Protein AF-A0A3B8SQ49-F1 (afdb_monomer_lite)

Radius of gyration: 26.29 Å; chains: 1; bounding box: 64×85×71 Å

Foldseek 3Di:
DDLLVLLVLLLVLLVVVLVDVVCVQVSQVSNQVSVQVSCCVVPVAGAGEAEDEFDFDPDDDQAKFKAADPVLLLLLLLQLLDLFHDLVSNLCSQLNRRYMYMYGYCCCRDVPLLPQRSLLSSLVVQLLCQLRNVDPCLSVLLSVLLLVVLLVDDLLLSLLCSQSLLVLLLRVLSRLSRRQLALDDPDDDSSVRSLVRSVVSPSNVSSVSSSVSCCRRRNCPSHPQDPVNSSVVSNVSSVVSSVLSVCLVPPVPVNLVVLVVVLVPDSTPVSVVSSVVSSCLQQNDDDPPPPPDDDDDPVNVVVVRVVSRVVSPVSSVVSVVVSVVVVQVLQADPPPRAGDDDDVVLLVVLVVLLVVDQDPSSLSSSSSSLSSSLSSLVVLLCCCPPHDVVSHDDDPVVSVVSNVSSVVSNVSSVPDDHPDDDPVPPPPPPDDPPPDDD

pLDDT: mean 82.93, std 13.62, range [36.44, 96.56]

Structure (mmCIF, N/CA/C/O backbone):
data_AF-A0A3B8SQ49-F1
#
_entry.id   AF-A0A3B8SQ49-F1
#
loop_
_atom_site.group_PDB
_atom_site.id
_atom_site.type_symbol
_atom_site.label_atom_id
_atom_site.label_alt_id
_atom_site.label_comp_id
_atom_site.label_asym_id
_atom_site.label_entity_id
_atom_site.label_seq_id
_atom_site.pdbx_PDB_ins_code
_atom_site.Cartn_x
_atom_site.Cartn_y
_atom_site.Cartn_z
_atom_site.occupancy
_atom_site.B_iso_or_equiv
_atom_site.auth_seq_id
_atom_site.auth_comp_id
_atom_site.auth_asym_id
_atom_site.auth_atom_id
_atom_site.pdbx_PDB_model_num
ATOM 1 N N . MET A 1 1 ? -8.315 -15.754 33.073 1.00 64.12 1 MET A N 1
ATOM 2 C CA . MET A 1 1 ? -9.245 -14.896 32.315 1.00 64.12 1 MET A CA 1
ATOM 3 C C . MET A 1 1 ? -9.626 -15.584 31.008 1.00 64.12 1 MET A C 1
ATOM 5 O O . MET A 1 1 ? -8.746 -16.032 30.265 1.00 64.12 1 MET A O 1
ATOM 9 N N . THR A 1 2 ? -10.918 -15.792 30.763 1.00 83.62 2 THR A N 1
ATOM 10 C CA . THR A 1 2 ? -11.430 -16.356 29.500 1.00 83.62 2 THR A CA 1
ATOM 11 C C . THR A 1 2 ? -11.383 -15.301 28.381 1.00 83.62 2 THR A C 1
ATOM 13 O O . THR A 1 2 ? -11.178 -14.128 28.668 1.00 83.62 2 THR A O 1
ATOM 16 N N . ASN A 1 3 ? -11.507 -15.691 27.100 1.00 85.75 3 ASN A N 1
ATOM 17 C CA . ASN A 1 3 ? -11.563 -14.694 26.009 1.00 85.75 3 ASN A CA 1
ATOM 18 C C . ASN A 1 3 ? -12.795 -13.796 26.166 1.00 85.75 3 ASN A C 1
ATOM 20 O O . ASN A 1 3 ? -12.720 -12.600 25.928 1.00 85.75 3 ASN A O 1
ATOM 24 N N . THR A 1 4 ? -13.897 -14.371 26.645 1.00 87.50 4 THR A N 1
ATOM 25 C CA . THR A 1 4 ? -15.132 -13.655 26.959 1.00 87.50 4 THR A CA 1
ATOM 26 C C . THR A 1 4 ? -14.930 -12.604 28.048 1.00 87.50 4 THR A C 1
ATOM 28 O O . THR A 1 4 ? -15.445 -11.502 27.910 1.00 87.50 4 THR A O 1
ATOM 31 N N . ASP A 1 5 ? -14.158 -12.906 29.097 1.00 89.75 5 ASP A N 1
ATOM 32 C CA . ASP A 1 5 ? -13.856 -11.925 30.150 1.00 89.75 5 ASP A CA 1
ATOM 33 C C . ASP A 1 5 ? -13.053 -10.739 29.590 1.00 89.75 5 ASP A C 1
ATOM 35 O O . ASP A 1 5 ? -13.377 -9.594 29.871 1.00 89.75 5 ASP A O 1
ATOM 39 N N . ILE A 1 6 ? -12.063 -11.001 28.728 1.00 92.88 6 ILE A N 1
ATOM 40 C CA . ILE A 1 6 ? -11.243 -9.941 28.115 1.00 92.88 6 ILE A CA 1
ATOM 41 C C . ILE A 1 6 ? -12.091 -9.039 27.202 1.00 92.88 6 ILE A C 1
ATOM 43 O O . ILE A 1 6 ? -11.937 -7.821 27.211 1.00 92.88 6 ILE A O 1
ATOM 47 N N . LEU A 1 7 ? -13.000 -9.618 26.409 1.00 94.31 7 LEU A N 1
ATOM 48 C CA . LEU A 1 7 ? -13.889 -8.836 25.542 1.00 94.31 7 LEU A CA 1
ATOM 49 C C . LEU A 1 7 ? -14.875 -7.982 26.356 1.00 94.31 7 LEU A C 1
ATOM 51 O O . LEU A 1 7 ? -15.164 -6.852 25.965 1.00 94.31 7 LEU A O 1
ATOM 55 N N . LYS A 1 8 ? -15.318 -8.467 27.524 1.00 94.12 8 LYS A N 1
ATOM 56 C CA . LYS A 1 8 ? -16.114 -7.669 28.467 1.00 94.12 8 LYS A CA 1
ATOM 57 C C . LYS A 1 8 ? -15.326 -6.498 29.052 1.00 94.12 8 LYS A C 1
ATOM 59 O O . LYS A 1 8 ? -15.881 -5.410 29.148 1.00 94.12 8 LYS A O 1
ATOM 64 N N . ASP A 1 9 ? -14.043 -6.668 29.367 1.00 94.81 9 ASP A N 1
ATOM 65 C CA . ASP A 1 9 ? -13.204 -5.554 29.837 1.00 94.81 9 ASP A CA 1
ATOM 66 C C . ASP A 1 9 ? -13.067 -4.450 28.773 1.00 94.81 9 ASP A C 1
ATOM 68 O O . ASP A 1 9 ? -13.112 -3.251 29.080 1.00 94.81 9 ASP A O 1
ATOM 72 N N . ILE A 1 10 ? -12.932 -4.841 27.500 1.00 96.19 10 ILE A N 1
ATOM 73 C CA . ILE A 1 10 ? -12.931 -3.903 26.367 1.00 96.19 10 ILE A CA 1
ATOM 74 C C . ILE A 1 10 ? -14.280 -3.175 26.286 1.00 96.19 10 ILE A C 1
ATOM 76 O O . ILE A 1 10 ? -14.316 -1.949 26.157 1.00 96.19 10 ILE A O 1
ATOM 80 N N . GLU A 1 11 ? -15.388 -3.905 26.409 1.00 95.88 11 GLU A N 1
ATOM 81 C CA . GLU A 1 11 ? -16.740 -3.345 26.405 1.00 95.88 11 GLU A CA 1
ATOM 82 C C . GLU A 1 11 ? -16.956 -2.333 27.543 1.00 95.88 11 GLU A C 1
ATOM 84 O O . GLU A 1 11 ? -17.447 -1.223 27.316 1.00 95.88 11 GLU A O 1
ATOM 89 N N . GLU A 1 12 ? -16.527 -2.661 28.762 1.00 95.38 12 GLU A N 1
ATOM 90 C CA . GLU A 1 12 ? -16.572 -1.750 29.908 1.00 95.38 12 GLU A CA 1
ATOM 91 C C . GLU A 1 12 ? -15.748 -0.483 29.664 1.00 95.38 12 GLU A C 1
ATOM 93 O O . GLU A 1 12 ? -16.156 0.620 30.040 1.00 95.38 12 GLU A O 1
ATOM 98 N N . SER A 1 13 ? -14.596 -0.619 29.011 1.00 95.69 13 SER A N 1
ATOM 99 C CA . SER A 1 13 ? -13.721 0.506 28.680 1.00 95.69 13 SER A CA 1
ATOM 100 C C . SER A 1 13 ? -14.365 1.427 27.637 1.00 95.69 13 SER A C 1
ATOM 102 O O . SER A 1 13 ? -14.371 2.649 27.813 1.00 95.69 13 SER A O 1
ATOM 104 N N . PHE A 1 14 ? -15.020 0.871 26.611 1.00 95.75 14 PHE A N 1
ATOM 105 C CA . PHE A 1 14 ? -15.845 1.652 25.681 1.00 95.75 14 PHE A CA 1
ATOM 106 C C . PHE A 1 14 ? -17.044 2.316 26.369 1.00 95.75 14 PHE A C 1
ATOM 108 O O . PHE A 1 14 ? -17.359 3.476 26.083 1.00 95.75 14 PHE A O 1
ATOM 115 N N . SER A 1 15 ? -17.683 1.634 27.321 1.00 94.31 15 SER A N 1
ATOM 116 C CA . SER A 1 15 ? -18.757 2.209 28.136 1.00 94.31 15 SER A CA 1
ATOM 117 C C . SER A 1 15 ? -18.274 3.441 28.915 1.00 94.31 15 SER A C 1
ATOM 119 O O . SER A 1 15 ? -18.896 4.507 28.858 1.00 94.31 15 SER A O 1
ATOM 121 N N . LYS A 1 16 ? -17.100 3.355 29.556 1.00 93.44 16 LYS A N 1
ATOM 122 C CA . LYS A 1 16 ? -16.477 4.479 30.279 1.00 93.44 16 LYS A CA 1
ATOM 123 C C . LYS A 1 16 ? -16.167 5.662 29.356 1.00 93.44 16 LYS A C 1
ATOM 125 O O . LYS A 1 16 ? -16.452 6.801 29.737 1.00 93.44 16 LYS A O 1
ATOM 130 N N . ILE A 1 17 ? -15.660 5.411 28.143 1.00 92.38 17 ILE A N 1
ATOM 131 C CA . ILE A 1 17 ? -15.421 6.449 27.118 1.00 92.38 17 ILE A CA 1
ATOM 132 C C . ILE A 1 17 ? -16.720 7.184 26.773 1.00 92.38 17 ILE A C 1
ATOM 134 O O . ILE A 1 17 ? -16.751 8.418 26.748 1.00 92.38 17 ILE A O 1
ATOM 138 N N . LYS A 1 18 ? -17.812 6.439 26.562 1.00 89.81 18 LYS A N 1
ATOM 139 C CA . LYS A 1 18 ? -19.125 7.009 26.232 1.00 89.81 18 LYS A CA 1
ATOM 140 C C . LYS A 1 18 ? -19.680 7.886 27.364 1.00 89.81 18 LYS A C 1
ATOM 142 O O . LYS A 1 18 ? -20.315 8.903 27.092 1.00 89.81 18 LYS A O 1
ATOM 147 N N . MET A 1 19 ? -19.417 7.526 28.624 1.00 86.81 19 MET A N 1
ATOM 148 C CA . MET A 1 19 ? -19.895 8.263 29.803 1.00 86.81 19 MET A CA 1
ATOM 149 C C . MET A 1 19 ? -19.043 9.489 30.170 1.00 86.81 19 MET A C 1
ATOM 151 O O . MET A 1 19 ? -19.590 10.477 30.664 1.00 86.81 19 MET A O 1
ATOM 155 N N . LYS A 1 20 ? -17.716 9.450 29.977 1.00 78.62 20 LYS A N 1
ATOM 156 C CA . LYS A 1 20 ? -16.788 10.512 30.412 1.00 78.62 20 LYS A CA 1
ATOM 157 C C . LYS A 1 20 ? -15.759 10.858 29.333 1.00 78.62 20 LYS A C 1
ATOM 159 O O . LYS A 1 20 ? -14.761 10.165 29.159 1.00 78.62 20 LYS A O 1
ATOM 164 N N . ARG A 1 21 ? -15.921 12.030 28.706 1.00 69.06 21 ARG A N 1
ATOM 165 C CA . ARG A 1 21 ? -14.974 12.557 27.699 1.00 69.06 21 ARG A CA 1
ATOM 166 C C . ARG A 1 21 ? -13.563 12.842 28.238 1.00 69.06 21 ARG A C 1
ATOM 168 O O . ARG A 1 21 ? -12.621 12.854 27.464 1.00 69.06 21 ARG A O 1
ATOM 175 N N . GLY A 1 22 ? -13.404 13.066 29.544 1.00 67.75 22 GLY A N 1
ATOM 176 C CA . GLY A 1 22 ? -12.115 13.440 30.147 1.00 67.75 22 GLY A CA 1
ATOM 177 C C . GLY A 1 22 ? -11.117 12.293 30.358 1.00 67.75 22 GLY A C 1
ATOM 178 O O . GLY A 1 22 ? -9.989 12.559 30.750 1.00 67.75 22 GLY A O 1
ATOM 179 N N . SER A 1 23 ? -11.508 11.033 30.130 1.00 79.75 23 SER A N 1
ATOM 180 C CA . SER A 1 23 ? -10.660 9.853 30.379 1.00 79.75 23 SER A CA 1
ATOM 181 C C . SER A 1 23 ? -10.460 8.974 29.143 1.00 79.75 23 SER A C 1
ATOM 183 O O . SER A 1 23 ? -10.225 7.776 29.286 1.00 79.75 23 SER A O 1
ATOM 185 N N . ILE A 1 24 ? -10.602 9.529 27.936 1.00 88.44 24 ILE A N 1
ATOM 186 C CA . ILE A 1 24 ? -10.541 8.753 26.688 1.00 88.44 24 ILE A CA 1
ATOM 187 C C . ILE A 1 24 ? -9.211 7.996 26.595 1.00 88.44 24 ILE A C 1
ATOM 189 O O . ILE A 1 24 ? -9.230 6.772 26.533 1.00 88.44 24 ILE A O 1
ATOM 193 N N . ASP A 1 25 ? -8.078 8.687 26.725 1.00 89.94 25 ASP A N 1
ATOM 194 C CA . ASP A 1 25 ? -6.749 8.089 26.527 1.00 89.94 25 ASP A CA 1
ATOM 195 C C . ASP A 1 25 ? -6.444 6.933 27.489 1.00 89.94 25 ASP A C 1
ATOM 197 O O . ASP A 1 25 ? -5.913 5.903 27.079 1.00 89.94 25 ASP A O 1
ATOM 201 N N . SER A 1 26 ? -6.827 7.055 28.766 1.00 92.06 26 SER A N 1
ATOM 202 C CA . SER A 1 26 ? -6.638 5.968 29.737 1.00 92.06 26 SER A CA 1
ATOM 203 C C . SER A 1 26 ? -7.435 4.724 29.348 1.00 92.06 26 SER A C 1
ATOM 205 O O . SER A 1 26 ? -6.889 3.627 29.367 1.00 92.06 26 SER A O 1
ATOM 207 N N . ASN A 1 27 ? -8.703 4.888 28.958 1.00 93.69 27 ASN A N 1
ATOM 208 C CA . ASN A 1 27 ? -9.538 3.752 28.569 1.00 93.69 27 ASN A CA 1
ATOM 209 C C . ASN A 1 27 ? -9.086 3.150 27.228 1.00 93.69 27 ASN A C 1
ATOM 211 O O . ASN A 1 27 ? -9.152 1.938 27.059 1.00 93.69 27 ASN A O 1
ATOM 215 N N . LEU A 1 28 ? -8.589 3.960 26.285 1.00 94.94 28 LEU A N 1
ATOM 216 C CA . LEU A 1 28 ? -7.990 3.461 25.042 1.00 94.94 28 LEU A CA 1
ATOM 217 C C . LEU A 1 28 ? -6.734 2.618 25.310 1.00 94.94 28 LEU A C 1
ATOM 219 O O . LEU A 1 28 ? -6.550 1.579 24.679 1.00 94.94 28 LEU A O 1
ATOM 223 N N . ASN A 1 29 ? -5.901 3.021 26.275 1.00 94.75 29 ASN A N 1
ATOM 224 C CA . ASN A 1 29 ? -4.743 2.235 26.706 1.00 94.75 29 ASN A CA 1
ATOM 225 C C . ASN A 1 29 ? -5.151 0.911 27.372 1.00 94.75 29 ASN A C 1
ATOM 227 O O . ASN A 1 29 ? -4.491 -0.108 27.171 1.00 94.75 29 ASN A O 1
ATOM 231 N N . ASP A 1 30 ? -6.236 0.903 28.146 1.00 94.69 30 ASP A N 1
ATOM 232 C CA . ASP A 1 30 ? -6.761 -0.324 28.753 1.00 94.69 30 ASP A CA 1
ATOM 233 C C . ASP A 1 30 ? -7.340 -1.274 27.691 1.00 94.69 30 ASP A C 1
ATOM 235 O O . ASP A 1 30 ? -7.093 -2.484 27.741 1.00 94.69 30 ASP A O 1
ATOM 239 N N . ILE A 1 31 ? -8.015 -0.732 26.669 1.00 96.31 31 ILE A N 1
ATOM 240 C CA . ILE A 1 31 ? -8.466 -1.500 25.499 1.00 96.31 31 ILE A CA 1
ATOM 241 C C . ILE A 1 31 ? -7.271 -2.086 24.749 1.00 96.31 31 ILE A C 1
ATOM 243 O O . ILE A 1 31 ? -7.286 -3.275 24.450 1.00 96.31 31 ILE A O 1
ATOM 247 N N . SER A 1 32 ? -6.229 -1.289 24.486 1.00 96.06 32 SER A N 1
ATOM 248 C CA . SER A 1 32 ? -4.993 -1.752 23.840 1.00 96.06 32 SER A CA 1
ATOM 249 C C . SER A 1 32 ? -4.416 -2.980 24.550 1.00 96.06 32 SER A C 1
ATOM 251 O O . SER A 1 32 ? -4.255 -4.033 23.934 1.00 96.06 32 SER A O 1
ATOM 253 N N . LYS A 1 33 ? -4.199 -2.892 25.869 1.00 94.94 33 LYS A N 1
ATOM 254 C CA . LYS A 1 33 ? -3.651 -3.994 26.680 1.00 94.94 33 LYS A CA 1
ATOM 255 C C . LYS A 1 33 ? -4.542 -5.234 26.663 1.00 94.94 33 LYS A C 1
ATOM 257 O O . LYS A 1 33 ? -4.046 -6.361 26.557 1.00 94.94 33 LYS A O 1
ATOM 262 N N . SER A 1 34 ? -5.853 -5.032 26.774 1.00 95.50 34 SER A N 1
ATOM 263 C CA . SER A 1 34 ? -6.836 -6.117 26.737 1.00 95.50 34 SER A CA 1
ATOM 264 C C . SER A 1 34 ? -6.819 -6.809 25.375 1.00 95.50 34 SER A C 1
ATOM 266 O O . SER A 1 34 ? -6.767 -8.035 25.301 1.00 95.50 34 SER A O 1
ATOM 268 N N . LEU A 1 35 ? -6.748 -6.036 24.291 1.00 94.12 35 LEU A N 1
ATOM 269 C CA . LEU A 1 35 ? -6.690 -6.553 22.932 1.00 94.12 35 LEU A CA 1
ATOM 270 C C . LEU A 1 35 ? -5.382 -7.305 22.655 1.00 94.12 35 LEU A C 1
ATOM 272 O O . LEU A 1 35 ? -5.419 -8.411 22.124 1.00 94.12 35 LEU A O 1
ATOM 276 N N . SER A 1 36 ? -4.237 -6.779 23.093 1.00 93.00 36 SER A N 1
ATOM 277 C CA . SER A 1 36 ? -2.948 -7.483 23.040 1.00 93.00 36 SER A CA 1
ATOM 278 C C . SER A 1 36 ? -3.006 -8.833 23.763 1.00 93.00 36 SER A C 1
ATOM 280 O O . SER A 1 36 ? -2.545 -9.848 23.239 1.00 93.00 36 SER A O 1
ATOM 282 N N . THR A 1 37 ? -3.637 -8.872 24.942 1.00 93.19 37 THR A N 1
ATOM 283 C CA . THR A 1 37 ? -3.827 -10.107 25.721 1.00 93.19 37 THR A CA 1
ATOM 284 C C . THR A 1 37 ? -4.747 -11.093 24.997 1.00 93.19 37 THR A C 1
ATOM 286 O O . THR A 1 37 ? -4.464 -12.294 24.953 1.00 93.19 37 THR A O 1
ATOM 289 N N . PHE A 1 38 ? -5.835 -10.596 24.402 1.00 91.75 38 PHE A N 1
ATOM 290 C CA . PHE A 1 38 ? -6.758 -11.393 23.597 1.00 91.75 38 PHE A CA 1
ATOM 291 C C . PHE A 1 38 ? -6.042 -12.031 22.399 1.00 91.75 38 PHE A C 1
ATOM 293 O O . PHE A 1 38 ? -6.124 -13.248 22.211 1.00 91.75 38 PHE A O 1
ATOM 300 N N . MET A 1 39 ? -5.278 -11.242 21.639 1.00 89.56 39 MET A N 1
ATOM 301 C CA . MET A 1 39 ? -4.592 -11.719 20.438 1.00 89.56 39 MET A CA 1
ATOM 302 C C . MET A 1 39 ? -3.478 -12.721 20.754 1.00 89.56 39 MET A C 1
ATOM 304 O O . MET A 1 39 ? -3.373 -13.742 20.075 1.00 89.56 39 MET A O 1
ATOM 308 N N . LEU A 1 40 ? -2.716 -12.515 21.836 1.00 89.25 40 LEU A N 1
ATOM 309 C CA . LEU A 1 40 ? -1.733 -13.497 22.306 1.00 89.25 40 LEU A CA 1
ATOM 310 C C . LEU A 1 40 ? -2.390 -14.847 22.609 1.00 89.25 40 LEU A C 1
ATOM 312 O O . LEU A 1 40 ? -1.821 -15.911 22.357 1.00 89.25 40 LEU A O 1
ATOM 316 N N . LYS A 1 41 ? -3.607 -14.834 23.148 1.00 88.19 41 LYS A N 1
ATOM 317 C CA . LYS A 1 41 ? -4.303 -16.064 23.503 1.00 88.19 41 LYS A CA 1
ATOM 318 C C . LYS A 1 41 ? -4.899 -16.778 22.290 1.00 88.19 41 LYS A C 1
ATOM 320 O O . LYS A 1 41 ? -4.745 -18.003 22.224 1.00 88.19 41 LYS A O 1
ATOM 325 N N . GLU A 1 42 ? -5.529 -16.034 21.379 1.00 84.81 42 GLU A N 1
ATOM 326 C CA . GLU A 1 42 ? -6.173 -16.554 20.161 1.00 84.81 42 GLU A CA 1
ATOM 327 C C . GLU A 1 42 ? -5.144 -17.004 19.111 1.00 84.81 42 GLU A C 1
ATOM 329 O O . GLU A 1 42 ? -5.257 -18.110 18.589 1.00 84.81 42 GLU A O 1
ATOM 334 N N . TYR A 1 43 ? -4.107 -16.199 18.859 1.00 82.56 43 TYR A N 1
ATOM 335 C CA . TYR A 1 43 ? -3.157 -16.402 17.755 1.00 82.56 43 TYR A CA 1
ATOM 336 C C . TYR A 1 43 ? -1.753 -16.829 18.184 1.00 82.56 43 TYR A C 1
ATOM 338 O O . TYR A 1 43 ? -0.937 -17.150 17.328 1.00 82.56 43 TYR A O 1
ATOM 346 N N . LYS A 1 44 ? -1.451 -16.853 19.491 1.00 85.56 44 LYS A N 1
ATOM 347 C CA . LYS A 1 44 ? -0.095 -17.128 20.020 1.00 85.56 44 LYS A CA 1
ATOM 348 C C . LYS A 1 44 ? 0.967 -16.128 19.555 1.00 85.56 44 LYS A C 1
ATOM 350 O O . LYS A 1 44 ? 2.156 -16.413 19.654 1.00 85.56 44 LYS A O 1
ATOM 355 N N . THR A 1 45 ? 0.529 -14.941 19.144 1.00 83.38 45 THR A N 1
ATOM 356 C CA . THR A 1 45 ? 1.382 -13.851 18.668 1.00 83.38 45 THR A CA 1
ATOM 357 C C . THR A 1 45 ? 1.114 -12.602 19.493 1.00 83.38 45 THR A C 1
ATOM 359 O O . THR A 1 45 ? -0.038 -12.267 19.777 1.00 83.38 45 THR A O 1
ATOM 362 N N . THR A 1 46 ? 2.180 -11.913 19.892 1.00 86.19 46 THR A N 1
ATOM 363 C CA . THR A 1 46 ? 2.075 -10.634 20.594 1.00 86.19 46 THR A CA 1
ATOM 364 C C . THR A 1 46 ? 1.828 -9.526 19.582 1.00 86.19 46 THR A C 1
ATOM 366 O O . THR A 1 46 ? 2.652 -9.301 18.700 1.00 86.19 46 THR A O 1
ATOM 369 N N . TYR A 1 47 ? 0.711 -8.825 19.750 1.00 89.12 47 TYR A N 1
ATOM 370 C CA . TYR A 1 47 ? 0.402 -7.612 19.003 1.00 89.12 47 TYR A CA 1
ATOM 371 C C . TYR A 1 47 ? 0.352 -6.420 19.951 1.00 89.12 47 TYR A C 1
ATOM 373 O O . TYR A 1 47 ? -0.152 -6.521 21.068 1.00 89.12 47 TYR A O 1
ATOM 381 N N . GLU A 1 48 ? 0.824 -5.281 19.483 1.00 91.06 48 GLU A N 1
ATOM 382 C CA . GLU A 1 48 ? 0.765 -3.978 20.111 1.00 91.06 48 GLU A CA 1
ATOM 383 C C . GLU A 1 48 ? -0.242 -3.129 19.347 1.00 91.06 48 GLU A C 1
ATOM 385 O O . GLU A 1 48 ? -0.125 -2.924 18.138 1.00 91.06 48 GLU A O 1
ATOM 390 N N . PHE A 1 49 ? -1.240 -2.615 20.055 1.00 93.62 49 PHE A N 1
ATOM 391 C CA . PHE A 1 49 ? -2.251 -1.759 19.453 1.00 93.62 49 PHE A CA 1
ATOM 392 C C . PHE A 1 49 ? -2.103 -0.339 19.974 1.00 93.62 49 PHE A C 1
ATOM 394 O O . PHE A 1 49 ? -2.110 -0.102 21.178 1.00 93.62 49 PHE A O 1
ATOM 401 N N . THR A 1 50 ? -2.019 0.629 19.073 1.00 93.88 50 THR A N 1
ATOM 402 C CA . THR A 1 50 ? -2.191 2.040 19.419 1.00 93.88 50 THR A CA 1
ATOM 403 C C . THR A 1 50 ? -3.588 2.457 19.004 1.00 93.88 50 THR A C 1
ATOM 405 O O . THR A 1 50 ? -3.934 2.332 17.834 1.00 93.88 50 THR A O 1
ATOM 408 N N . LEU A 1 51 ? -4.392 2.944 19.945 1.00 94.31 51 LEU A N 1
ATOM 409 C CA . LEU A 1 51 ? -5.748 3.403 19.662 1.00 94.31 51 LEU A CA 1
ATOM 410 C C . LEU A 1 51 ? -5.797 4.929 19.653 1.00 94.31 51 LEU A C 1
ATOM 412 O O . LEU A 1 51 ? -5.186 5.577 20.502 1.00 94.31 51 LEU A O 1
ATOM 416 N N . SER A 1 52 ? -6.565 5.508 18.734 1.00 92.62 52 SER A N 1
ATOM 417 C CA . SER A 1 52 ? -6.859 6.940 18.739 1.00 92.62 52 SER A CA 1
ATOM 418 C C . SER A 1 52 ? -8.315 7.229 18.382 1.00 92.62 52 SER A C 1
ATOM 420 O O . SER A 1 52 ? -8.973 6.461 17.681 1.00 92.62 52 SER A O 1
ATOM 422 N N . VAL A 1 53 ? -8.828 8.352 18.893 1.00 90.88 53 VAL A N 1
ATOM 423 C CA . VAL A 1 53 ? -10.152 8.872 18.533 1.00 90.88 53 VAL A CA 1
ATOM 424 C C . VAL A 1 53 ? -9.987 10.144 17.715 1.00 90.88 53 VAL A C 1
ATOM 426 O O . VAL A 1 53 ? -9.316 11.105 18.129 1.00 90.88 53 VAL A O 1
ATOM 429 N N . SER A 1 54 ? -10.629 10.163 16.553 1.00 86.50 54 SER A N 1
ATOM 430 C CA . SER A 1 54 ? -10.586 11.303 15.648 1.00 86.50 54 SER A CA 1
ATOM 431 C C . SER A 1 54 ? -11.831 12.153 15.748 1.00 86.50 54 SER A C 1
ATOM 433 O O . SER A 1 54 ? -12.962 11.682 15.645 1.00 86.50 54 SER A O 1
ATOM 435 N N . GLU A 1 55 ? -11.596 13.445 15.970 1.00 79.19 55 GLU A N 1
ATOM 436 C CA . GLU A 1 55 ? -12.638 14.455 15.931 1.00 79.19 55 GLU A CA 1
ATOM 437 C C . GLU A 1 55 ? -12.945 14.754 14.473 1.00 79.19 55 GLU A C 1
ATOM 439 O O . GLU A 1 55 ? -12.204 15.450 13.780 1.00 79.19 55 GLU A O 1
ATOM 444 N N . ASN A 1 56 ? -14.020 14.143 13.999 1.00 66.12 56 ASN A N 1
ATOM 445 C CA . ASN A 1 56 ? -14.427 14.236 12.619 1.00 66.12 56 ASN A CA 1
ATOM 446 C C . ASN A 1 56 ? -15.086 15.601 12.341 1.00 66.12 56 ASN A C 1
ATOM 448 O O . ASN A 1 56 ? -15.955 16.052 13.094 1.00 66.12 56 ASN A O 1
ATOM 452 N N . ILE A 1 57 ? -14.694 16.252 11.242 1.00 59.09 57 ILE A N 1
ATOM 453 C CA . ILE A 1 57 ? -15.406 17.412 10.680 1.00 59.09 57 ILE A CA 1
ATOM 454 C C . ILE A 1 57 ? -16.785 16.902 10.210 1.00 59.09 57 ILE A C 1
ATOM 456 O O . ILE A 1 57 ? -16.891 15.756 9.765 1.00 59.09 57 ILE A O 1
ATOM 460 N N . PRO A 1 58 ? -17.889 17.664 10.342 1.00 53.38 58 PRO A N 1
ATOM 461 C CA . PRO A 1 58 ? -19.203 17.126 10.016 1.00 53.38 58 PRO A CA 1
ATOM 462 C C . PRO A 1 58 ? -19.231 16.810 8.517 1.00 53.38 58 PRO A C 1
ATOM 464 O O . PRO A 1 58 ? -19.152 17.738 7.729 1.00 53.38 58 PRO A O 1
ATOM 467 N N . HIS A 1 59 ? -19.186 15.528 8.123 1.00 53.56 59 HIS A N 1
ATOM 468 C CA . HIS A 1 59 ? -20.136 14.869 7.204 1.00 53.56 59 HIS A CA 1
ATOM 469 C C . HIS A 1 59 ? -19.780 13.414 6.818 1.00 53.56 59 HIS A C 1
ATOM 471 O O . HIS A 1 59 ? -20.703 12.692 6.462 1.00 53.56 59 HIS A O 1
ATOM 477 N N . ASP A 1 60 ? -18.553 12.914 7.019 1.00 71.31 60 ASP A N 1
ATOM 478 C CA . ASP A 1 60 ? -18.190 11.558 6.543 1.00 71.31 60 ASP A CA 1
ATOM 479 C C . ASP A 1 60 ? -17.937 10.576 7.691 1.00 71.31 60 ASP A C 1
ATOM 481 O O . ASP A 1 60 ? -16.885 10.617 8.311 1.00 71.31 60 ASP A O 1
ATOM 485 N N . PHE A 1 61 ? -18.906 9.719 8.029 1.00 79.69 61 PHE A N 1
ATOM 486 C CA . PHE A 1 61 ? -18.716 8.653 9.026 1.00 79.69 61 PHE A CA 1
ATOM 487 C C . PHE A 1 61 ? -17.817 7.542 8.467 1.00 79.69 61 PHE A C 1
ATOM 489 O O . PHE A 1 61 ? -18.165 6.952 7.445 1.00 79.69 61 PHE A O 1
ATOM 496 N N . PHE A 1 62 ? -16.697 7.253 9.138 1.00 80.69 62 PHE A N 1
ATOM 497 C CA . PHE A 1 62 ? -15.785 6.164 8.745 1.00 80.69 62 PHE A CA 1
ATOM 498 C C . PHE A 1 62 ? -15.759 4.991 9.733 1.00 80.69 62 PHE A C 1
ATOM 500 O O . PHE A 1 62 ? -15.073 4.013 9.477 1.00 80.69 62 PHE A O 1
ATOM 507 N N . GLY A 1 63 ? -16.483 5.086 10.854 1.00 86.88 63 GLY A N 1
ATOM 508 C CA . GLY A 1 63 ? -16.570 4.027 11.858 1.00 86.88 63 GLY A CA 1
ATOM 509 C C . GLY A 1 63 ? -15.240 3.735 12.548 1.00 86.88 63 GLY A C 1
ATOM 510 O O . GLY A 1 63 ? -14.807 4.513 13.396 1.00 86.88 63 GLY A O 1
ATOM 511 N N . MET A 1 64 ? -14.631 2.592 12.252 1.00 89.56 64 MET A N 1
ATOM 512 C CA . MET A 1 64 ? -13.367 2.155 12.841 1.00 89.56 64 MET A CA 1
ATOM 513 C C . MET A 1 64 ? -12.484 1.555 11.755 1.00 89.56 64 MET A C 1
ATOM 515 O O . MET A 1 64 ? -12.979 0.868 10.874 1.00 89.56 64 MET A O 1
ATOM 519 N N . THR A 1 65 ? -11.181 1.809 11.822 1.00 88.75 65 THR A N 1
ATOM 520 C CA . THR A 1 65 ? -10.222 1.310 10.828 1.00 88.75 65 THR A CA 1
ATOM 521 C C . THR A 1 65 ? -8.931 0.868 11.496 1.00 88.75 65 THR A C 1
ATOM 523 O O . THR A 1 65 ? -8.502 1.481 12.476 1.00 88.75 65 THR A O 1
ATOM 526 N N . LEU A 1 66 ? -8.304 -0.172 10.952 1.00 91.19 66 LEU A N 1
ATOM 527 C CA . LEU A 1 66 ? -7.068 -0.762 11.458 1.00 91.19 66 LEU A CA 1
ATOM 528 C C . LEU A 1 66 ? -5.955 -0.603 10.414 1.00 91.19 66 LEU A C 1
ATOM 530 O O . LEU A 1 66 ? -6.035 -1.155 9.321 1.00 91.19 66 LEU A O 1
ATOM 534 N N . TYR A 1 67 ? -4.905 0.139 10.757 1.00 92.06 67 TYR A N 1
ATOM 535 C CA . TYR A 1 67 ? -3.780 0.426 9.872 1.00 92.06 67 TYR A CA 1
ATOM 536 C C . TYR A 1 67 ? -2.484 -0.238 10.357 1.00 92.06 67 TYR A C 1
ATOM 538 O O . TYR A 1 67 ? -2.212 -0.239 11.563 1.00 92.06 67 TYR A O 1
ATOM 546 N N . PRO A 1 68 ? -1.645 -0.758 9.443 1.00 92.00 68 PRO A N 1
ATOM 547 C CA . PRO A 1 68 ? -0.288 -1.183 9.777 1.00 92.00 68 PRO A CA 1
ATOM 548 C C . PRO A 1 68 ? 0.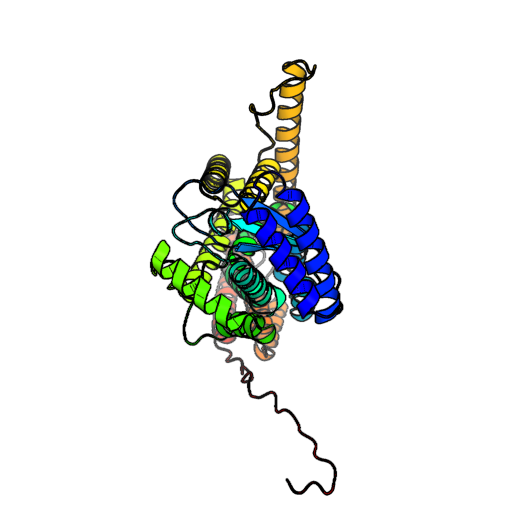593 0.031 10.092 1.00 92.00 68 PRO A C 1
ATOM 550 O O . PRO A 1 68 ? 0.363 1.117 9.551 1.00 92.00 68 PRO A O 1
ATOM 553 N N . THR A 1 69 ? 1.627 -0.147 10.918 1.00 90.69 69 THR A N 1
ATOM 554 C CA . THR A 1 69 ? 2.655 0.885 11.145 1.00 90.69 69 THR A CA 1
ATOM 555 C C . THR A 1 69 ? 3.493 1.139 9.891 1.00 90.69 69 THR A C 1
ATOM 557 O O . THR A 1 69 ? 3.499 0.349 8.949 1.00 90.69 69 THR A O 1
ATOM 560 N N . GLU A 1 70 ? 4.242 2.243 9.878 1.00 89.81 70 GLU A N 1
ATOM 561 C CA . GLU A 1 70 ? 5.166 2.573 8.781 1.00 89.81 70 GLU A CA 1
ATOM 562 C C . GLU A 1 70 ? 6.213 1.487 8.536 1.00 89.81 70 GLU A C 1
ATOM 564 O O . GLU A 1 70 ? 6.482 1.159 7.385 1.00 89.81 70 GLU A O 1
ATOM 569 N N . GLU A 1 71 ? 6.750 0.894 9.601 1.00 89.88 71 GLU A N 1
ATOM 570 C CA . GLU A 1 71 ? 7.700 -0.215 9.505 1.00 89.88 71 GLU A CA 1
ATOM 571 C C . GLU A 1 71 ? 7.062 -1.438 8.834 1.00 89.88 71 GLU A C 1
ATOM 573 O O . GLU A 1 71 ? 7.611 -1.975 7.874 1.00 89.88 71 GLU A O 1
ATOM 578 N N . SER A 1 72 ? 5.852 -1.826 9.253 1.00 90.06 72 SER A N 1
ATOM 579 C CA . SER A 1 72 ? 5.130 -2.938 8.625 1.00 90.06 72 SER A CA 1
ATOM 580 C C . SER A 1 72 ? 4.763 -2.646 7.166 1.00 90.06 72 SER A C 1
ATOM 582 O O . SER A 1 72 ? 4.884 -3.527 6.317 1.00 90.06 72 SER A O 1
ATOM 584 N N . MET A 1 73 ? 4.364 -1.410 6.838 1.00 92.94 73 MET A N 1
ATOM 585 C CA . MET A 1 73 ? 4.125 -1.003 5.447 1.00 92.94 73 MET A CA 1
ATOM 586 C C . MET A 1 73 ? 5.398 -1.100 4.604 1.00 92.94 73 MET A C 1
ATOM 588 O O . MET A 1 73 ? 5.344 -1.567 3.466 1.00 92.94 73 MET A O 1
ATOM 592 N N . GLN A 1 74 ? 6.540 -0.685 5.152 1.00 92.06 74 GLN A N 1
ATOM 593 C CA . GLN A 1 74 ? 7.827 -0.778 4.477 1.00 92.06 74 GLN A CA 1
ATOM 594 C C . GLN A 1 74 ? 8.224 -2.237 4.223 1.00 92.06 74 GLN A C 1
ATOM 596 O O . GLN A 1 74 ? 8.571 -2.567 3.092 1.00 92.06 74 GLN A O 1
ATOM 601 N N . ASP A 1 75 ? 8.113 -3.116 5.222 1.00 91.19 75 ASP A N 1
ATOM 602 C CA . ASP A 1 75 ? 8.395 -4.552 5.086 1.00 91.19 75 ASP A CA 1
ATOM 603 C C . ASP A 1 75 ? 7.537 -5.210 3.997 1.00 91.19 75 ASP A C 1
ATOM 605 O O . ASP A 1 75 ? 8.047 -5.945 3.149 1.00 91.19 75 ASP A O 1
ATOM 609 N N . VAL A 1 76 ? 6.243 -4.890 3.964 1.00 92.31 76 VAL A N 1
ATOM 610 C CA . VAL A 1 76 ? 5.307 -5.385 2.946 1.00 92.31 76 VAL A CA 1
ATOM 611 C C . VAL A 1 76 ? 5.704 -4.913 1.547 1.00 92.31 76 VAL A C 1
ATOM 613 O O . VAL A 1 76 ? 5.751 -5.717 0.614 1.00 92.31 76 VAL A O 1
ATOM 616 N N . LEU A 1 77 ? 6.037 -3.629 1.385 1.00 93.50 77 LEU A N 1
ATOM 617 C CA . LEU A 1 77 ? 6.498 -3.100 0.099 1.00 93.50 77 LEU A CA 1
ATOM 618 C C . LEU A 1 77 ? 7.834 -3.702 -0.328 1.00 93.50 77 LEU A C 1
ATOM 620 O O . LEU A 1 77 ? 8.012 -3.965 -1.512 1.00 93.50 77 LEU A O 1
ATOM 624 N N . ASN A 1 78 ? 8.758 -3.948 0.603 1.00 91.94 78 ASN A N 1
ATOM 625 C CA . ASN A 1 78 ? 10.050 -4.559 0.291 1.00 91.94 78 ASN A CA 1
ATOM 626 C C . ASN A 1 78 ? 9.866 -5.918 -0.394 1.00 91.94 78 ASN A C 1
ATOM 628 O O . ASN A 1 78 ? 10.576 -6.207 -1.348 1.00 91.94 78 ASN A O 1
ATOM 632 N N . ILE A 1 79 ? 8.888 -6.708 0.056 1.00 92.50 79 ILE A N 1
ATOM 633 C CA . ILE A 1 79 ? 8.595 -8.031 -0.507 1.00 92.50 79 ILE A CA 1
ATOM 634 C C . ILE A 1 79 ? 7.818 -7.922 -1.823 1.00 92.50 79 ILE A C 1
ATOM 636 O O . ILE A 1 79 ? 8.126 -8.621 -2.784 1.00 92.50 79 ILE A O 1
ATOM 640 N N . ILE A 1 80 ? 6.807 -7.049 -1.892 1.00 92.50 80 ILE A N 1
ATOM 641 C CA . ILE A 1 80 ? 5.965 -6.898 -3.094 1.00 92.50 80 ILE A CA 1
ATOM 642 C C . ILE A 1 80 ? 6.758 -6.333 -4.281 1.00 92.50 80 ILE A C 1
ATOM 644 O O . ILE A 1 80 ? 6.499 -6.700 -5.429 1.00 92.50 80 ILE A O 1
ATOM 648 N N . LEU A 1 81 ? 7.688 -5.414 -4.014 1.00 90.50 81 LEU A N 1
ATOM 649 C CA . LEU A 1 81 ? 8.475 -4.727 -5.039 1.00 90.50 81 LEU A CA 1
ATOM 650 C C . LEU A 1 81 ? 9.755 -5.482 -5.431 1.00 90.50 81 LEU A C 1
ATOM 652 O O . LEU A 1 81 ? 10.449 -5.023 -6.340 1.00 90.50 81 LEU A O 1
ATOM 656 N N . ASP A 1 82 ? 10.054 -6.606 -4.773 1.00 86.00 82 ASP A N 1
ATOM 657 C CA . ASP A 1 82 ? 11.146 -7.506 -5.149 1.00 86.00 82 ASP A CA 1
ATOM 658 C C . ASP A 1 82 ? 10.884 -8.124 -6.538 1.00 86.00 82 ASP A C 1
ATOM 660 O O . ASP A 1 82 ? 9.737 -8.296 -6.974 1.00 86.00 82 ASP A O 1
ATOM 664 N N . ASP A 1 83 ? 11.955 -8.469 -7.245 1.00 73.62 83 ASP A N 1
ATOM 665 C CA . ASP A 1 83 ? 11.911 -9.144 -8.540 1.00 73.62 83 ASP A CA 1
ATOM 666 C C . ASP A 1 83 ? 11.319 -10.554 -8.401 1.00 73.62 83 ASP A C 1
ATOM 668 O O . ASP A 1 83 ? 10.607 -11.027 -9.293 1.00 73.62 83 ASP A O 1
ATOM 672 N N . LYS A 1 84 ? 11.563 -11.213 -7.258 1.00 79.69 84 LYS A N 1
ATOM 673 C CA . LYS A 1 84 ? 10.983 -12.517 -6.910 1.00 79.69 84 LYS A CA 1
ATOM 674 C C . LYS A 1 84 ? 10.180 -12.428 -5.623 1.00 79.69 84 LYS A C 1
ATOM 676 O O . LYS A 1 84 ? 10.712 -12.552 -4.525 1.00 79.69 84 LYS A O 1
ATOM 681 N N . VAL A 1 85 ? 8.870 -12.270 -5.776 1.00 82.00 85 VAL A N 1
ATOM 682 C CA . VAL A 1 85 ? 7.964 -12.166 -4.632 1.00 82.00 85 VAL A CA 1
ATOM 683 C C . VAL A 1 85 ? 7.800 -13.520 -3.944 1.00 82.00 85 VAL A C 1
ATOM 685 O O . VAL A 1 85 ? 7.246 -14.459 -4.516 1.00 82.00 85 VAL A O 1
ATOM 688 N N . ASP A 1 86 ? 8.206 -13.598 -2.679 1.00 86.50 86 ASP A N 1
ATOM 689 C CA . ASP A 1 86 ? 7.870 -14.716 -1.802 1.00 86.50 86 ASP A CA 1
ATOM 690 C C . ASP A 1 86 ? 6.512 -14.464 -1.130 1.00 86.50 86 ASP A C 1
ATOM 692 O O . ASP A 1 86 ? 6.385 -13.708 -0.164 1.00 86.50 86 ASP A O 1
ATOM 696 N N . THR A 1 87 ? 5.472 -15.104 -1.669 1.00 88.19 87 THR A N 1
ATOM 697 C CA . THR A 1 87 ? 4.098 -14.973 -1.164 1.00 88.19 87 THR A CA 1
ATOM 698 C C . THR A 1 87 ? 3.949 -15.484 0.273 1.00 88.19 87 THR A C 1
ATOM 700 O O . THR A 1 87 ? 3.147 -14.930 1.026 1.00 88.19 87 THR A O 1
ATOM 703 N N . ASN A 1 88 ? 4.702 -16.512 0.674 1.00 88.38 88 ASN A N 1
ATOM 704 C CA . ASN A 1 88 ? 4.611 -17.047 2.033 1.00 88.38 88 ASN A CA 1
ATOM 705 C C . ASN A 1 88 ? 5.256 -16.076 3.018 1.00 88.38 88 ASN A C 1
ATOM 707 O O . ASN A 1 88 ? 4.617 -15.709 3.999 1.00 88.38 88 ASN A O 1
ATOM 711 N N . ASN A 1 89 ? 6.450 -15.573 2.695 1.00 90.38 89 ASN A N 1
ATOM 712 C CA . ASN A 1 89 ? 7.112 -14.536 3.485 1.00 90.38 89 ASN A CA 1
ATOM 713 C C . ASN A 1 89 ? 6.245 -13.270 3.600 1.00 90.38 89 ASN A C 1
ATOM 715 O O . ASN A 1 89 ? 6.132 -12.696 4.678 1.00 90.38 89 ASN A O 1
ATOM 719 N N . LEU A 1 90 ? 5.556 -12.860 2.526 1.00 90.56 90 LEU A N 1
ATOM 720 C CA . LEU A 1 90 ? 4.612 -11.738 2.574 1.00 90.56 90 LEU A CA 1
ATOM 721 C C . LEU A 1 90 ? 3.495 -11.968 3.603 1.00 90.56 90 LEU A C 1
ATOM 723 O O . LEU A 1 90 ? 3.187 -11.075 4.390 1.00 90.56 90 LEU A O 1
ATOM 727 N N . ILE A 1 91 ? 2.877 -13.151 3.588 1.00 89.81 91 ILE A N 1
ATOM 728 C CA . ILE A 1 91 ? 1.802 -13.507 4.522 1.00 89.81 91 ILE A CA 1
ATOM 729 C C . ILE A 1 91 ? 2.338 -13.592 5.953 1.00 89.81 91 ILE A C 1
ATOM 731 O O . ILE A 1 91 ? 1.707 -13.074 6.872 1.00 89.81 91 ILE A O 1
ATOM 735 N N . GLU A 1 92 ? 3.499 -14.214 6.152 1.00 87.94 92 GLU A N 1
ATOM 736 C CA . GLU A 1 92 ? 4.149 -14.327 7.459 1.00 87.94 92 GLU A CA 1
ATOM 737 C C . GLU A 1 92 ? 4.502 -12.956 8.032 1.00 87.94 92 GLU A C 1
ATOM 739 O O . GLU A 1 92 ? 4.235 -12.701 9.202 1.00 87.94 92 GLU A O 1
ATOM 744 N N . LYS A 1 93 ? 5.026 -12.040 7.212 1.00 88.19 93 LYS A N 1
ATOM 745 C CA . LYS A 1 93 ? 5.331 -10.666 7.622 1.00 88.19 93 LYS A CA 1
ATOM 746 C C . LYS A 1 93 ? 4.089 -9.836 7.898 1.00 88.19 93 LYS A C 1
ATOM 748 O O . LYS A 1 93 ? 4.082 -9.081 8.865 1.00 88.19 93 LYS A O 1
ATOM 753 N N . TRP A 1 94 ? 3.035 -9.992 7.098 1.00 89.19 94 TRP A N 1
ATOM 754 C CA . TRP A 1 94 ? 1.757 -9.325 7.348 1.00 89.19 94 TRP A CA 1
ATOM 755 C C . TRP A 1 94 ? 1.141 -9.786 8.672 1.00 89.19 94 TRP A C 1
ATOM 757 O O . TRP A 1 94 ? 0.832 -8.971 9.537 1.00 89.19 94 TRP A O 1
ATOM 767 N N . ASN A 1 95 ? 1.022 -11.101 8.862 1.00 83.62 95 ASN A N 1
ATOM 768 C CA . ASN A 1 95 ? 0.400 -11.684 10.049 1.00 83.62 95 ASN A CA 1
ATOM 769 C C . ASN A 1 95 ? 1.289 -11.568 11.294 1.00 83.62 95 ASN A C 1
ATOM 771 O O . ASN A 1 95 ? 0.776 -11.464 12.404 1.00 83.62 95 ASN A O 1
ATOM 775 N N . GLY A 1 96 ? 2.609 -11.579 11.116 1.00 76.00 96 GLY A N 1
ATOM 776 C CA . GLY A 1 96 ? 3.607 -11.379 12.164 1.00 76.00 96 GLY A CA 1
ATOM 777 C C . GLY A 1 96 ? 3.894 -9.911 12.477 1.00 76.00 96 GLY A C 1
ATOM 778 O O . GLY A 1 96 ? 4.667 -9.647 13.394 1.00 76.00 96 GLY A O 1
ATOM 779 N N . GLY A 1 97 ? 3.290 -8.963 11.748 1.00 72.88 97 GLY A N 1
ATOM 780 C CA . GLY A 1 97 ? 3.388 -7.536 12.032 1.00 72.88 97 GLY A CA 1
ATOM 781 C C . GLY A 1 97 ? 2.912 -7.257 13.453 1.00 72.88 97 GLY A C 1
ATOM 782 O O . GLY A 1 97 ? 1.730 -7.411 13.765 1.00 72.88 97 GLY A O 1
ATOM 783 N N . THR A 1 98 ? 3.840 -6.884 14.332 1.00 73.19 98 THR A N 1
ATOM 784 C CA . THR A 1 98 ? 3.583 -6.835 15.774 1.00 73.19 98 THR A CA 1
ATOM 785 C C . THR A 1 98 ? 2.857 -5.581 16.209 1.00 73.19 98 THR A C 1
ATOM 787 O O . THR A 1 98 ? 2.379 -5.566 17.329 1.00 73.19 98 THR A O 1
ATOM 790 N N . SER A 1 99 ? 2.748 -4.540 15.382 1.00 89.94 99 SER A N 1
ATOM 791 C CA . SER A 1 99 ? 2.221 -3.247 15.828 1.00 89.94 99 SER A CA 1
ATOM 792 C C . SER A 1 99 ? 1.195 -2.690 14.845 1.00 89.94 99 SER A C 1
ATOM 794 O O . SER A 1 99 ? 1.438 -2.632 13.640 1.00 89.94 99 SER A O 1
ATOM 796 N N . TRP A 1 100 ? 0.052 -2.249 15.369 1.00 92.56 100 TRP A N 1
ATOM 797 C CA . TRP A 1 100 ? -1.080 -1.761 14.583 1.00 92.56 100 TRP A CA 1
ATOM 798 C C . TRP A 1 100 ? -1.698 -0.502 15.187 1.00 92.56 100 TRP A C 1
ATOM 800 O O . TRP A 1 100 ? -1.715 -0.315 16.405 1.00 92.56 100 TRP A O 1
ATOM 810 N N . HIS A 1 101 ? -2.249 0.358 14.333 1.00 93.69 101 HIS A N 1
ATOM 811 C CA . HIS A 1 101 ? -2.986 1.546 14.741 1.00 93.69 101 HIS A CA 1
ATOM 812 C C . HIS A 1 101 ? -4.481 1.363 14.484 1.00 93.69 101 HIS A C 1
ATOM 814 O O . HIS A 1 101 ? -4.892 1.186 13.342 1.00 93.69 101 HIS A O 1
ATOM 820 N N . ILE A 1 102 ? -5.299 1.438 15.529 1.00 94.00 102 ILE A N 1
ATOM 821 C CA . ILE A 1 102 ? -6.756 1.460 15.409 1.00 94.00 102 ILE A CA 1
ATOM 822 C C . ILE A 1 102 ? -7.213 2.901 15.557 1.00 94.00 102 ILE A C 1
ATOM 824 O O . ILE A 1 102 ? -6.999 3.537 16.591 1.00 94.00 102 ILE A O 1
ATOM 828 N N . GLU A 1 103 ? -7.894 3.395 14.538 1.00 91.56 103 GLU A N 1
ATOM 829 C CA . GLU A 1 103 ? -8.508 4.708 14.578 1.00 91.56 103 GLU A CA 1
ATOM 830 C C . GLU A 1 103 ? -10.026 4.592 14.646 1.00 91.56 103 GLU A C 1
ATOM 832 O O . GLU A 1 103 ? -10.640 3.845 13.884 1.00 91.56 103 GLU A O 1
ATOM 837 N N . ILE A 1 104 ? -10.617 5.342 15.576 1.00 91.94 104 ILE A N 1
ATOM 838 C CA . ILE A 1 104 ? -12.039 5.293 15.900 1.00 91.94 104 ILE A CA 1
ATOM 839 C C . ILE A 1 104 ? -12.670 6.662 15.624 1.00 91.94 104 ILE A C 1
ATOM 841 O O . ILE A 1 104 ? -12.236 7.686 16.164 1.00 91.94 104 ILE A O 1
ATOM 845 N N . ASP A 1 105 ? -13.726 6.690 14.815 1.00 89.44 105 ASP A N 1
ATOM 846 C CA . ASP A 1 105 ? -14.544 7.881 14.596 1.00 89.44 105 ASP A CA 1
ATOM 847 C C . ASP A 1 105 ? -15.272 8.243 15.89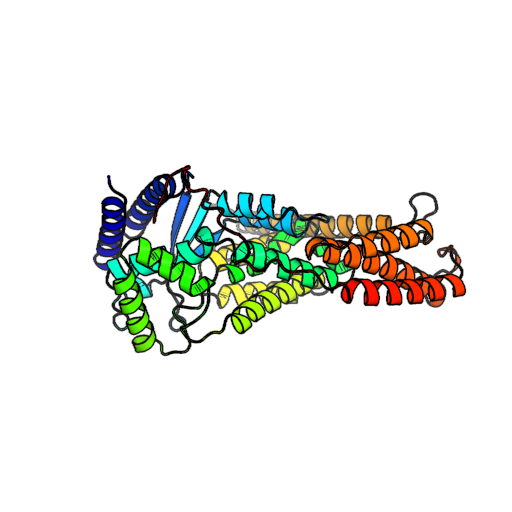9 1.00 89.44 105 ASP A C 1
ATOM 849 O O . ASP A 1 105 ? -15.976 7.421 16.495 1.00 89.44 105 ASP A O 1
ATOM 853 N N . ASN A 1 106 ? -15.140 9.492 16.356 1.00 89.94 106 ASN A N 1
ATOM 854 C CA . ASN A 1 106 ? -15.795 9.951 17.581 1.00 89.94 106 ASN A CA 1
ATOM 855 C C . ASN A 1 106 ? -17.331 9.808 17.547 1.00 89.94 106 ASN A C 1
ATOM 857 O O . ASN A 1 106 ? -17.965 9.732 18.607 1.00 89.94 106 ASN A O 1
ATOM 861 N N . LYS A 1 107 ? -17.937 9.728 16.356 1.00 88.56 107 LYS A N 1
ATOM 862 C CA . LYS A 1 107 ? -19.371 9.479 16.169 1.00 88.56 107 LYS A CA 1
ATOM 863 C C . LYS A 1 107 ? -19.817 8.126 16.722 1.00 88.56 107 LYS A C 1
ATOM 865 O O . LYS A 1 107 ? -20.949 8.042 17.194 1.00 88.56 107 LYS A O 1
ATOM 870 N N . LEU A 1 108 ? -18.941 7.115 16.771 1.00 90.25 108 LEU A N 1
ATOM 871 C CA . LEU A 1 108 ? -19.246 5.829 17.416 1.00 90.25 108 LEU A CA 1
ATOM 872 C C . LEU A 1 108 ? -19.639 6.001 18.888 1.00 90.25 108 LEU A C 1
ATOM 874 O O . LEU A 1 108 ? -20.517 5.299 19.384 1.00 90.25 108 LEU A O 1
ATOM 878 N N . PHE A 1 109 ? -19.038 6.971 19.579 1.00 90.88 109 PHE A N 1
ATOM 879 C CA . PHE A 1 109 ? -19.323 7.228 20.989 1.00 90.88 109 PHE A CA 1
ATOM 880 C C . PHE A 1 109 ? -20.420 8.269 21.193 1.00 90.88 109 PHE A C 1
ATOM 882 O O . PHE A 1 109 ? -21.234 8.142 22.111 1.00 90.88 109 PHE A O 1
ATOM 889 N N . PHE A 1 110 ? -20.420 9.326 20.379 1.00 89.50 110 PHE A N 1
ATOM 890 C CA . PHE A 1 110 ? -21.131 10.560 20.715 1.00 89.50 110 PHE A CA 1
ATOM 891 C C . PHE A 1 110 ? -22.247 10.948 19.742 1.00 89.50 110 PHE A C 1
ATOM 893 O O . PHE A 1 110 ? -22.981 11.893 20.046 1.00 89.50 110 PHE A O 1
ATOM 900 N N . ASP A 1 111 ? -22.410 10.258 18.608 1.00 88.38 111 ASP A N 1
ATOM 901 C CA . ASP A 1 111 ? -23.518 10.541 17.696 1.00 88.38 111 ASP A CA 1
ATOM 902 C C . ASP A 1 111 ? -24.827 9.959 18.247 1.00 88.38 111 ASP A C 1
ATOM 904 O O . ASP A 1 111 ? -24.977 8.751 18.450 1.00 88.38 111 ASP A O 1
ATOM 908 N N . LYS A 1 112 ? -25.797 10.844 18.488 1.00 86.56 112 LYS A N 1
ATOM 909 C CA . LYS A 1 112 ? -27.124 10.482 18.997 1.00 86.56 112 LYS A CA 1
ATOM 910 C C . LYS A 1 112 ? -27.965 9.732 17.967 1.00 86.56 112 LYS A C 1
ATOM 912 O O . LYS A 1 112 ? -28.838 8.972 18.372 1.00 86.56 112 LYS A O 1
ATOM 917 N N . ASN A 1 113 ? -27.721 9.950 16.675 1.00 86.25 113 ASN A N 1
ATOM 918 C CA . ASN A 1 113 ? -28.454 9.283 15.603 1.00 86.25 113 ASN A CA 1
ATOM 919 C C . ASN A 1 113 ? -28.009 7.830 15.460 1.00 86.25 113 ASN A C 1
ATOM 921 O O . ASN A 1 113 ? -28.849 6.967 15.225 1.00 86.25 113 ASN A O 1
ATOM 925 N N . LEU A 1 114 ? -26.705 7.572 15.606 1.00 88.38 114 LEU A N 1
ATOM 926 C CA . LEU A 1 114 ? -26.146 6.223 15.560 1.00 88.38 114 LEU A CA 1
ATOM 927 C C . LEU A 1 114 ? -26.407 5.482 16.872 1.00 88.38 114 LEU A C 1
ATOM 929 O O . LEU A 1 114 ? -26.894 4.357 16.862 1.00 88.38 114 LEU A O 1
ATOM 933 N N . ASN A 1 115 ? -26.103 6.126 18.005 1.00 90.38 115 ASN A N 1
ATOM 934 C CA . ASN A 1 115 ? -26.258 5.583 19.354 1.00 90.38 115 ASN A CA 1
ATOM 935 C C . ASN A 1 115 ? -25.792 4.116 19.473 1.00 90.38 115 ASN A C 1
ATOM 937 O O . ASN A 1 115 ? -26.536 3.236 19.930 1.00 90.38 115 ASN A O 1
ATOM 941 N N . ALA A 1 116 ? -24.553 3.858 19.050 1.00 92.69 116 ALA A N 1
ATOM 942 C CA . ALA A 1 116 ? -23.933 2.550 19.194 1.00 92.69 116 ALA A CA 1
ATOM 943 C C . ALA A 1 116 ? -23.749 2.226 20.684 1.00 92.69 116 ALA A C 1
ATOM 945 O O . ALA A 1 116 ? -23.285 3.066 21.466 1.00 92.69 116 ALA A O 1
ATOM 946 N N . ASN A 1 117 ? -24.179 1.047 21.118 1.00 94.50 117 ASN A N 1
ATOM 947 C CA . ASN A 1 117 ? -23.905 0.563 22.465 1.00 94.50 117 ASN A CA 1
ATOM 948 C C . ASN A 1 117 ? -22.464 -0.003 22.535 1.00 94.50 117 ASN A C 1
ATOM 950 O O . ASN A 1 117 ? -21.839 -0.229 21.501 1.00 94.50 117 ASN A O 1
ATOM 954 N N . PRO A 1 118 ? -21.889 -0.188 23.734 1.00 95.75 118 PRO A N 1
ATOM 955 C CA . PRO A 1 118 ? -20.513 -0.666 23.849 1.00 95.75 118 PRO A CA 1
ATOM 956 C C . PRO A 1 118 ? -20.265 -2.027 23.184 1.00 95.75 118 PRO A C 1
ATOM 958 O O . PRO A 1 118 ? -19.232 -2.191 22.541 1.00 95.75 118 PRO A O 1
ATOM 961 N N . SER A 1 119 ? -21.212 -2.967 23.269 1.00 95.56 119 SER A N 1
ATOM 962 C CA . SER A 1 119 ? -21.070 -4.294 22.659 1.00 95.56 119 SER A CA 1
ATOM 963 C C . SER A 1 119 ? -21.083 -4.241 21.123 1.00 95.56 119 SER A C 1
ATOM 965 O O . SER A 1 119 ? -20.309 -4.935 20.473 1.00 95.56 119 SER A O 1
ATOM 967 N N . GLU A 1 120 ? -21.867 -3.340 20.530 1.00 94.19 120 GLU A N 1
ATOM 968 C CA . GLU A 1 120 ? -21.850 -3.002 19.101 1.00 94.19 120 GLU A CA 1
ATOM 969 C C . GLU A 1 120 ? -20.496 -2.422 18.672 1.00 94.19 120 GLU A C 1
ATOM 971 O O . GLU A 1 120 ? -19.983 -2.787 17.619 1.00 94.19 120 GLU A O 1
ATOM 976 N N . ILE A 1 121 ? -19.874 -1.565 19.491 1.00 94.88 121 ILE A N 1
ATOM 977 C CA . ILE A 1 121 ? -18.540 -1.011 19.196 1.00 94.88 121 ILE A CA 1
ATOM 978 C C . ILE A 1 121 ? -17.468 -2.112 19.253 1.00 94.88 121 ILE A C 1
ATOM 980 O O . ILE A 1 121 ? -16.579 -2.141 18.402 1.00 94.88 121 ILE A O 1
ATOM 984 N N . VAL A 1 122 ? -17.565 -3.050 20.206 1.00 95.75 122 VAL A N 1
ATOM 985 C CA . VAL A 1 122 ? -16.701 -4.246 20.240 1.00 95.75 122 VAL A CA 1
ATOM 986 C C . VAL A 1 122 ? -16.918 -5.111 19.000 1.00 95.75 122 VAL A C 1
ATOM 988 O O . VAL A 1 122 ? -15.948 -5.566 18.400 1.00 95.75 122 VAL A O 1
ATOM 991 N N . ALA A 1 123 ? -18.166 -5.308 18.578 1.00 92.50 123 ALA A N 1
ATOM 992 C CA . ALA A 1 123 ? -18.482 -6.087 17.387 1.00 92.50 123 ALA A CA 1
ATOM 993 C C . ALA A 1 123 ? -17.826 -5.500 16.127 1.00 92.50 123 ALA A C 1
ATOM 995 O O . ALA A 1 123 ? -17.242 -6.244 15.340 1.00 92.50 123 ALA A O 1
ATOM 996 N N . VAL A 1 124 ? -17.858 -4.171 15.980 1.00 91.50 124 VAL A N 1
ATOM 997 C CA . VAL A 1 124 ? -17.160 -3.455 14.901 1.00 91.50 124 VAL A CA 1
ATOM 998 C C . VAL A 1 124 ? -15.652 -3.653 15.007 1.00 91.50 124 VAL A C 1
ATOM 1000 O O . VAL A 1 124 ? -15.036 -4.068 14.036 1.00 91.50 124 VAL A O 1
ATOM 1003 N N . LEU A 1 125 ? -15.056 -3.451 16.187 1.00 93.50 125 LEU A N 1
ATOM 1004 C CA . LEU A 1 125 ? -13.622 -3.685 16.397 1.00 93.50 125 LEU A CA 1
ATOM 1005 C C . LEU A 1 125 ? -13.197 -5.094 15.955 1.00 93.50 125 LEU A C 1
ATOM 1007 O O . LEU A 1 125 ? -12.188 -5.259 15.271 1.00 93.50 125 LEU A O 1
ATOM 1011 N N . LEU A 1 126 ? -13.969 -6.114 16.333 1.00 90.94 126 LEU A N 1
ATOM 1012 C CA . LEU A 1 126 ? -13.693 -7.497 15.955 1.00 90.94 126 LEU A CA 1
ATOM 1013 C C . LEU A 1 126 ? -13.861 -7.726 14.452 1.00 90.94 126 LEU A C 1
ATOM 1015 O O . LEU A 1 126 ? -13.051 -8.439 13.867 1.00 90.94 126 LEU A O 1
ATOM 1019 N N . HIS A 1 127 ? -14.870 -7.122 13.827 1.00 88.06 127 HIS A N 1
ATOM 1020 C CA . HIS A 1 127 ? -15.069 -7.169 12.379 1.00 88.06 127 HIS A CA 1
ATOM 1021 C C . HIS A 1 127 ? -13.868 -6.563 11.629 1.00 88.06 127 HIS A C 1
ATOM 1023 O O . HIS A 1 127 ? -13.303 -7.228 10.759 1.00 88.06 127 HIS A O 1
ATOM 1029 N N . GLU A 1 128 ? -13.376 -5.391 12.045 1.00 86.44 128 GLU A N 1
ATOM 1030 C CA . GLU A 1 128 ? -12.195 -4.757 11.433 1.00 86.44 128 GLU A CA 1
ATOM 1031 C C . GLU A 1 128 ? -10.918 -5.595 11.591 1.00 86.44 128 GLU A C 1
ATOM 1033 O O . GLU A 1 128 ? -10.144 -5.775 10.647 1.00 86.44 128 GLU A O 1
ATOM 1038 N N . ILE A 1 129 ? -10.711 -6.182 12.773 1.00 88.81 129 ILE A N 1
ATOM 1039 C CA . ILE A 1 129 ? -9.616 -7.136 13.001 1.00 88.81 129 ILE A CA 1
ATOM 1040 C C . ILE A 1 129 ? -9.779 -8.367 12.101 1.00 88.81 129 ILE A C 1
ATOM 1042 O O . ILE A 1 129 ? -8.799 -8.862 11.545 1.00 88.81 129 ILE A O 1
ATOM 1046 N N . GLY A 1 130 ? -11.007 -8.854 11.928 1.00 84.50 130 GLY A N 1
ATOM 1047 C CA . GLY A 1 130 ? -11.326 -9.974 11.047 1.00 84.50 130 GLY A CA 1
ATOM 1048 C C . GLY A 1 130 ? -10.945 -9.708 9.589 1.00 84.50 130 GLY A C 1
ATOM 1049 O O . GLY A 1 130 ? -10.404 -10.598 8.933 1.00 84.50 130 GLY A O 1
ATOM 1050 N N . HIS A 1 131 ? -11.152 -8.486 9.095 1.00 79.81 131 HIS A N 1
ATOM 1051 C CA . HIS A 1 131 ? -10.733 -8.095 7.748 1.00 79.81 131 HIS A CA 1
ATOM 1052 C C . HIS A 1 131 ? -9.218 -8.113 7.568 1.00 79.81 131 HIS A C 1
ATOM 1054 O O . HIS A 1 131 ? -8.718 -8.697 6.602 1.00 79.81 131 HIS A O 1
ATOM 1060 N N . VAL A 1 132 ? -8.499 -7.480 8.495 1.00 83.25 132 VAL A N 1
ATOM 1061 C CA . VAL A 1 132 ? -7.065 -7.209 8.341 1.00 83.25 132 VAL A CA 1
ATOM 1062 C C . VAL A 1 132 ? -6.189 -8.382 8.766 1.00 83.25 132 VAL A C 1
ATOM 1064 O O . VAL A 1 132 ? -5.208 -8.682 8.088 1.00 83.25 132 VAL A O 1
ATOM 1067 N N . LEU A 1 133 ? -6.537 -9.039 9.874 1.00 83.62 133 LEU A N 1
ATOM 1068 C CA . LEU A 1 133 ? -5.748 -10.108 10.499 1.00 83.62 133 LEU A CA 1
ATOM 1069 C C . LEU A 1 133 ? -6.423 -11.478 10.404 1.00 83.62 133 LEU A C 1
ATOM 1071 O O . LEU A 1 133 ? -5.752 -12.505 10.435 1.00 83.62 133 LEU A O 1
ATOM 1075 N N . GLY A 1 134 ? -7.751 -11.517 10.274 1.00 76.06 134 GLY A N 1
ATOM 1076 C CA . GLY A 1 134 ? -8.498 -12.771 10.158 1.00 76.06 134 GLY A CA 1
ATOM 1077 C C . GLY A 1 134 ? -8.400 -13.434 8.780 1.00 76.06 134 GLY A C 1
ATOM 1078 O O . GLY A 1 134 ? -8.804 -14.590 8.632 1.00 76.06 134 GLY A O 1
ATOM 1079 N N . THR A 1 135 ? -7.875 -12.737 7.762 1.00 77.62 135 THR A N 1
ATOM 1080 C CA . THR A 1 135 ? -7.730 -13.262 6.396 1.00 77.62 135 THR A CA 1
ATOM 1081 C C . THR A 1 135 ? -6.425 -12.819 5.732 1.00 77.62 135 THR A C 1
ATOM 1083 O O . THR A 1 135 ? -5.940 -11.719 5.962 1.00 77.62 135 THR A O 1
ATOM 1086 N N . ASN A 1 136 ? -5.918 -13.624 4.793 1.00 84.62 136 ASN A N 1
ATOM 1087 C CA . ASN A 1 136 ? -4.777 -13.247 3.943 1.00 84.62 136 ASN A CA 1
ATOM 1088 C C . ASN A 1 136 ? -5.201 -12.418 2.711 1.00 84.62 136 ASN A C 1
ATOM 1090 O O . ASN A 1 136 ? -4.431 -12.273 1.762 1.00 84.62 136 ASN A O 1
ATOM 1094 N N . SER A 1 137 ? -6.441 -11.917 2.671 1.00 82.12 137 SER A N 1
ATOM 1095 C CA . SER A 1 137 ? -7.003 -11.282 1.473 1.00 82.12 137 SER A CA 1
ATOM 1096 C C . SER A 1 137 ? -6.310 -9.958 1.137 1.00 82.12 137 SER A C 1
ATOM 1098 O O . SER A 1 137 ? -5.967 -9.733 -0.023 1.00 82.12 137 SER A O 1
ATOM 1100 N N . ILE A 1 138 ? -6.032 -9.119 2.142 1.00 85.62 138 ILE A N 1
ATOM 1101 C CA . ILE A 1 138 ? -5.374 -7.816 1.969 1.00 85.62 138 ILE A CA 1
ATOM 1102 C C . ILE A 1 138 ? -3.949 -7.946 1.411 1.00 85.62 138 ILE A C 1
ATOM 1104 O O . ILE A 1 138 ? -3.706 -7.370 0.346 1.00 85.62 138 ILE A O 1
ATOM 1108 N N . PRO A 1 139 ? -3.012 -8.693 2.034 1.00 88.88 139 PRO A N 1
ATOM 1109 C CA . PRO A 1 139 ? -1.644 -8.782 1.521 1.00 88.88 139 PRO A CA 1
ATOM 1110 C C . PRO A 1 139 ? -1.593 -9.395 0.115 1.00 88.88 139 PRO A C 1
ATOM 1112 O O . PRO A 1 139 ? -0.866 -8.905 -0.749 1.00 88.88 139 PRO A O 1
ATOM 1115 N N . LEU A 1 140 ? -2.422 -10.406 -0.170 1.00 87.31 140 LEU A N 1
ATOM 1116 C CA . LEU A 1 140 ? -2.504 -11.007 -1.505 1.00 87.31 140 LEU A CA 1
ATOM 1117 C C . LEU A 1 140 ? -3.081 -10.043 -2.548 1.00 87.31 140 LEU A C 1
ATOM 1119 O O . LEU A 1 140 ? -2.576 -9.973 -3.671 1.00 87.31 140 LEU A O 1
ATOM 1123 N N . ARG A 1 141 ? -4.117 -9.277 -2.189 1.00 85.75 141 ARG A N 1
ATOM 1124 C CA . ARG A 1 141 ? -4.703 -8.251 -3.058 1.00 85.75 141 ARG A CA 1
ATOM 1125 C C . ARG A 1 141 ? -3.684 -7.164 -3.378 1.00 85.75 141 ARG A C 1
ATOM 1127 O O . ARG A 1 141 ? -3.515 -6.834 -4.549 1.00 85.75 141 ARG A O 1
ATOM 1134 N N . LEU A 1 142 ? -2.979 -6.661 -2.364 1.00 89.81 142 LEU A N 1
ATOM 1135 C CA . LEU A 1 142 ? -1.906 -5.682 -2.530 1.00 89.81 142 LEU A CA 1
ATOM 1136 C C . LEU A 1 142 ? -0.820 -6.207 -3.467 1.00 89.81 142 LEU A C 1
ATOM 1138 O O . LEU A 1 142 ? -0.506 -5.532 -4.446 1.00 89.81 142 LEU A O 1
ATOM 1142 N N . LYS A 1 143 ? -0.318 -7.430 -3.234 1.00 91.31 143 LYS A N 1
ATOM 1143 C CA . LYS A 1 143 ? 0.661 -8.083 -4.116 1.00 91.31 143 LYS A CA 1
ATOM 1144 C C . LYS A 1 143 ? 0.195 -8.056 -5.567 1.00 91.31 143 LYS A C 1
ATOM 1146 O O . LYS A 1 143 ? 0.888 -7.531 -6.433 1.00 91.31 143 LYS A O 1
ATOM 1151 N N . ASN A 1 144 ? -0.989 -8.603 -5.829 1.00 87.81 144 ASN A N 1
ATOM 1152 C CA . ASN A 1 144 ? -1.490 -8.770 -7.189 1.00 87.81 144 ASN A CA 1
ATOM 1153 C C . ASN A 1 144 ? -1.675 -7.423 -7.899 1.00 87.81 144 ASN A C 1
ATOM 1155 O O . ASN A 1 144 ? -1.277 -7.285 -9.055 1.00 87.81 144 ASN A O 1
ATOM 1159 N N . LYS A 1 145 ? -2.237 -6.425 -7.207 1.00 89.69 145 LYS A N 1
ATOM 1160 C CA . LYS A 1 145 ? -2.486 -5.092 -7.771 1.00 89.69 145 LYS A CA 1
ATOM 1161 C C . LYS A 1 145 ? -1.184 -4.340 -8.043 1.00 89.69 145 LYS A C 1
ATOM 1163 O O . LYS A 1 145 ? -0.994 -3.850 -9.152 1.00 89.69 145 LYS A O 1
ATOM 1168 N N . PHE A 1 146 ? -0.248 -4.312 -7.092 1.00 91.06 146 PHE A N 1
ATOM 1169 C CA . PHE A 1 146 ? 1.058 -3.685 -7.315 1.00 91.06 146 PHE A CA 1
ATOM 1170 C C . PHE A 1 146 ? 1.824 -4.357 -8.455 1.00 91.06 146 PHE A C 1
ATOM 1172 O O . PHE A 1 146 ? 2.321 -3.661 -9.335 1.00 91.06 146 PHE A O 1
ATOM 1179 N N . ARG A 1 147 ? 1.882 -5.695 -8.494 1.00 88.06 147 ARG A N 1
ATOM 1180 C CA . ARG A 1 147 ? 2.600 -6.421 -9.554 1.00 88.06 147 ARG A CA 1
ATOM 1181 C C . ARG A 1 147 ? 1.984 -6.192 -10.933 1.00 88.06 147 ARG A C 1
ATOM 1183 O O . ARG A 1 147 ? 2.717 -5.905 -11.875 1.00 88.06 147 ARG A O 1
ATOM 1190 N N . ASP A 1 148 ? 0.658 -6.243 -11.057 1.00 86.88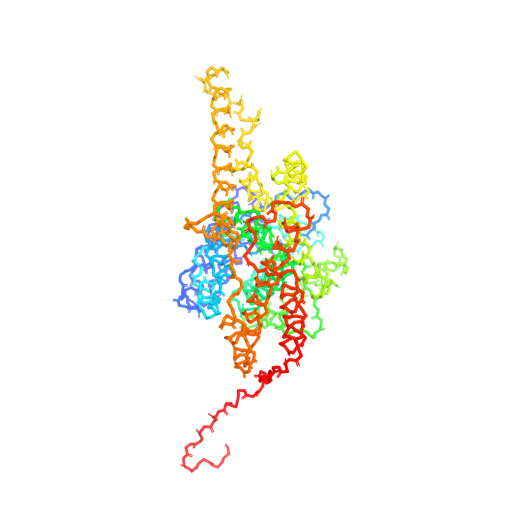 148 ASP A N 1
ATOM 1191 C CA . ASP A 1 148 ? -0.027 -5.940 -12.321 1.00 86.88 148 ASP A CA 1
ATOM 1192 C C . ASP A 1 148 ? 0.244 -4.503 -12.796 1.00 86.88 148 ASP A C 1
ATOM 1194 O O . ASP A 1 148 ? 0.462 -4.267 -13.987 1.00 86.88 148 ASP A O 1
ATOM 1198 N N . LYS A 1 149 ? 0.286 -3.538 -11.872 1.00 88.56 149 LYS A N 1
ATOM 1199 C CA . LYS A 1 149 ? 0.595 -2.143 -12.196 1.00 88.56 149 LYS A CA 1
ATOM 1200 C C . LYS A 1 149 ? 2.060 -1.941 -12.580 1.00 88.56 149 LYS A C 1
ATOM 1202 O O . LYS A 1 149 ? 2.314 -1.300 -13.596 1.00 88.56 149 LYS A O 1
ATOM 1207 N N . LEU A 1 150 ? 3.013 -2.530 -11.855 1.00 87.50 150 LEU A N 1
ATOM 1208 C CA . LEU A 1 150 ? 4.445 -2.455 -12.181 1.00 87.50 150 LEU A CA 1
ATOM 1209 C C . LEU A 1 150 ? 4.752 -2.983 -13.586 1.00 87.50 150 LEU A C 1
ATOM 1211 O O . LEU A 1 150 ? 5.524 -2.356 -14.311 1.00 87.50 150 LEU A O 1
ATOM 1215 N N . LEU A 1 151 ? 4.104 -4.080 -13.997 1.00 83.00 151 LEU A N 1
ATOM 1216 C CA . LEU A 1 151 ? 4.243 -4.646 -15.345 1.00 83.00 151 LEU A CA 1
ATOM 1217 C C . LEU A 1 151 ? 3.791 -3.687 -16.456 1.00 83.00 151 LEU A C 1
ATOM 1219 O O . LEU A 1 151 ? 4.247 -3.800 -17.592 1.00 83.00 151 LEU A O 1
ATOM 1223 N N . LYS A 1 152 ? 2.868 -2.769 -16.153 1.00 84.69 152 LYS A N 1
ATOM 1224 C CA . LYS A 1 152 ? 2.324 -1.789 -17.107 1.00 84.69 152 LYS A CA 1
ATOM 1225 C C . LYS A 1 152 ? 3.101 -0.473 -17.108 1.00 84.69 152 LYS A C 1
ATOM 1227 O O . LYS A 1 152 ? 2.920 0.328 -18.024 1.00 84.69 152 LYS A O 1
ATOM 1232 N N . MET A 1 153 ? 3.935 -0.236 -16.097 1.00 86.75 153 MET A N 1
ATOM 1233 C CA . MET A 1 153 ? 4.799 0.939 -16.022 1.00 86.75 153 MET A CA 1
ATOM 1234 C C . MET A 1 153 ? 6.004 0.778 -16.947 1.00 86.75 153 MET A C 1
ATOM 1236 O O . MET A 1 153 ? 6.543 -0.323 -17.082 1.00 86.75 153 MET A O 1
ATOM 1240 N N . ASN A 1 154 ? 6.445 1.898 -17.523 1.00 86.19 154 ASN A N 1
ATOM 1241 C CA . ASN A 1 154 ? 7.747 1.976 -18.183 1.00 86.19 154 ASN A CA 1
ATOM 1242 C C . ASN A 1 154 ? 8.874 1.763 -17.157 1.00 86.19 154 ASN A C 1
ATOM 1244 O O . ASN A 1 154 ? 8.687 1.990 -15.955 1.00 86.19 154 ASN A O 1
ATOM 1248 N N . ILE A 1 155 ? 10.054 1.377 -17.633 1.00 86.62 155 ILE A N 1
ATOM 1249 C CA . ILE A 1 155 ? 11.179 1.013 -16.772 1.00 86.62 155 ILE A CA 1
ATOM 1250 C C . ILE A 1 155 ? 11.688 2.162 -15.903 1.00 86.62 155 ILE A C 1
ATOM 1252 O O . ILE A 1 155 ? 12.129 1.919 -14.785 1.00 86.62 155 ILE A O 1
ATOM 1256 N N . GLU A 1 156 ? 11.594 3.416 -16.360 1.00 87.69 156 GLU A N 1
ATOM 1257 C CA . GLU A 1 156 ? 12.062 4.558 -15.578 1.00 87.69 156 GLU A CA 1
ATOM 1258 C C . GLU A 1 156 ? 11.181 4.752 -14.349 1.00 87.69 156 GLU A C 1
ATOM 1260 O O . GLU A 1 156 ? 11.689 4.883 -13.236 1.00 87.69 156 GLU A O 1
ATOM 1265 N N . THR A 1 157 ? 9.861 4.742 -14.544 1.00 88.44 157 THR A N 1
ATOM 1266 C CA . THR A 1 157 ? 8.887 4.820 -13.456 1.00 88.44 157 THR A CA 1
ATOM 1267 C C . THR A 1 157 ? 9.026 3.602 -12.543 1.00 88.44 157 THR A C 1
ATOM 1269 O O . THR A 1 157 ? 9.039 3.759 -11.325 1.00 88.44 157 THR A O 1
ATOM 1272 N N . ARG A 1 158 ? 9.215 2.396 -13.099 1.00 89.25 158 ARG A N 1
ATOM 1273 C CA . ARG A 1 158 ? 9.385 1.160 -12.318 1.00 89.25 158 ARG A CA 1
ATOM 1274 C C . ARG A 1 158 ? 10.607 1.212 -11.400 1.00 89.25 158 ARG A C 1
ATOM 1276 O O . ARG A 1 158 ? 10.462 0.984 -10.202 1.00 89.25 158 ARG A O 1
ATOM 1283 N N . VAL A 1 159 ? 11.775 1.587 -11.930 1.00 90.44 159 VAL A N 1
ATOM 1284 C CA . VAL A 1 159 ? 13.015 1.736 -11.146 1.00 90.44 159 VAL A CA 1
ATOM 1285 C C . VAL A 1 159 ? 12.827 2.755 -10.020 1.00 90.44 159 VAL A C 1
ATOM 1287 O O . VAL A 1 159 ? 13.271 2.523 -8.896 1.00 90.44 159 VAL A O 1
ATOM 1290 N N . ARG A 1 160 ? 12.114 3.860 -10.280 1.00 91.06 160 ARG A N 1
ATOM 1291 C CA . ARG A 1 160 ? 11.795 4.849 -9.239 1.00 91.06 160 ARG A CA 1
ATOM 1292 C C . ARG A 1 160 ? 10.852 4.281 -8.180 1.00 91.06 160 ARG A C 1
ATOM 1294 O O . ARG A 1 160 ? 11.116 4.447 -6.997 1.00 91.06 160 ARG A O 1
ATOM 1301 N N . VAL A 1 161 ? 9.790 3.580 -8.571 1.00 91.06 161 VAL A N 1
ATOM 1302 C CA . VAL A 1 161 ? 8.857 2.932 -7.630 1.00 91.06 161 VAL A CA 1
ATOM 1303 C C . VAL A 1 161 ? 9.575 1.913 -6.741 1.00 91.06 161 VAL A C 1
ATOM 1305 O O . VAL A 1 161 ? 9.290 1.828 -5.547 1.00 91.06 161 VAL A O 1
ATOM 1308 N N . GLN A 1 162 ? 10.539 1.174 -7.292 1.00 90.38 162 GLN A N 1
ATOM 1309 C CA . GLN A 1 162 ? 11.330 0.196 -6.545 1.00 90.38 162 GLN A CA 1
ATOM 1310 C C . GLN A 1 162 ? 12.386 0.838 -5.628 1.00 90.38 162 GLN A C 1
ATOM 1312 O O . GLN A 1 162 ? 12.799 0.198 -4.655 1.00 90.38 162 GLN A O 1
ATOM 1317 N N . ASN A 1 163 ? 12.807 2.085 -5.867 1.00 91.56 163 ASN A N 1
ATOM 1318 C CA . ASN A 1 163 ? 13.810 2.758 -5.041 1.00 91.56 163 ASN A CA 1
ATOM 1319 C C . ASN A 1 163 ? 13.278 3.046 -3.625 1.00 91.56 163 ASN A C 1
ATOM 1321 O O . ASN A 1 163 ? 12.222 3.653 -3.436 1.00 91.56 163 ASN A O 1
ATOM 1325 N N . ALA A 1 164 ? 14.054 2.647 -2.613 1.00 90.19 164 ALA A N 1
ATOM 1326 C CA . ALA A 1 164 ? 13.676 2.753 -1.207 1.00 90.19 164 ALA A CA 1
ATOM 1327 C C . ALA A 1 164 ? 13.322 4.183 -0.759 1.00 90.19 164 ALA A C 1
ATOM 1329 O O . ALA A 1 164 ? 12.416 4.349 0.056 1.00 90.19 164 ALA A O 1
ATOM 1330 N N . LYS A 1 165 ? 13.967 5.215 -1.322 1.00 89.94 165 LYS A N 1
ATOM 1331 C CA . LYS A 1 165 ? 13.717 6.624 -0.974 1.00 89.94 165 LYS A CA 1
ATOM 1332 C C . LYS A 1 165 ? 12.345 7.115 -1.446 1.00 89.94 165 LYS A C 1
ATOM 1334 O O . LYS A 1 165 ? 11.818 8.059 -0.865 1.00 89.94 165 LYS A O 1
ATOM 1339 N N . PHE A 1 166 ? 11.741 6.478 -2.454 1.00 91.31 166 PHE A N 1
ATOM 1340 C CA . PHE A 1 166 ? 10.418 6.848 -2.980 1.00 91.31 166 PHE A CA 1
ATOM 1341 C C . PHE A 1 166 ? 9.273 5.979 -2.443 1.00 91.31 166 PHE A C 1
ATOM 1343 O O . PHE A 1 166 ? 8.114 6.388 -2.529 1.00 91.31 166 PHE A O 1
ATOM 1350 N N . ARG A 1 167 ? 9.574 4.839 -1.804 1.00 90.06 167 ARG A N 1
ATOM 1351 C CA . ARG A 1 167 ? 8.574 3.916 -1.231 1.00 90.06 167 ARG A CA 1
ATOM 1352 C C . ARG A 1 167 ? 7.558 4.558 -0.279 1.00 90.06 167 ARG A C 1
ATOM 1354 O O . ARG A 1 167 ? 6.402 4.145 -0.355 1.00 90.06 167 ARG A O 1
ATOM 1361 N N . PRO A 1 168 ? 7.886 5.575 0.549 1.00 91.88 168 PRO A N 1
ATOM 1362 C CA . PRO A 1 168 ? 6.879 6.223 1.390 1.00 91.88 168 PRO A CA 1
ATOM 1363 C C . PRO A 1 168 ? 5.675 6.778 0.613 1.00 91.88 168 PRO A C 1
ATOM 1365 O O . PRO A 1 168 ? 4.572 6.823 1.150 1.00 91.88 168 PRO A O 1
ATOM 1368 N N . ILE A 1 169 ? 5.839 7.142 -0.667 1.00 92.56 169 ILE A N 1
ATOM 1369 C CA . ILE A 1 169 ? 4.730 7.602 -1.524 1.00 92.56 169 ILE A CA 1
ATOM 1370 C C . ILE A 1 169 ? 3.696 6.500 -1.764 1.00 92.56 169 ILE A C 1
ATOM 1372 O O . ILE A 1 169 ? 2.547 6.819 -2.048 1.00 92.56 169 ILE A O 1
ATOM 1376 N N . LEU A 1 170 ? 4.069 5.226 -1.615 1.00 94.31 170 LEU A N 1
ATOM 1377 C CA . LEU A 1 170 ? 3.196 4.071 -1.821 1.00 94.31 170 LEU A CA 1
ATOM 1378 C C . LEU A 1 170 ? 2.354 3.716 -0.582 1.00 94.31 170 LEU A C 1
ATOM 1380 O O . LEU A 1 170 ? 1.388 2.964 -0.706 1.00 94.31 170 LEU A O 1
ATOM 1384 N N . TYR A 1 171 ? 2.672 4.251 0.605 1.00 94.44 171 TYR A N 1
ATOM 1385 C CA . TYR A 1 171 ? 1.929 3.965 1.845 1.00 94.44 171 TYR A CA 1
ATOM 1386 C C . TYR A 1 171 ? 0.418 4.240 1.750 1.00 94.44 171 TYR A C 1
ATOM 1388 O O . TYR A 1 171 ? -0.352 3.412 2.240 1.00 94.44 171 TYR A O 1
ATOM 1396 N N . PRO A 1 172 ? -0.056 5.318 1.088 1.00 92.62 172 PRO A N 1
ATOM 1397 C CA . PRO A 1 172 ? -1.485 5.558 0.904 1.00 92.62 172 PRO A CA 1
ATOM 1398 C C . PRO A 1 172 ? -2.232 4.401 0.232 1.00 92.62 172 PRO A C 1
ATOM 1400 O O . PRO A 1 172 ? -3.381 4.161 0.580 1.00 92.62 172 PRO A O 1
ATOM 1403 N N . ALA A 1 173 ? -1.601 3.645 -0.673 1.00 92.69 173 ALA A N 1
ATOM 1404 C CA . ALA A 1 173 ? -2.237 2.487 -1.304 1.00 92.69 173 ALA A CA 1
ATOM 1405 C C . ALA A 1 173 ? -2.426 1.309 -0.332 1.00 92.69 173 ALA A C 1
ATOM 1407 O O . ALA A 1 173 ? -3.436 0.612 -0.405 1.00 92.69 173 ALA A O 1
ATOM 1408 N N . ILE A 1 174 ? -1.493 1.106 0.607 1.00 93.06 174 ILE A N 1
ATOM 1409 C CA . ILE A 1 174 ? -1.644 0.099 1.671 1.00 93.06 174 ILE A CA 1
ATOM 1410 C C . ILE A 1 174 ? -2.733 0.525 2.651 1.00 93.06 174 ILE A C 1
ATOM 1412 O O . ILE A 1 174 ? -3.601 -0.273 2.990 1.00 93.06 174 ILE A O 1
ATOM 1416 N N . ILE A 1 175 ? -2.718 1.796 3.054 1.00 91.44 175 ILE A N 1
ATOM 1417 C CA . ILE A 1 175 ? -3.754 2.390 3.902 1.00 91.44 175 ILE A CA 1
ATOM 1418 C C . ILE A 1 175 ? -5.135 2.213 3.267 1.00 91.44 175 ILE A C 1
ATOM 1420 O O . ILE A 1 175 ? -6.058 1.794 3.956 1.00 91.44 175 ILE A O 1
ATOM 1424 N N . GLU A 1 176 ? -5.270 2.484 1.967 1.00 88.06 176 GLU A N 1
ATOM 1425 C CA 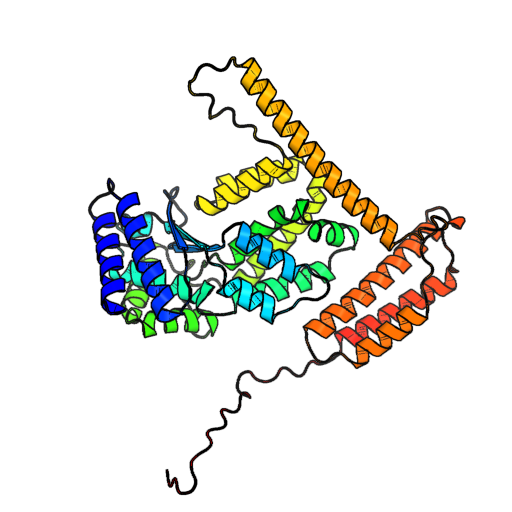. GLU A 1 176 ? -6.536 2.326 1.249 1.00 88.06 176 GLU A CA 1
ATOM 1426 C C . GLU A 1 176 ? -6.980 0.860 1.170 1.00 88.06 176 GLU A C 1
ATOM 1428 O O . GLU A 1 176 ? -8.162 0.556 1.261 1.00 88.06 176 GLU A O 1
ATOM 1433 N N . ALA A 1 177 ? -6.041 -0.082 1.068 1.00 87.19 177 ALA A N 1
ATOM 1434 C CA . ALA A 1 177 ? -6.381 -1.500 1.107 1.00 87.19 177 ALA A CA 1
ATOM 1435 C C . ALA A 1 177 ? -6.852 -1.976 2.491 1.00 87.19 177 ALA A C 1
ATOM 1437 O O . ALA A 1 177 ? -7.544 -2.995 2.552 1.00 87.19 177 ALA A O 1
ATOM 1438 N N . CYS A 1 178 ? -6.485 -1.266 3.561 1.00 86.00 178 CYS A N 1
ATOM 1439 C CA . CYS A 1 178 ? -6.954 -1.502 4.926 1.00 86.00 178 CYS A CA 1
ATOM 1440 C C . CYS A 1 178 ? -8.169 -0.648 5.311 1.00 86.00 178 CYS A C 1
ATOM 1442 O O . CYS A 1 178 ? -8.786 -0.921 6.338 1.00 86.00 178 CYS A O 1
ATOM 1444 N N . SER A 1 179 ? -8.512 0.386 4.534 1.00 78.12 179 SER A N 1
ATOM 1445 C CA . SER A 1 179 ? -9.653 1.249 4.823 1.00 78.12 179 SER A CA 1
ATOM 1446 C C . SER A 1 179 ? -10.948 0.538 4.415 1.00 78.12 179 SER A C 1
ATOM 1448 O O . SER A 1 179 ? -11.364 0.460 3.259 1.00 78.12 179 SER A O 1
ATOM 1450 N N . THR A 1 180 ? -11.603 -0.046 5.402 1.00 60.81 180 THR A N 1
ATOM 1451 C CA . THR A 1 180 ? -12.904 -0.699 5.283 1.00 60.81 180 THR A CA 1
ATOM 1452 C C . THR A 1 180 ? -13.989 0.367 5.177 1.00 60.81 180 THR A C 1
ATOM 1454 O O . THR A 1 180 ? -14.507 0.896 6.151 1.00 60.81 180 THR A O 1
ATOM 1457 N N . LYS A 1 181 ? -14.353 0.713 3.939 1.00 59.28 181 LYS A N 1
ATOM 1458 C CA . LYS A 1 181 ? -15.529 1.555 3.644 1.00 59.28 181 LYS A CA 1
ATOM 1459 C C . LYS A 1 181 ? -16.845 0.765 3.651 1.00 59.28 181 LYS A C 1
ATOM 1461 O O . LYS A 1 181 ? -17.868 1.295 3.220 1.00 59.28 181 LYS A O 1
ATOM 1466 N N . MET A 1 182 ? -16.817 -0.513 4.029 1.00 52.31 182 MET A N 1
ATOM 1467 C CA . MET A 1 182 ? -17.917 -1.449 3.825 1.00 52.31 182 MET A CA 1
ATOM 1468 C C . MET A 1 182 ? -18.358 -2.026 5.150 1.00 52.31 182 MET A C 1
ATOM 1470 O O . MET A 1 182 ? -17.579 -2.656 5.843 1.00 52.31 182 MET A O 1
ATOM 1474 N N . TYR A 1 183 ? -19.627 -1.806 5.469 1.00 50.91 183 TYR A N 1
ATOM 1475 C CA . TYR A 1 183 ? -20.223 -2.320 6.691 1.00 50.91 183 TYR A CA 1
ATOM 1476 C C . TYR A 1 183 ? -21.225 -3.458 6.410 1.00 50.91 183 TYR A C 1
ATOM 1478 O O . TYR A 1 183 ? -21.622 -4.162 7.321 1.00 50.91 183 TYR A O 1
ATOM 1486 N N . ARG A 1 184 ? -21.665 -3.721 5.168 1.00 42.00 184 ARG A N 1
ATOM 1487 C CA . ARG A 1 184 ? -22.581 -4.856 4.912 1.00 42.00 184 ARG A CA 1
ATOM 1488 C C . ARG A 1 184 ? -22.607 -5.288 3.450 1.00 42.00 184 ARG A C 1
ATOM 1490 O O . ARG A 1 184 ? -22.848 -4.441 2.605 1.00 42.00 184 ARG A O 1
ATOM 1497 N N . TYR A 1 185 ? -22.527 -6.588 3.139 1.00 47.22 185 TYR A N 1
ATOM 1498 C CA . TYR A 1 185 ? -23.156 -7.126 1.918 1.00 47.22 185 TYR A CA 1
ATOM 1499 C C . TYR A 1 185 ? -23.413 -8.643 1.948 1.00 47.22 185 TYR A C 1
ATOM 1501 O O . TYR A 1 185 ? -22.657 -9.426 2.515 1.00 47.22 185 TYR A O 1
ATOM 1509 N N . VAL A 1 186 ? -24.483 -9.071 1.266 1.00 36.53 186 VAL A N 1
ATOM 1510 C CA . VAL A 1 186 ? -24.870 -10.479 1.085 1.00 36.53 186 VAL A CA 1
ATOM 1511 C C . VAL A 1 186 ? -24.008 -11.122 -0.009 1.00 36.53 186 VAL A C 1
ATOM 1513 O O . VAL A 1 186 ? -24.063 -10.711 -1.166 1.00 36.53 186 VAL A O 1
ATOM 1516 N N . GLY A 1 187 ? -23.262 -12.176 0.339 1.00 44.59 187 GLY A N 1
ATOM 1517 C CA . GLY A 1 187 ? -22.756 -13.150 -0.640 1.00 44.59 187 GLY A CA 1
ATOM 1518 C C . GLY A 1 187 ? -21.284 -13.054 -1.050 1.00 44.59 187 GLY A C 1
ATOM 1519 O O . GLY A 1 187 ? -20.961 -13.459 -2.164 1.00 44.59 187 GLY A O 1
ATOM 1520 N N . ARG A 1 188 ? -20.374 -12.561 -0.197 1.00 56.38 188 ARG A N 1
ATOM 1521 C CA . ARG A 1 188 ? -18.933 -12.508 -0.529 1.00 56.38 188 ARG A CA 1
ATOM 1522 C C . ARG A 1 188 ? -18.037 -13.065 0.560 1.00 56.38 188 ARG A C 1
ATOM 1524 O O . ARG A 1 188 ? -18.282 -12.837 1.733 1.00 56.38 188 ARG A O 1
ATOM 1531 N N . SER A 1 189 ? -16.990 -13.787 0.167 1.00 56.09 189 SER A N 1
ATOM 1532 C CA . SER A 1 189 ? -16.142 -14.565 1.079 1.00 56.09 189 SER A CA 1
ATOM 1533 C C . SER A 1 189 ? -15.408 -13.732 2.130 1.00 56.09 189 SER A C 1
ATOM 1535 O O . SER A 1 189 ? -15.273 -14.225 3.242 1.00 56.09 189 SER A O 1
ATOM 1537 N N . ASN A 1 190 ? -14.959 -12.510 1.804 1.00 55.53 190 ASN A N 1
ATOM 1538 C CA . ASN A 1 190 ? -14.144 -11.673 2.701 1.00 55.53 190 ASN A CA 1
ATOM 1539 C C . ASN A 1 190 ? -14.990 -10.971 3.779 1.00 55.53 190 ASN A C 1
ATOM 1541 O O . ASN A 1 190 ? -14.686 -11.103 4.959 1.00 55.53 190 ASN A O 1
ATOM 1545 N N . GLU A 1 191 ? -16.100 -10.335 3.397 1.00 66.56 191 GLU A N 1
ATOM 1546 C CA . GLU A 1 191 ? -17.114 -9.812 4.335 1.00 66.56 191 GLU A CA 1
ATOM 1547 C C . GLU A 1 191 ? -17.704 -10.936 5.192 1.00 66.56 191 GLU A C 1
ATOM 1549 O O . GLU A 1 191 ? -17.733 -10.858 6.416 1.00 66.56 191 GLU A O 1
ATOM 1554 N N . LEU A 1 192 ? -18.062 -12.067 4.566 1.00 64.44 192 LEU A N 1
ATOM 1555 C CA . LEU A 1 192 ? -18.516 -13.246 5.304 1.00 64.44 192 LEU A CA 1
ATOM 1556 C C . LEU A 1 192 ? -17.436 -13.789 6.246 1.00 64.44 192 LEU A C 1
ATOM 1558 O O . LEU A 1 192 ? -17.792 -14.417 7.236 1.00 64.44 192 LEU A O 1
ATOM 1562 N N . ALA A 1 193 ? -16.144 -13.623 5.949 1.00 65.62 193 ALA A N 1
ATOM 1563 C CA . ALA A 1 193 ? -15.064 -14.059 6.831 1.00 65.62 193 ALA A CA 1
ATOM 1564 C C . ALA A 1 193 ? -14.925 -13.136 8.049 1.00 65.62 193 ALA A C 1
ATOM 1566 O O . ALA A 1 193 ? -14.842 -13.649 9.164 1.00 65.62 193 ALA A O 1
ATOM 1567 N N . ALA A 1 194 ? -14.981 -11.816 7.860 1.00 62.25 194 ALA A N 1
ATOM 1568 C CA . ALA A 1 194 ? -14.975 -10.848 8.958 1.00 62.25 194 ALA A CA 1
ATOM 1569 C C . ALA A 1 194 ? -16.223 -10.983 9.850 1.00 62.25 194 ALA A C 1
ATOM 1571 O O . ALA A 1 194 ? -16.113 -11.084 11.073 1.00 62.25 194 ALA A O 1
ATOM 1572 N N . ASP A 1 195 ? -17.404 -11.141 9.250 1.00 74.69 195 ASP A N 1
ATOM 1573 C CA . ASP A 1 195 ? -18.649 -11.413 9.973 1.00 74.69 195 ASP A CA 1
ATOM 1574 C C . ASP A 1 195 ? -18.595 -12.747 10.724 1.00 74.69 195 ASP A C 1
ATOM 1576 O O . ASP A 1 195 ? -19.010 -12.843 11.882 1.00 74.69 195 ASP A O 1
ATOM 1580 N N . LYS A 1 196 ? -18.058 -13.802 10.090 1.00 79.50 196 LYS A N 1
ATOM 1581 C CA . LYS A 1 196 ? -17.830 -15.097 10.752 1.00 79.50 196 LYS A CA 1
ATOM 1582 C C . LYS A 1 196 ? -16.873 -14.957 11.924 1.00 79.50 196 LYS A C 1
ATOM 1584 O O . LYS A 1 196 ? -17.071 -15.650 12.919 1.00 79.50 196 LYS A O 1
ATOM 1589 N N . TYR A 1 197 ? -15.866 -14.097 11.820 1.00 81.06 197 TYR A N 1
ATOM 1590 C CA . TYR A 1 197 ? -14.910 -13.862 12.891 1.00 81.06 197 TYR A CA 1
ATOM 1591 C C . TYR A 1 197 ? -15.584 -13.218 14.110 1.00 81.06 197 TYR A C 1
ATOM 1593 O O . TYR A 1 197 ? -15.534 -13.789 15.200 1.00 81.06 197 TYR A O 1
ATOM 1601 N N . ALA A 1 198 ? -16.325 -12.120 13.924 1.00 81.69 198 ALA A N 1
ATOM 1602 C C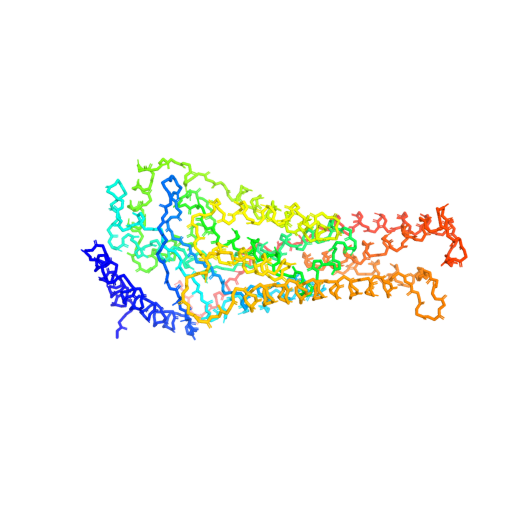A . ALA A 1 198 ? -17.104 -11.503 15.002 1.00 81.69 198 ALA A CA 1
ATOM 1603 C C . ALA A 1 198 ? -18.152 -12.473 15.586 1.00 81.69 198 ALA A C 1
ATOM 1605 O O . ALA A 1 198 ? -18.297 -12.599 16.805 1.00 81.69 198 ALA A O 1
ATOM 1606 N N . LYS A 1 199 ? -18.836 -13.242 14.726 1.00 83.38 199 LYS A N 1
ATOM 1607 C CA . LYS A 1 199 ? -19.826 -14.249 15.136 1.00 83.38 199 LYS A CA 1
ATOM 1608 C C . LYS A 1 199 ? -19.211 -15.400 15.937 1.00 83.38 199 LYS A C 1
ATOM 1610 O O . LYS A 1 199 ? -19.818 -15.832 16.914 1.00 83.38 199 LYS A O 1
ATOM 1615 N N . LYS A 1 200 ? -18.019 -15.887 15.565 1.00 85.69 200 LYS A N 1
ATOM 1616 C CA . LYS A 1 200 ? -17.271 -16.922 16.310 1.00 85.69 200 LYS A CA 1
ATOM 1617 C C . LYS A 1 200 ? -17.003 -16.478 17.750 1.00 85.69 200 LYS A C 1
ATOM 1619 O O . LYS A 1 200 ? -16.996 -17.308 18.653 1.00 85.69 200 LYS A O 1
ATOM 1624 N N . LEU A 1 201 ? -16.811 -15.177 17.955 1.00 85.94 201 LEU A N 1
ATOM 1625 C CA . LEU A 1 201 ? -16.537 -14.571 19.256 1.00 85.94 201 LEU A CA 1
ATOM 1626 C C . LEU A 1 201 ? -17.805 -14.165 20.026 1.00 85.94 201 LEU A C 1
ATOM 1628 O O . LEU A 1 201 ? -17.693 -13.657 21.138 1.00 85.94 201 LEU A O 1
ATOM 1632 N N . GLY A 1 202 ? -18.995 -14.422 19.472 1.00 87.38 202 GLY A N 1
ATOM 1633 C CA . GLY A 1 202 ? -20.282 -14.181 20.129 1.00 87.38 202 GLY A CA 1
ATOM 1634 C C . GLY A 1 202 ? -20.917 -12.817 19.854 1.00 87.38 202 GLY A C 1
ATOM 1635 O O . GLY A 1 202 ? -21.981 -12.566 20.396 1.00 87.38 202 GLY A O 1
ATOM 1636 N N . TYR A 1 203 ? -20.326 -11.982 18.992 1.00 90.81 203 TYR A N 1
ATOM 1637 C CA . TYR A 1 203 ? -20.766 -10.599 18.726 1.00 90.81 203 TYR A CA 1
ATOM 1638 C C . TYR A 1 203 ? -21.557 -10.439 17.409 1.00 90.81 203 TYR A C 1
ATOM 1640 O O . TYR A 1 203 ? -21.609 -9.369 16.799 1.00 90.81 203 TYR A O 1
ATOM 1648 N N . GLY A 1 204 ? -22.129 -11.532 16.895 1.00 86.94 204 GLY A N 1
ATOM 1649 C CA . GLY A 1 204 ? -22.795 -11.536 15.589 1.00 86.94 204 GLY A CA 1
ATOM 1650 C C . GLY A 1 204 ? -24.126 -10.776 15.564 1.00 86.94 204 GLY A C 1
ATOM 1651 O O . GLY A 1 204 ? -24.484 -10.199 14.535 1.00 86.94 204 GLY A O 1
ATOM 1652 N N . GLU A 1 205 ? -24.877 -10.776 16.666 1.00 89.12 205 GLU A N 1
ATOM 1653 C CA . GLU A 1 205 ? -26.154 -10.053 16.758 1.00 89.12 205 GLU A CA 1
ATOM 1654 C C . GLU A 1 205 ? -25.916 -8.549 16.914 1.00 89.12 205 GLU A C 1
ATOM 1656 O O . GLU A 1 205 ? -26.558 -7.739 16.243 1.00 89.12 205 GLU A O 1
ATOM 1661 N N . GLU A 1 206 ? -24.925 -8.187 17.723 1.00 93.31 206 GLU A N 1
ATOM 1662 C CA . GLU A 1 206 ? -24.451 -6.830 17.957 1.00 93.31 206 GLU A CA 1
ATOM 1663 C C . GLU A 1 206 ? -23.946 -6.200 16.664 1.00 93.31 206 GLU A C 1
ATOM 1665 O O . GLU A 1 206 ? -24.352 -5.086 16.337 1.00 93.31 206 GLU A O 1
ATOM 1670 N N . LEU A 1 207 ? -23.143 -6.923 15.874 1.00 89.06 207 LEU A N 1
ATOM 1671 C CA . LEU A 1 207 ? -22.707 -6.433 14.568 1.00 89.06 207 LEU A CA 1
ATOM 1672 C C . LEU A 1 207 ? -23.923 -6.127 13.685 1.00 89.06 207 LEU A C 1
ATOM 1674 O O . LEU A 1 207 ? -24.080 -5.007 13.214 1.00 89.06 207 LEU A O 1
ATOM 1678 N N . ASN A 1 208 ? -24.857 -7.070 13.534 1.00 86.88 208 ASN A N 1
ATOM 1679 C CA . ASN A 1 208 ? -26.068 -6.846 12.736 1.00 86.88 208 ASN A CA 1
ATOM 1680 C C . ASN A 1 208 ? -26.908 -5.654 13.231 1.00 86.88 208 ASN A C 1
ATOM 1682 O O . ASN A 1 208 ? -27.433 -4.892 12.414 1.00 86.88 208 ASN A O 1
ATOM 1686 N N . SER A 1 209 ? -27.028 -5.480 14.550 1.00 90.75 209 SER A N 1
ATOM 1687 C CA . SER A 1 209 ? -27.700 -4.330 15.162 1.00 90.75 209 SER A CA 1
ATOM 1688 C C . SER A 1 209 ? -27.007 -3.017 14.793 1.00 90.75 209 SER A C 1
ATOM 1690 O O . SER A 1 209 ? -27.655 -2.086 14.305 1.00 90.75 209 SER A O 1
ATOM 1692 N N . PHE A 1 210 ? -25.682 -2.963 14.937 1.00 89.94 210 PHE A N 1
ATOM 1693 C CA . PHE A 1 210 ? -24.873 -1.806 14.573 1.00 89.94 210 PHE A CA 1
ATOM 1694 C C . PHE A 1 210 ? -25.033 -1.429 13.096 1.00 89.94 210 PHE A C 1
ATOM 1696 O O . PHE A 1 210 ? -25.292 -0.271 12.768 1.00 89.94 210 PHE A O 1
ATOM 1703 N N . LEU A 1 211 ? -24.964 -2.412 12.199 1.00 85.00 211 LEU A N 1
ATOM 1704 C CA . LEU A 1 211 ? -25.111 -2.204 10.759 1.00 85.00 211 LEU A CA 1
ATOM 1705 C C . LEU A 1 211 ? -26.466 -1.614 10.381 1.00 85.00 211 LEU A C 1
ATOM 1707 O O . LEU A 1 211 ? -26.550 -0.715 9.542 1.00 85.00 211 LEU A O 1
ATOM 1711 N N . ASN A 1 212 ? -27.535 -2.083 11.028 1.00 85.00 212 ASN A N 1
ATOM 1712 C CA . ASN A 1 212 ? -28.861 -1.502 10.852 1.00 85.00 212 ASN A CA 1
ATOM 1713 C C . ASN A 1 212 ? -28.892 -0.034 11.302 1.00 85.00 212 ASN A C 1
ATOM 1715 O O . ASN A 1 212 ? -29.487 0.795 10.616 1.00 85.00 212 ASN A O 1
ATOM 1719 N N . LYS A 1 213 ? -28.226 0.310 12.411 1.00 89.31 213 LYS A N 1
ATOM 1720 C CA . LYS A 1 213 ? -28.135 1.700 12.883 1.00 89.31 213 LYS A CA 1
ATOM 1721 C C . LYS A 1 213 ? -27.370 2.579 11.899 1.00 89.31 213 LYS A C 1
ATOM 1723 O O . LYS A 1 213 ? -27.883 3.628 11.536 1.00 89.31 213 LYS A O 1
ATOM 1728 N N . VAL A 1 214 ? -26.221 2.132 11.386 1.00 85.31 214 VAL A N 1
ATOM 1729 C CA . VAL A 1 214 ? -25.457 2.872 10.360 1.00 85.31 214 VAL A CA 1
ATOM 1730 C C . VAL A 1 214 ? -26.320 3.168 9.131 1.00 85.31 214 VAL A C 1
ATOM 1732 O O . VAL A 1 214 ? -26.343 4.304 8.658 1.00 85.31 214 VAL A O 1
ATOM 1735 N N . ILE A 1 215 ? -27.079 2.176 8.653 1.00 82.25 215 ILE A N 1
ATOM 1736 C CA . ILE A 1 215 ? -28.008 2.335 7.524 1.00 82.25 215 ILE A CA 1
ATOM 1737 C C . ILE A 1 215 ? -29.073 3.395 7.820 1.00 82.25 215 ILE A C 1
ATOM 1739 O O . ILE A 1 215 ? -29.352 4.241 6.973 1.00 82.25 215 ILE A O 1
ATOM 1743 N N . VAL A 1 216 ? -29.664 3.367 9.015 1.00 84.69 216 VAL A N 1
ATOM 1744 C CA . VAL A 1 216 ? -30.696 4.332 9.415 1.00 84.69 216 VAL A CA 1
ATOM 1745 C C . VAL A 1 216 ? -30.116 5.742 9.575 1.00 84.69 216 VAL A C 1
ATOM 1747 O O . VAL A 1 216 ? -30.752 6.708 9.161 1.00 84.69 216 VAL A O 1
ATOM 1750 N N . SER A 1 217 ? -28.919 5.877 10.148 1.00 84.44 217 SER A N 1
ATOM 1751 C CA . SER A 1 217 ? -28.320 7.176 10.479 1.00 84.44 217 SER A CA 1
ATOM 1752 C C . SER A 1 217 ? -27.643 7.865 9.292 1.00 84.44 217 SER A C 1
ATOM 1754 O O . SER A 1 217 ? -27.682 9.091 9.205 1.00 84.44 217 SER A O 1
ATOM 1756 N N . TYR A 1 218 ? -27.018 7.104 8.390 1.00 78.62 218 TYR A N 1
ATOM 1757 C CA . TYR A 1 218 ? -26.179 7.640 7.306 1.00 78.62 218 TYR A CA 1
ATOM 1758 C C . TYR A 1 218 ? -26.593 7.160 5.906 1.00 78.62 218 TYR A C 1
ATOM 1760 O O . TYR A 1 218 ? -26.017 7.586 4.902 1.00 78.62 218 TYR A O 1
ATOM 1768 N N . GLY A 1 219 ? -27.613 6.304 5.814 1.00 74.75 219 GLY A N 1
ATOM 1769 C CA . GLY A 1 219 ? -28.113 5.752 4.560 1.00 74.75 219 GLY A CA 1
ATOM 1770 C C . GLY A 1 219 ? -27.315 4.549 4.046 1.00 74.75 219 GLY A C 1
ATOM 1771 O O . GLY A 1 219 ? -26.298 4.132 4.596 1.00 74.75 219 GLY A O 1
ATOM 1772 N N . ASN A 1 220 ? -27.775 3.992 2.924 1.00 68.50 220 ASN A N 1
ATOM 1773 C CA . ASN A 1 220 ? -27.215 2.764 2.346 1.00 68.50 220 ASN A CA 1
ATOM 1774 C C . ASN A 1 220 ? -25.859 2.949 1.644 1.00 68.50 220 ASN A C 1
ATOM 1776 O O . ASN A 1 220 ? -25.215 1.967 1.290 1.00 68.50 220 ASN A O 1
ATOM 1780 N N . ARG A 1 221 ? -25.399 4.184 1.411 1.00 63.47 221 ARG A N 1
ATOM 1781 C CA . ARG A 1 221 ? -24.180 4.424 0.620 1.00 63.47 221 ARG A CA 1
ATOM 1782 C C . ARG A 1 221 ? -22.928 3.819 1.268 1.00 63.47 221 ARG A C 1
ATOM 1784 O O . ARG A 1 221 ? -22.075 3.311 0.553 1.00 63.47 221 ARG A O 1
ATOM 1791 N N . LEU A 1 222 ? -22.854 3.824 2.600 1.00 62.00 222 LEU A N 1
ATOM 1792 C CA . LEU A 1 222 ? -21.749 3.241 3.380 1.00 62.00 222 LEU A CA 1
ATOM 1793 C C . LEU A 1 222 ? -21.818 1.704 3.486 1.00 62.00 222 LEU A C 1
ATOM 1795 O O . LEU A 1 222 ? -20.933 1.066 4.042 1.00 62.00 222 LEU A O 1
ATOM 1799 N N . THR A 1 223 ? -22.888 1.094 2.974 1.00 58.25 223 THR A N 1
ATOM 1800 C CA . THR A 1 223 ? -23.135 -0.355 3.035 1.00 58.25 223 THR A CA 1
ATOM 1801 C C . THR A 1 223 ? -23.371 -0.967 1.654 1.00 58.25 223 THR A C 1
ATOM 1803 O O . THR A 1 223 ? -23.807 -2.104 1.553 1.00 58.25 223 THR A O 1
ATOM 1806 N N . GLN A 1 224 ? -23.124 -0.230 0.566 1.00 60.31 224 GLN A N 1
ATOM 1807 C CA . GLN A 1 224 ? -23.373 -0.707 -0.804 1.00 60.31 224 GLN A CA 1
ATOM 1808 C C . GLN A 1 224 ? -22.176 -0.571 -1.746 1.00 60.31 224 GLN A C 1
ATOM 1810 O O . GLN A 1 224 ? -22.314 -0.878 -2.929 1.00 60.31 224 GLN A O 1
ATOM 1815 N N . VAL A 1 225 ? -21.010 -0.144 -1.252 1.00 63.06 225 VAL A N 1
ATOM 1816 C CA . VAL A 1 225 ? -19.791 -0.140 -2.068 1.00 63.06 225 VAL A CA 1
ATOM 1817 C C . VAL A 1 225 ? -19.471 -1.586 -2.450 1.00 63.06 225 VAL A C 1
ATOM 1819 O O . VAL A 1 225 ? -19.516 -2.493 -1.621 1.00 63.06 225 VAL A O 1
ATOM 1822 N N . THR A 1 226 ? -19.163 -1.825 -3.717 1.00 63.06 226 THR A N 1
ATOM 1823 C CA . THR A 1 226 ? -18.785 -3.149 -4.211 1.00 63.06 226 THR A CA 1
ATOM 1824 C C . THR A 1 226 ? -17.279 -3.383 -4.049 1.00 63.06 226 THR A C 1
ATOM 1826 O O . THR A 1 226 ? -16.481 -2.471 -4.198 1.00 63.06 226 THR A O 1
ATOM 1829 N N . GLU A 1 227 ? -16.846 -4.624 -3.821 1.00 64.25 227 GLU A N 1
ATOM 1830 C CA . GLU A 1 227 ? -15.424 -5.036 -3.906 1.00 64.25 227 GLU A CA 1
ATOM 1831 C C . GLU A 1 227 ? -14.750 -4.574 -5.203 1.00 64.25 227 GLU A C 1
ATOM 1833 O O . GLU A 1 227 ? -13.601 -4.179 -5.148 1.00 64.25 227 GLU A O 1
ATOM 1838 N N . ASN A 1 228 ? -15.458 -4.519 -6.340 1.00 69.75 228 ASN A N 1
ATOM 1839 C CA . ASN A 1 228 ? -14.904 -3.951 -7.573 1.00 69.75 228 ASN A CA 1
ATOM 1840 C C . ASN A 1 228 ? -14.618 -2.448 -7.443 1.00 69.75 228 ASN A C 1
ATOM 1842 O O . ASN A 1 228 ? -13.647 -1.961 -8.009 1.00 69.75 228 ASN A O 1
ATOM 1846 N N . GLU A 1 229 ? -15.460 -1.705 -6.727 1.00 71.94 229 GLU A N 1
ATOM 1847 C CA . GLU A 1 229 ? -15.220 -0.292 -6.425 1.00 71.94 229 GLU A CA 1
ATOM 1848 C C . GLU A 1 229 ? -14.084 -0.127 -5.411 1.00 71.94 229 GLU A C 1
ATOM 1850 O O . GLU A 1 229 ? -13.222 0.711 -5.637 1.00 71.94 229 GLU A O 1
ATOM 1855 N N . ALA A 1 230 ? -13.993 -0.965 -4.372 1.00 71.00 230 ALA A N 1
ATOM 1856 C CA . ALA A 1 230 ? -12.842 -0.948 -3.458 1.00 71.00 230 ALA A CA 1
ATOM 1857 C C . ALA A 1 230 ? -11.533 -1.355 -4.148 1.00 71.00 230 ALA A C 1
ATOM 1859 O O . ALA A 1 230 ? -10.487 -0.753 -3.928 1.00 71.00 230 ALA A O 1
ATOM 1860 N N . GLU A 1 231 ? -11.574 -2.359 -5.021 1.00 76.56 231 GLU A N 1
ATOM 1861 C CA . GLU A 1 231 ? -10.438 -2.728 -5.859 1.00 76.56 231 GLU A CA 1
ATOM 1862 C C . GLU A 1 231 ? -10.029 -1.577 -6.772 1.00 76.56 231 GLU A C 1
ATOM 1864 O O . GLU A 1 231 ? -8.837 -1.320 -6.935 1.00 76.56 231 GLU A O 1
ATOM 1869 N N . LYS A 1 232 ? -11.011 -0.875 -7.342 1.00 83.69 232 LYS A N 1
ATOM 1870 C CA . LYS A 1 232 ? -10.773 0.298 -8.172 1.00 83.69 232 LYS A CA 1
ATOM 1871 C C . LYS A 1 232 ? -10.169 1.446 -7.365 1.00 83.69 232 LYS A C 1
ATOM 1873 O O . LYS A 1 232 ? -9.313 2.139 -7.899 1.00 83.69 232 LYS A O 1
ATOM 1878 N N . ASP A 1 233 ? -10.566 1.637 -6.111 1.00 83.12 233 ASP A N 1
ATOM 1879 C CA . ASP A 1 233 ? -9.982 2.651 -5.227 1.00 83.12 233 ASP A CA 1
ATOM 1880 C C . ASP A 1 233 ? -8.496 2.357 -4.953 1.00 83.12 233 ASP A C 1
ATOM 1882 O O . ASP A 1 233 ? -7.663 3.259 -5.066 1.00 83.12 233 ASP A O 1
ATOM 1886 N N . ILE A 1 234 ? -8.139 1.089 -4.707 1.00 87.50 234 ILE A N 1
ATOM 1887 C CA . ILE A 1 234 ? -6.733 0.662 -4.583 1.00 87.50 234 ILE A CA 1
ATOM 1888 C C . ILE A 1 234 ? -5.982 0.901 -5.900 1.00 87.50 234 ILE A C 1
ATOM 1890 O O . ILE A 1 234 ? -4.883 1.451 -5.883 1.00 87.50 234 ILE A O 1
ATOM 1894 N N . ASP A 1 235 ? -6.571 0.532 -7.043 1.00 88.06 235 ASP A N 1
ATOM 1895 C CA . ASP A 1 235 ? -5.973 0.761 -8.365 1.00 88.06 235 ASP A CA 1
ATOM 1896 C C . ASP A 1 235 ? -5.717 2.254 -8.629 1.00 88.06 235 ASP A C 1
ATOM 1898 O O . ASP A 1 235 ? -4.626 2.619 -9.068 1.00 88.06 235 ASP A O 1
ATOM 1902 N N . ILE A 1 236 ? -6.693 3.115 -8.321 1.00 89.56 236 ILE A N 1
ATOM 1903 C CA . ILE A 1 236 ? -6.578 4.577 -8.429 1.00 89.56 236 ILE A CA 1
ATOM 1904 C C . ILE A 1 236 ? -5.460 5.089 -7.522 1.00 89.56 236 ILE A C 1
ATOM 1906 O O . ILE A 1 236 ? -4.702 5.971 -7.926 1.00 89.56 236 ILE A O 1
ATOM 1910 N N . MET A 1 237 ? -5.347 4.554 -6.305 1.00 90.69 237 MET A N 1
ATOM 1911 C CA . MET A 1 237 ? -4.319 4.985 -5.366 1.00 90.69 237 MET A CA 1
ATOM 1912 C C . MET A 1 237 ? -2.921 4.583 -5.841 1.00 90.69 237 MET A C 1
ATOM 1914 O O . MET A 1 237 ? -2.020 5.413 -5.809 1.00 90.69 237 MET A O 1
ATOM 1918 N N . ILE A 1 238 ? -2.738 3.358 -6.347 1.00 91.81 238 ILE A N 1
ATOM 1919 C CA . ILE A 1 238 ? -1.453 2.912 -6.913 1.00 91.81 238 ILE A CA 1
ATOM 1920 C C . ILE A 1 238 ? -1.072 3.762 -8.135 1.00 91.81 238 ILE A C 1
ATOM 1922 O O . ILE A 1 238 ? 0.083 4.177 -8.246 1.00 91.81 238 ILE A O 1
ATOM 1926 N N . ASP A 1 239 ? -2.029 4.064 -9.019 1.00 90.38 239 ASP A N 1
ATOM 1927 C CA . ASP A 1 239 ? -1.796 4.944 -10.172 1.00 90.38 239 ASP A CA 1
ATOM 1928 C C . ASP A 1 239 ? -1.380 6.349 -9.718 1.00 90.38 239 ASP A C 1
ATOM 1930 O O . ASP A 1 239 ? -0.381 6.888 -10.196 1.00 90.38 239 ASP A O 1
ATOM 1934 N N . TRP A 1 240 ? -2.084 6.916 -8.734 1.00 91.38 240 TRP A N 1
ATOM 1935 C CA . TRP A 1 240 ? -1.725 8.206 -8.147 1.00 91.38 240 TRP A CA 1
ATOM 1936 C C . TRP A 1 240 ? -0.323 8.184 -7.528 1.00 91.38 240 TRP A C 1
ATOM 1938 O O . TRP A 1 240 ? 0.433 9.137 -7.703 1.00 91.38 240 TRP A O 1
ATOM 1948 N N . CYS A 1 241 ? 0.053 7.107 -6.834 1.00 91.81 241 CYS A N 1
ATOM 1949 C CA . CYS A 1 241 ? 1.385 6.952 -6.256 1.00 91.81 241 CYS A CA 1
ATOM 1950 C C . CYS A 1 241 ? 2.481 6.926 -7.336 1.00 91.81 241 CYS A C 1
ATOM 1952 O O . CYS A 1 241 ? 3.521 7.567 -7.174 1.00 91.81 241 CYS A O 1
ATOM 1954 N N . ALA A 1 242 ? 2.252 6.224 -8.448 1.00 89.31 242 ALA A N 1
ATOM 1955 C CA . ALA A 1 242 ? 3.189 6.181 -9.569 1.00 89.31 242 ALA A CA 1
ATOM 1956 C C . ALA A 1 242 ? 3.326 7.553 -10.248 1.00 89.31 242 ALA A C 1
ATOM 1958 O O . ALA A 1 242 ? 4.440 8.037 -10.456 1.00 89.31 242 ALA A O 1
ATOM 1959 N N . GLU A 1 243 ? 2.201 8.227 -10.506 1.00 89.06 243 GLU A N 1
ATOM 1960 C CA . GLU A 1 243 ? 2.193 9.597 -11.024 1.00 89.06 243 GLU A CA 1
ATOM 1961 C C . GLU A 1 243 ? 2.901 10.566 -10.071 1.00 89.06 243 GLU A C 1
ATOM 1963 O O . GLU A 1 243 ? 3.663 11.418 -10.519 1.00 89.06 243 GLU A O 1
ATOM 1968 N N . ALA A 1 244 ? 2.698 10.430 -8.759 1.00 89.12 244 ALA A N 1
ATOM 1969 C CA . ALA A 1 244 ? 3.356 11.246 -7.745 1.00 89.12 244 ALA A CA 1
ATOM 1970 C C . ALA A 1 244 ? 4.884 11.087 -7.784 1.00 89.12 244 ALA A C 1
ATOM 1972 O O . ALA A 1 244 ? 5.609 12.081 -7.706 1.00 89.12 244 ALA A O 1
ATOM 1973 N N . ILE A 1 245 ? 5.381 9.860 -7.951 1.00 88.81 245 ILE A N 1
ATOM 1974 C CA . ILE A 1 245 ? 6.817 9.585 -8.078 1.00 88.81 245 ILE A CA 1
ATOM 1975 C C . ILE A 1 245 ? 7.394 10.241 -9.339 1.00 88.81 245 ILE A C 1
ATOM 1977 O O . ILE A 1 245 ? 8.455 10.865 -9.279 1.00 88.81 245 ILE A O 1
ATOM 1981 N N . ASP A 1 246 ? 6.682 10.190 -10.464 1.00 84.31 246 ASP A N 1
ATOM 1982 C CA . ASP A 1 246 ? 7.114 10.873 -11.688 1.00 84.31 246 ASP A CA 1
ATOM 1983 C C . ASP A 1 246 ? 7.000 12.404 -11.585 1.00 84.31 246 ASP A C 1
ATOM 1985 O O . ASP A 1 246 ? 7.862 13.146 -12.071 1.00 84.31 246 ASP A O 1
ATOM 1989 N N . GLU A 1 247 ? 5.975 12.912 -10.902 1.00 84.06 247 GLU A N 1
ATOM 1990 C CA . GLU A 1 247 ? 5.797 14.339 -10.638 1.00 84.06 247 GLU A CA 1
ATOM 1991 C C . GLU A 1 247 ? 6.892 14.924 -9.762 1.00 84.06 247 GLU A C 1
ATOM 1993 O O . GLU A 1 247 ? 7.195 16.112 -9.901 1.00 84.06 247 GLU A O 1
ATOM 1998 N N . LEU A 1 248 ? 7.517 14.133 -8.892 1.00 81.75 248 LEU A N 1
ATOM 1999 C CA . LEU A 1 248 ? 8.659 14.621 -8.139 1.00 81.75 248 LEU A CA 1
ATOM 2000 C C . LEU A 1 248 ? 9.783 15.122 -9.066 1.00 81.75 248 LEU A C 1
ATOM 2002 O O . LEU A 1 248 ? 10.376 16.170 -8.791 1.00 81.75 248 LEU A O 1
ATOM 2006 N N . LYS A 1 249 ? 10.014 14.441 -10.198 1.00 77.12 249 LYS A N 1
ATOM 2007 C CA . LYS A 1 249 ? 11.041 14.821 -11.179 1.00 77.12 249 LYS A CA 1
ATOM 2008 C C . LYS A 1 249 ? 10.717 16.142 -11.874 1.00 77.12 249 LYS A C 1
ATOM 2010 O O . LYS A 1 249 ? 11.597 16.985 -12.029 1.00 77.12 249 LYS A O 1
ATOM 2015 N N . TYR A 1 250 ? 9.461 16.331 -12.286 1.00 74.12 250 TYR A N 1
ATOM 2016 C CA . TYR A 1 250 ? 9.094 17.395 -13.232 1.00 74.12 250 TYR A CA 1
ATOM 2017 C C . TYR A 1 250 ? 8.183 18.493 -12.663 1.00 74.12 250 TYR A C 1
ATOM 2019 O O . TYR A 1 250 ? 8.188 19.615 -13.166 1.00 74.12 250 TYR A O 1
ATOM 2027 N N . ARG A 1 251 ? 7.344 18.190 -11.664 1.00 75.25 251 ARG A N 1
ATOM 2028 C CA . ARG A 1 251 ? 6.229 19.045 -11.201 1.00 75.25 251 ARG A CA 1
ATOM 2029 C C . ARG A 1 251 ? 6.017 18.993 -9.680 1.00 75.25 251 ARG A C 1
ATOM 2031 O O . ARG A 1 251 ? 4.885 18.915 -9.208 1.00 75.25 251 ARG A O 1
ATOM 2038 N N . LYS A 1 252 ? 7.095 19.158 -8.907 1.00 79.81 252 LYS A N 1
ATOM 2039 C CA . LYS A 1 252 ? 7.135 19.156 -7.425 1.00 79.81 252 LYS A CA 1
ATOM 2040 C C . LYS A 1 252 ? 5.975 19.902 -6.740 1.00 79.81 252 LYS A C 1
ATOM 2042 O O . LYS A 1 252 ? 5.394 19.425 -5.766 1.00 79.81 252 LYS A O 1
ATOM 2047 N N . THR A 1 253 ? 5.598 21.076 -7.252 1.00 81.44 253 THR A N 1
ATOM 2048 C CA . THR A 1 253 ? 4.510 21.891 -6.685 1.00 81.44 253 THR A CA 1
ATOM 2049 C C . THR A 1 253 ? 3.137 21.220 -6.787 1.00 81.44 253 THR A C 1
ATOM 2051 O O . THR A 1 253 ? 2.302 21.433 -5.906 1.00 81.44 253 THR A O 1
ATOM 2054 N N . LYS A 1 254 ? 2.883 20.426 -7.839 1.00 84.12 254 LYS A N 1
ATOM 2055 C CA . LYS A 1 254 ? 1.611 19.716 -8.029 1.00 84.12 254 LYS A CA 1
ATOM 2056 C C . LYS A 1 254 ? 1.451 18.631 -6.964 1.00 84.12 254 LYS A C 1
ATOM 2058 O O . LYS A 1 254 ? 0.460 18.670 -6.234 1.00 84.12 254 LYS A O 1
ATOM 2063 N N . LEU A 1 255 ? 2.470 17.792 -6.771 1.00 85.75 255 LEU A N 1
ATOM 2064 C CA . LEU A 1 255 ? 2.478 16.784 -5.713 1.00 85.75 255 LEU A CA 1
ATOM 2065 C C . LEU A 1 255 ? 2.324 17.404 -4.317 1.00 85.75 255 LEU A C 1
ATOM 2067 O O . LEU A 1 255 ? 1.457 16.983 -3.552 1.00 85.75 255 LEU A O 1
ATOM 2071 N N . LYS A 1 256 ? 3.089 18.459 -3.995 1.00 86.50 256 LYS A N 1
ATOM 2072 C CA . LYS A 1 256 ? 2.976 19.152 -2.698 1.00 86.50 256 LYS A CA 1
ATOM 2073 C C . LYS A 1 256 ? 1.546 19.638 -2.435 1.00 86.50 256 LYS A C 1
ATOM 2075 O O . LYS A 1 256 ? 1.015 19.434 -1.345 1.00 86.50 256 LYS A O 1
ATOM 2080 N N . LYS A 1 257 ? 0.897 20.248 -3.436 1.00 85.75 257 LYS A N 1
ATOM 2081 C CA . LYS A 1 257 ? -0.510 20.676 -3.343 1.00 85.75 257 LYS A CA 1
ATOM 2082 C C . LYS A 1 257 ? -1.463 19.490 -3.203 1.00 85.75 257 LYS A C 1
ATOM 2084 O O . LYS A 1 257 ? -2.414 19.591 -2.431 1.00 85.75 257 LYS A O 1
ATOM 2089 N N . SER A 1 258 ? -1.212 18.384 -3.904 1.00 86.69 258 SER A N 1
ATOM 2090 C CA . SER A 1 258 ? -2.016 17.162 -3.800 1.00 86.69 258 SER A CA 1
ATOM 2091 C C . SER A 1 258 ? -1.969 16.586 -2.384 1.00 86.69 258 SER A C 1
ATOM 2093 O O . SER A 1 258 ? -3.018 16.395 -1.778 1.00 86.69 258 SER A O 1
ATOM 2095 N N . LEU A 1 259 ? -0.773 16.413 -1.808 1.00 88.12 259 LEU A N 1
ATOM 2096 C CA . LEU A 1 259 ? -0.588 15.909 -0.440 1.00 88.12 259 LEU A CA 1
ATOM 2097 C C . LEU A 1 259 ? -1.270 16.799 0.605 1.00 88.12 259 LEU A C 1
ATOM 2099 O O . LEU A 1 259 ? -1.976 16.295 1.474 1.00 88.12 259 LEU A O 1
ATOM 2103 N N . ILE A 1 260 ? -1.120 18.126 0.493 1.00 86.81 260 ILE A N 1
ATOM 2104 C CA . ILE A 1 260 ? -1.817 19.080 1.372 1.00 86.81 260 ILE A CA 1
ATOM 2105 C C . ILE A 1 260 ? -3.333 18.930 1.226 1.00 86.81 260 ILE A C 1
ATOM 2107 O O . ILE A 1 260 ? -4.046 18.871 2.222 1.00 86.81 260 ILE A O 1
ATOM 2111 N N . THR A 1 261 ? -3.831 18.843 -0.007 1.00 86.50 261 THR A N 1
ATOM 2112 C CA . THR A 1 261 ? -5.267 18.709 -0.273 1.00 86.50 261 THR A CA 1
ATOM 2113 C C . THR A 1 261 ? -5.828 17.422 0.328 1.00 86.50 261 THR A C 1
ATOM 2115 O O . THR A 1 261 ? -6.871 17.468 0.972 1.00 86.50 261 THR A O 1
ATOM 2118 N N . GLN A 1 262 ? -5.137 16.290 0.169 1.00 84.25 262 GLN A N 1
ATOM 2119 C CA . GLN A 1 262 ? -5.558 15.012 0.750 1.00 84.25 262 GLN A CA 1
ATOM 2120 C C . GLN A 1 262 ? -5.492 15.035 2.285 1.00 84.25 262 GLN A C 1
ATOM 2122 O O . GLN A 1 262 ? -6.441 14.622 2.944 1.00 84.25 262 GLN A O 1
ATOM 2127 N N . SER A 1 263 ? -4.435 15.621 2.859 1.00 85.88 263 SER A N 1
ATOM 2128 C CA . SER A 1 263 ? -4.264 15.820 4.310 1.00 85.88 263 SER A CA 1
ATOM 2129 C C . SER A 1 263 ? -5.355 16.714 4.927 1.00 85.88 263 SER A C 1
ATOM 2131 O O . SER A 1 263 ? -5.730 16.538 6.086 1.00 85.88 263 SER A O 1
ATOM 2133 N N . LEU A 1 264 ? -5.897 17.669 4.162 1.00 82.69 264 LEU A N 1
ATOM 2134 C CA . LEU A 1 264 ? -7.020 18.513 4.588 1.00 82.69 264 LEU A CA 1
ATOM 2135 C C . LEU A 1 264 ? -8.384 17.834 4.437 1.00 82.69 264 LEU A C 1
ATOM 2137 O O . LEU A 1 264 ? -9.286 18.133 5.215 1.00 82.69 264 LEU A O 1
ATOM 2141 N N . LYS A 1 265 ? -8.547 16.970 3.430 1.00 81.12 265 LYS A N 1
ATOM 2142 C CA . LYS A 1 265 ? -9.808 16.269 3.151 1.00 81.12 265 LYS A CA 1
ATOM 2143 C C . LYS A 1 265 ? -10.028 15.059 4.048 1.00 81.12 265 LYS A C 1
ATOM 2145 O O . LYS A 1 265 ? -11.174 14.739 4.334 1.00 81.12 265 LYS A O 1
ATOM 2150 N N . THR A 1 266 ? -8.959 14.377 4.452 1.00 80.75 266 THR A N 1
ATOM 2151 C CA . THR A 1 266 ? -9.091 13.174 5.272 1.00 80.75 266 THR A CA 1
ATOM 2152 C C . THR A 1 266 ? -9.478 13.533 6.714 1.00 80.75 266 THR A C 1
ATOM 2154 O O . THR A 1 266 ? -8.782 14.334 7.349 1.00 80.75 266 THR A O 1
ATOM 2157 N N . PRO A 1 267 ? -10.567 12.959 7.262 1.00 77.62 267 PRO A N 1
ATOM 2158 C CA . PRO A 1 267 ? -10.904 13.109 8.678 1.00 77.62 267 PRO A CA 1
ATOM 2159 C C . PRO A 1 267 ? -10.005 12.249 9.581 1.00 77.62 267 PRO A C 1
ATOM 2161 O O . PRO A 1 267 ? -9.979 12.449 10.794 1.00 77.62 267 PRO A O 1
ATOM 2164 N N . CYS A 1 268 ? -9.266 11.309 8.986 1.00 82.88 268 CYS A N 1
ATOM 2165 C CA . CYS A 1 268 ? -8.457 10.321 9.675 1.00 82.88 268 CYS A CA 1
ATOM 2166 C C . CYS A 1 268 ? -7.087 10.909 10.077 1.00 82.88 268 CYS A C 1
ATOM 2168 O O . CYS A 1 268 ? -6.280 11.286 9.218 1.00 82.88 268 CYS A O 1
ATOM 2170 N N . LYS A 1 269 ? -6.816 11.017 11.385 1.00 87.19 269 LYS A N 1
ATOM 2171 C CA . LYS A 1 269 ? -5.585 11.582 11.965 1.00 87.19 269 LYS A CA 1
ATOM 2172 C C . LYS A 1 269 ? -4.358 10.758 11.597 1.00 87.19 269 LYS A C 1
ATOM 2174 O O . LYS A 1 269 ? -3.324 11.354 11.294 1.00 87.19 269 LYS A O 1
ATOM 2179 N N . TYR A 1 270 ? -4.464 9.432 11.593 1.00 88.94 270 TYR A N 1
ATOM 2180 C CA . TYR A 1 270 ? -3.377 8.540 11.206 1.00 88.94 270 TYR A CA 1
ATOM 2181 C C . TYR A 1 270 ? -2.963 8.794 9.758 1.00 88.94 270 TYR A C 1
ATOM 2183 O O . TYR A 1 270 ? -1.808 9.125 9.481 1.00 88.94 270 TYR A O 1
ATOM 2191 N N . VAL A 1 271 ? -3.934 8.756 8.841 1.00 88.62 271 VAL A N 1
ATOM 2192 C CA . VAL A 1 271 ? -3.705 9.008 7.411 1.00 88.62 271 VAL A CA 1
ATOM 2193 C C . VAL A 1 271 ? -3.137 10.406 7.195 1.00 88.62 271 VAL A C 1
ATOM 2195 O O . VAL A 1 271 ? -2.180 10.581 6.441 1.00 88.62 271 VAL A O 1
ATOM 2198 N N . LYS A 1 272 ? -3.655 11.408 7.910 1.00 88.81 272 LYS A N 1
ATOM 2199 C CA . LYS A 1 272 ? -3.115 12.770 7.890 1.00 88.81 272 LYS A CA 1
ATOM 2200 C C . LYS A 1 272 ? -1.654 12.827 8.343 1.00 88.81 272 LYS A C 1
ATOM 2202 O O . LYS A 1 272 ? -0.850 13.519 7.720 1.00 88.81 272 LYS A O 1
ATOM 2207 N N . GLY A 1 273 ? -1.309 12.105 9.409 1.00 90.31 273 GLY A N 1
ATOM 2208 C CA . GLY A 1 273 ? 0.054 11.972 9.917 1.00 90.31 273 GLY A CA 1
ATOM 2209 C C . GLY A 1 273 ? 0.996 11.376 8.875 1.00 90.31 273 GLY A C 1
ATOM 2210 O O . GLY A 1 273 ? 2.033 11.973 8.587 1.00 90.31 273 GLY A O 1
ATOM 2211 N N . VAL A 1 274 ? 0.594 10.271 8.241 1.00 91.31 274 VAL A N 1
ATOM 2212 C CA . VAL A 1 274 ? 1.365 9.617 7.172 1.00 91.31 274 VAL A CA 1
ATOM 2213 C C . VAL A 1 274 ? 1.556 10.553 5.975 1.00 91.31 274 VAL A C 1
ATOM 2215 O O . VAL A 1 274 ? 2.682 10.757 5.527 1.00 91.31 274 VAL A O 1
ATOM 2218 N N . LEU A 1 275 ? 0.494 11.208 5.493 1.00 91.19 275 LEU A N 1
ATOM 2219 C CA . LEU A 1 275 ? 0.583 12.161 4.377 1.00 91.19 275 LEU A CA 1
ATOM 2220 C C . LEU A 1 275 ? 1.491 13.358 4.692 1.00 91.19 275 LEU A C 1
ATOM 2222 O O . LEU A 1 275 ? 2.227 13.829 3.820 1.00 91.19 275 LEU A O 1
ATOM 2226 N N . ASN A 1 276 ? 1.455 13.857 5.929 1.00 89.56 276 ASN A N 1
ATOM 2227 C CA . ASN A 1 276 ? 2.329 14.943 6.362 1.00 89.56 276 ASN A CA 1
ATOM 2228 C C . ASN A 1 276 ? 3.786 14.493 6.458 1.00 89.56 276 ASN A C 1
ATOM 2230 O O . ASN A 1 276 ? 4.650 15.222 5.984 1.00 89.56 276 ASN A O 1
ATOM 2234 N N . LYS A 1 277 ? 4.057 13.290 6.975 1.00 90.12 277 LYS A N 1
ATOM 2235 C CA . LYS A 1 277 ? 5.407 12.717 6.988 1.00 90.12 277 LYS A CA 1
ATOM 2236 C C . LYS A 1 277 ? 5.958 12.550 5.579 1.00 90.12 277 LYS A C 1
ATOM 2238 O O . LYS A 1 277 ? 7.051 13.028 5.320 1.00 90.12 277 LYS A O 1
ATOM 2243 N N . ILE A 1 278 ? 5.174 11.994 4.650 1.00 90.44 278 ILE A N 1
ATOM 2244 C CA . ILE A 1 278 ? 5.545 11.916 3.226 1.00 90.44 278 ILE A CA 1
ATOM 2245 C C . ILE A 1 278 ? 5.894 13.315 2.706 1.00 90.44 278 ILE A C 1
ATOM 2247 O O . ILE A 1 278 ? 6.964 13.526 2.139 1.00 90.44 278 ILE A O 1
ATOM 2251 N N . LYS A 1 279 ? 5.022 14.306 2.933 1.00 89.12 279 LYS A N 1
ATOM 2252 C CA . LYS A 1 279 ? 5.282 15.695 2.530 1.00 89.12 279 LYS A CA 1
ATOM 2253 C C . LYS A 1 279 ? 6.596 16.220 3.117 1.00 89.12 279 LYS A C 1
ATOM 2255 O O . LYS A 1 279 ? 7.358 16.856 2.395 1.00 89.12 279 LYS A O 1
ATOM 2260 N N . ASP A 1 280 ? 6.848 15.987 4.396 1.00 86.56 280 ASP A N 1
ATOM 2261 C CA . ASP A 1 280 ? 8.030 16.500 5.085 1.00 86.56 280 ASP A CA 1
ATOM 2262 C C . ASP A 1 280 ? 9.312 15.794 4.622 1.00 86.56 280 ASP A C 1
ATOM 2264 O O . ASP A 1 280 ? 10.330 16.463 4.453 1.00 86.56 280 ASP A O 1
ATOM 2268 N N . SER A 1 281 ? 9.251 14.496 4.308 1.00 85.56 281 SER A N 1
ATOM 2269 C CA . SER A 1 281 ? 10.368 13.730 3.740 1.00 85.56 281 SER A CA 1
ATOM 2270 C C . SER A 1 281 ? 10.827 14.261 2.379 1.00 85.56 281 SER A C 1
ATOM 2272 O O . SER A 1 281 ? 12.022 14.254 2.107 1.00 85.56 281 SER A O 1
ATOM 2274 N N . PHE A 1 282 ? 9.908 14.740 1.531 1.00 84.81 282 PHE A N 1
ATOM 2275 C CA . PHE A 1 282 ? 10.245 15.204 0.172 1.00 84.81 282 PHE A CA 1
ATOM 2276 C C . PHE A 1 282 ? 10.373 16.722 0.025 1.00 84.81 282 PHE A C 1
ATOM 2278 O O . PHE A 1 282 ? 11.033 17.198 -0.897 1.00 84.81 282 PHE A O 1
ATOM 2285 N N . PHE A 1 283 ? 9.713 17.502 0.882 1.00 84.75 283 PHE A N 1
ATOM 2286 C CA . PHE A 1 283 ? 9.633 18.960 0.733 1.00 84.75 283 PHE A CA 1
ATOM 2287 C C . PHE A 1 283 ? 10.133 19.736 1.952 1.00 84.75 283 PHE A C 1
ATOM 2289 O O . PHE A 1 283 ? 10.091 20.969 1.920 1.00 84.75 283 PHE A O 1
ATOM 2296 N N . GLY A 1 284 ? 10.574 19.040 3.002 1.00 79.06 284 GLY A N 1
ATOM 2297 C CA . GLY A 1 284 ? 10.941 19.636 4.277 1.00 79.06 284 GLY A CA 1
ATOM 2298 C C . GLY A 1 284 ? 9.735 20.145 5.072 1.00 79.06 284 GLY A C 1
ATOM 2299 O O . GLY A 1 284 ? 8.627 20.352 4.560 1.00 79.06 284 GLY A O 1
ATOM 2300 N N . PHE A 1 285 ? 9.963 20.370 6.362 1.00 70.88 285 PHE A N 1
ATOM 2301 C CA . PHE A 1 285 ? 8.962 20.921 7.268 1.00 70.88 285 PHE A CA 1
ATOM 2302 C C . PHE A 1 285 ? 8.871 22.441 7.093 1.00 70.88 285 PHE A C 1
ATOM 2304 O O . PHE A 1 285 ? 9.858 23.148 7.262 1.00 70.88 285 PHE A O 1
ATOM 2311 N N . SER A 1 286 ? 7.681 22.957 6.774 1.00 54.81 286 SER A N 1
ATOM 2312 C CA . SER A 1 286 ? 7.441 24.399 6.598 1.00 54.81 286 SER A CA 1
ATOM 2313 C C . SER A 1 286 ? 6.410 24.962 7.579 1.00 54.81 286 SER A C 1
ATOM 2315 O O . SER A 1 286 ? 5.697 25.905 7.223 1.00 54.81 286 SER A O 1
ATOM 2317 N N . SER A 1 287 ? 6.212 24.346 8.752 1.00 51.94 287 SER A N 1
ATOM 2318 C CA . SER A 1 287 ? 5.200 24.860 9.677 1.00 51.94 287 SER A CA 1
ATOM 2319 C C . SER A 1 287 ? 5.649 26.222 10.204 1.00 51.94 287 SER A C 1
ATOM 2321 O O . SER A 1 287 ? 6.676 26.373 10.857 1.00 51.94 287 SER A O 1
ATOM 2323 N N . THR A 1 288 ? 4.840 27.229 9.888 1.00 45.62 288 THR A N 1
ATOM 2324 C CA . THR A 1 288 ? 4.795 28.492 10.613 1.00 45.62 288 THR A CA 1
ATOM 2325 C C . THR A 1 288 ? 3.796 28.437 11.770 1.00 45.62 288 THR A C 1
ATOM 2327 O O . THR A 1 288 ? 3.348 29.479 12.238 1.00 45.62 288 THR A O 1
ATOM 2330 N N . LYS A 1 289 ? 3.378 27.237 12.195 1.00 43.25 289 LYS A N 1
ATOM 2331 C CA . LYS A 1 289 ? 2.296 27.048 13.172 1.00 43.25 289 LYS A CA 1
ATOM 2332 C C . LYS A 1 289 ? 2.753 26.515 14.530 1.00 43.25 289 LYS A C 1
ATOM 2334 O O . LYS A 1 289 ? 1.953 26.571 15.449 1.00 43.25 289 LYS A O 1
ATOM 2339 N N . ASP A 1 290 ? 4.018 26.124 14.672 1.00 41.19 290 ASP A N 1
ATOM 2340 C CA . ASP A 1 290 ? 4.649 25.849 15.974 1.00 41.19 290 ASP A CA 1
ATOM 2341 C C . ASP A 1 290 ? 5.517 27.029 16.460 1.00 41.19 290 ASP A C 1
ATOM 2343 O O . ASP A 1 290 ? 6.429 26.856 17.262 1.00 41.19 290 ASP A O 1
ATOM 2347 N N . PHE A 1 291 ? 5.247 28.252 15.982 1.00 48.75 291 PHE A N 1
ATOM 2348 C CA . PHE A 1 291 ? 5.885 29.487 16.471 1.00 48.75 291 PHE A CA 1
ATOM 2349 C C . PHE A 1 291 ? 5.294 29.978 17.806 1.00 48.75 291 PHE A C 1
ATOM 2351 O O . PHE A 1 291 ? 5.374 31.165 18.109 1.00 48.75 291 PHE A O 1
ATOM 2358 N N . ASP A 1 292 ? 4.735 29.074 18.610 1.00 41.56 292 ASP A N 1
ATOM 2359 C CA . ASP A 1 292 ? 4.405 29.363 20.001 1.00 41.56 292 ASP A CA 1
ATOM 2360 C C . ASP A 1 292 ? 5.555 28.902 20.908 1.00 41.56 292 ASP A C 1
ATOM 2362 O O . ASP A 1 292 ? 5.692 27.745 21.296 1.00 41.56 292 ASP A O 1
ATOM 2366 N N . ASP A 1 293 ? 6.380 29.898 21.224 1.00 47.75 293 ASP A N 1
ATOM 2367 C CA . ASP A 1 293 ? 6.816 30.191 22.586 1.00 47.75 293 ASP A CA 1
ATOM 2368 C C . ASP A 1 293 ? 7.786 29.193 23.253 1.00 47.75 293 ASP A C 1
ATOM 2370 O O . ASP A 1 293 ? 7.402 28.339 24.054 1.00 47.75 293 ASP A O 1
ATOM 2374 N N . LYS A 1 294 ? 9.088 29.354 22.948 1.00 46.84 294 LYS A N 1
ATOM 2375 C CA . LYS A 1 294 ? 10.219 29.231 23.901 1.00 46.84 294 LYS A CA 1
ATOM 2376 C C . LYS A 1 294 ? 11.558 29.606 23.243 1.00 46.84 294 LYS A C 1
ATOM 2378 O O . LYS A 1 294 ? 12.196 28.790 22.591 1.00 46.84 294 LYS A O 1
ATOM 2383 N N . PHE A 1 295 ? 11.998 30.848 23.462 1.00 46.59 295 PHE A N 1
ATOM 2384 C CA . PHE A 1 295 ? 13.407 31.295 23.490 1.00 46.59 295 PHE A CA 1
ATOM 2385 C C . PHE A 1 295 ? 14.367 30.937 22.323 1.00 46.59 295 PHE A C 1
ATOM 2387 O O . PHE A 1 295 ? 15.582 31.001 22.501 1.00 46.59 295 PHE A O 1
ATOM 2394 N N . GLY A 1 296 ? 13.879 30.636 21.119 1.00 55.69 296 GLY A N 1
ATOM 2395 C CA . GLY A 1 296 ? 14.693 30.646 19.894 1.00 55.69 296 GLY A CA 1
ATOM 2396 C C . GLY A 1 296 ? 14.537 31.976 19.158 1.00 55.69 296 GLY A C 1
ATOM 2397 O O . GLY A 1 296 ? 13.415 32.459 19.006 1.00 55.69 296 GLY A O 1
ATOM 2398 N N . THR A 1 297 ? 15.624 32.597 18.688 1.00 60.53 297 THR A N 1
ATOM 2399 C CA . THR A 1 297 ? 15.487 33.745 17.777 1.00 60.53 297 THR A CA 1
ATOM 2400 C C . THR A 1 297 ? 14.772 33.277 16.509 1.00 60.53 297 THR A C 1
ATOM 2402 O O . THR A 1 297 ? 15.064 32.193 16.002 1.00 60.53 297 THR A O 1
ATOM 2405 N N . LEU A 1 298 ? 13.845 34.081 15.979 1.00 61.84 298 LEU A N 1
ATOM 2406 C CA . LEU A 1 298 ? 13.134 33.818 14.717 1.00 61.84 298 LEU A CA 1
ATOM 2407 C C . LEU A 1 298 ? 14.094 33.373 13.595 1.00 61.84 298 LEU A C 1
ATOM 2409 O O . LEU A 1 298 ? 13.774 32.495 12.800 1.00 61.84 298 LEU A O 1
ATOM 2413 N N . GLU A 1 299 ? 15.300 33.935 13.591 1.00 61.97 299 GLU A N 1
ATOM 2414 C CA . GLU A 1 299 ? 16.402 33.606 12.690 1.00 61.97 299 GLU A CA 1
ATOM 2415 C C . GLU A 1 299 ? 16.899 32.157 12.833 1.00 61.97 299 GLU A C 1
ATOM 2417 O O . GLU A 1 299 ? 17.070 31.476 11.825 1.00 61.97 299 GLU A O 1
ATOM 2422 N N . SER A 1 300 ? 17.041 31.638 14.059 1.00 64.50 300 SER A N 1
ATOM 2423 C CA . SER A 1 300 ? 17.421 30.237 14.300 1.00 64.50 300 SER A CA 1
ATOM 2424 C C . SER A 1 300 ? 16.362 29.249 13.799 1.00 64.50 300 SER A C 1
ATOM 2426 O O . SER A 1 300 ? 16.702 28.239 13.186 1.00 64.50 300 SER A O 1
ATOM 2428 N N . SER A 1 301 ? 15.077 29.567 13.972 1.00 63.91 301 SER A N 1
ATOM 2429 C CA . SER A 1 301 ? 13.967 28.735 13.493 1.00 63.91 301 SER A CA 1
ATOM 2430 C C . SER A 1 301 ? 13.832 28.776 11.970 1.00 63.91 301 SER A C 1
ATOM 2432 O O . SER A 1 301 ? 13.578 27.749 11.341 1.00 63.91 301 SER A O 1
ATOM 2434 N N . ILE A 1 302 ? 14.043 29.947 11.358 1.00 67.56 302 ILE A N 1
ATOM 2435 C CA . ILE A 1 302 ? 14.094 30.097 9.899 1.00 67.56 302 ILE A CA 1
ATOM 2436 C C . ILE A 1 302 ? 15.269 29.296 9.332 1.00 67.56 302 ILE A C 1
ATOM 2438 O O . ILE A 1 302 ? 15.083 28.545 8.376 1.00 67.56 302 ILE A O 1
ATOM 2442 N N . PHE A 1 303 ? 16.453 29.400 9.939 1.00 71.81 303 PHE A N 1
ATOM 2443 C CA . PHE A 1 303 ? 17.640 28.662 9.512 1.00 71.81 303 PHE A CA 1
ATOM 2444 C C . PHE A 1 303 ? 17.429 27.144 9.599 1.00 71.81 303 PHE A C 1
ATOM 2446 O O . PHE A 1 303 ? 17.699 26.435 8.635 1.00 71.81 303 PHE A O 1
ATOM 2453 N N . GLN A 1 304 ? 16.849 26.645 10.697 1.00 70.81 304 GLN A N 1
ATOM 2454 C CA . GLN A 1 304 ? 16.501 25.226 10.842 1.00 70.81 304 GLN A CA 1
ATOM 2455 C C . GLN A 1 304 ? 15.480 24.751 9.799 1.00 70.81 304 GLN A C 1
ATOM 2457 O O . GLN A 1 304 ? 15.573 23.625 9.311 1.00 70.81 304 GLN A O 1
ATOM 2462 N N . ALA A 1 305 ? 14.496 25.583 9.447 1.00 71.12 305 ALA A N 1
ATOM 2463 C CA . ALA A 1 305 ? 13.538 25.251 8.397 1.00 71.12 305 ALA A CA 1
ATOM 2464 C C . ALA A 1 305 ? 14.210 25.184 7.014 1.00 71.12 305 ALA A C 1
ATOM 2466 O O . ALA A 1 305 ? 13.941 24.251 6.257 1.00 71.12 305 ALA A O 1
ATOM 2467 N N . TYR A 1 306 ? 15.108 26.124 6.698 1.00 77.44 306 TYR A N 1
ATOM 2468 C CA . TYR A 1 306 ? 15.894 26.095 5.460 1.00 77.44 306 TYR A CA 1
ATOM 2469 C C . TYR A 1 306 ? 16.789 24.857 5.373 1.00 77.44 306 TYR A C 1
ATOM 2471 O O . TYR A 1 306 ? 16.756 24.170 4.354 1.00 77.44 306 TYR A O 1
ATOM 2479 N N . ASP A 1 307 ? 17.514 24.537 6.446 1.00 78.00 307 ASP A N 1
ATOM 2480 C CA . ASP A 1 307 ? 18.396 23.368 6.522 1.00 78.00 307 ASP A CA 1
ATOM 2481 C C . ASP A 1 307 ? 17.620 22.066 6.268 1.00 78.00 307 ASP A C 1
ATOM 2483 O O . ASP A 1 307 ? 17.977 21.266 5.407 1.00 78.00 307 ASP A O 1
ATOM 2487 N N . ARG A 1 308 ? 16.449 21.900 6.899 1.00 77.25 308 ARG A N 1
ATOM 2488 C CA . ARG A 1 308 ? 15.581 20.732 6.660 1.00 77.25 308 ARG A CA 1
ATOM 2489 C C . ARG A 1 308 ? 15.059 20.645 5.227 1.00 77.25 308 ARG A C 1
ATOM 2491 O O . ARG A 1 308 ? 14.918 19.542 4.703 1.00 77.25 308 ARG A O 1
ATOM 2498 N N . ILE A 1 309 ? 14.733 21.776 4.598 1.00 82.50 309 ILE A N 1
ATOM 2499 C CA . ILE A 1 309 ? 14.311 21.805 3.189 1.00 82.50 309 ILE A CA 1
ATOM 2500 C C . ILE A 1 309 ? 15.472 21.381 2.289 1.00 82.50 309 ILE A C 1
ATOM 2502 O O . ILE A 1 309 ? 15.254 20.598 1.366 1.00 82.50 309 ILE A O 1
ATOM 2506 N N . GLN A 1 310 ? 16.683 21.866 2.559 1.00 82.81 310 GLN A N 1
ATOM 2507 C CA . GLN A 1 310 ? 17.870 21.506 1.793 1.00 82.81 310 GLN A CA 1
ATOM 2508 C C . GLN A 1 310 ? 18.197 20.015 1.940 1.00 82.81 310 GLN A C 1
ATOM 2510 O O . GLN A 1 310 ? 18.327 19.328 0.933 1.00 82.81 310 GLN A O 1
ATOM 2515 N N . VAL A 1 311 ? 18.213 19.484 3.166 1.00 82.19 311 VAL A N 1
ATOM 2516 C CA . VAL A 1 311 ? 18.437 18.051 3.424 1.00 82.19 311 VAL A CA 1
ATOM 2517 C C . VAL A 1 311 ? 17.396 17.185 2.708 1.00 82.19 311 VAL A C 1
ATOM 2519 O O . VAL A 1 311 ? 17.746 16.189 2.075 1.00 82.19 311 VAL A O 1
ATOM 2522 N N . ALA A 1 312 ? 16.115 17.569 2.749 1.00 82.62 312 ALA A N 1
ATOM 2523 C CA . ALA A 1 312 ? 15.062 16.850 2.032 1.00 82.62 312 ALA A CA 1
ATOM 2524 C C . ALA A 1 312 ? 15.278 16.877 0.507 1.00 82.62 312 ALA A C 1
ATOM 2526 O O . ALA A 1 312 ? 15.079 15.862 -0.159 1.00 82.62 312 ALA A O 1
ATOM 2527 N N . GLN A 1 313 ? 15.713 18.015 -0.048 1.00 83.38 313 GLN A N 1
ATOM 2528 C CA . GLN A 1 313 ? 16.047 18.139 -1.470 1.00 83.38 313 GLN A CA 1
ATOM 2529 C C . GLN A 1 313 ? 17.250 17.275 -1.854 1.00 83.38 313 GLN A C 1
ATOM 2531 O O . GLN A 1 313 ? 17.198 16.606 -2.883 1.00 83.38 313 GLN A O 1
ATOM 2536 N N . GLU A 1 314 ? 18.291 17.244 -1.025 1.00 84.62 314 GLU A N 1
ATOM 2537 C CA . GLU A 1 314 ? 19.488 16.438 -1.261 1.00 84.62 314 GLU A CA 1
ATOM 2538 C C . GLU A 1 314 ? 19.175 14.939 -1.228 1.00 84.62 314 GLU A C 1
ATOM 2540 O O . GLU A 1 314 ? 19.503 14.240 -2.184 1.00 84.62 314 GLU A O 1
ATOM 2545 N N . LEU A 1 315 ? 18.478 14.445 -0.194 1.00 80.56 315 LEU A N 1
ATOM 2546 C CA . LEU A 1 315 ? 18.061 13.036 -0.092 1.00 80.56 315 LEU A CA 1
ATOM 2547 C C . LEU A 1 315 ? 17.246 12.596 -1.311 1.00 80.56 315 LEU A C 1
ATOM 2549 O O . LEU A 1 315 ? 17.436 11.509 -1.861 1.00 80.56 315 LEU A O 1
ATOM 2553 N N . TYR A 1 316 ? 16.345 13.472 -1.739 1.00 84.06 316 TYR A N 1
ATOM 2554 C CA . TYR A 1 316 ? 15.519 13.284 -2.913 1.00 84.06 316 TYR A CA 1
ATOM 2555 C C . TYR A 1 316 ? 16.347 13.213 -4.211 1.00 84.06 316 TYR A C 1
ATOM 2557 O O . TYR A 1 316 ? 16.193 12.269 -4.989 1.00 84.06 316 TYR A O 1
ATOM 2565 N N . GLU A 1 317 ? 17.229 14.187 -4.459 1.00 87.25 317 GLU A N 1
ATOM 2566 C CA . GLU A 1 317 ? 18.081 14.228 -5.656 1.00 87.25 317 GLU A CA 1
ATOM 2567 C C . GLU A 1 317 ? 19.010 13.022 -5.717 1.00 87.25 317 GLU A C 1
ATOM 2569 O O . GLU A 1 317 ? 19.245 12.457 -6.785 1.00 87.25 317 GLU A O 1
ATOM 2574 N N . ASP A 1 318 ? 19.484 12.588 -4.558 1.00 88.81 318 ASP A N 1
ATOM 2575 C CA . ASP A 1 318 ? 20.304 11.403 -4.418 1.00 88.81 318 ASP A CA 1
ATOM 2576 C C . ASP A 1 318 ? 19.543 10.128 -4.815 1.00 88.81 318 ASP A C 1
ATOM 2578 O O . ASP A 1 318 ? 20.103 9.255 -5.470 1.00 88.81 318 ASP A O 1
ATOM 2582 N N . GLY A 1 319 ? 18.240 10.040 -4.520 1.00 89.06 319 GLY A N 1
ATOM 2583 C CA . GLY A 1 319 ? 17.378 8.965 -5.031 1.00 89.06 319 GLY A CA 1
ATOM 2584 C C . GLY A 1 319 ? 17.237 8.963 -6.555 1.00 89.06 319 GLY A C 1
ATOM 2585 O O . GLY A 1 319 ? 17.245 7.901 -7.176 1.00 89.06 319 GLY A O 1
ATOM 2586 N N . PHE A 1 320 ? 17.170 10.139 -7.188 1.00 90.69 320 PHE A N 1
ATOM 2587 C CA . PHE A 1 320 ? 17.165 10.227 -8.655 1.00 90.69 320 PHE A CA 1
ATOM 2588 C C . PHE A 1 320 ? 18.506 9.826 -9.257 1.00 90.69 320 PHE A C 1
ATOM 2590 O O . PHE A 1 320 ? 18.518 9.104 -10.250 1.00 90.69 320 PHE A O 1
ATOM 2597 N N . ARG A 1 321 ? 19.624 10.217 -8.635 1.00 91.12 321 ARG A N 1
ATOM 2598 C CA . ARG A 1 321 ? 20.960 9.778 -9.061 1.00 91.12 321 ARG A CA 1
ATOM 2599 C C . ARG A 1 321 ? 21.105 8.259 -8.999 1.00 91.12 321 ARG A C 1
ATOM 2601 O O . ARG A 1 321 ? 21.617 7.678 -9.949 1.00 91.12 321 ARG A O 1
ATOM 2608 N N . GLU A 1 322 ? 20.631 7.620 -7.930 1.00 92.00 322 GLU A N 1
ATOM 2609 C CA . GLU A 1 322 ? 20.609 6.154 -7.818 1.00 92.00 322 GLU A CA 1
ATOM 2610 C C . GLU A 1 322 ? 19.771 5.511 -8.929 1.00 92.00 322 GLU A C 1
ATOM 2612 O O . GLU A 1 322 ? 20.222 4.570 -9.580 1.00 92.00 322 GLU A O 1
ATOM 2617 N N . CYS A 1 323 ? 18.573 6.039 -9.194 1.00 91.75 323 CYS A N 1
ATOM 2618 C CA . CYS A 1 323 ? 17.717 5.530 -10.267 1.00 91.75 323 CYS A CA 1
ATOM 2619 C C . CYS A 1 323 ? 18.369 5.694 -11.645 1.00 91.75 323 CYS A C 1
ATOM 2621 O O . CYS A 1 323 ? 18.352 4.766 -12.450 1.00 91.75 323 CYS A O 1
ATOM 2623 N N . ASP A 1 324 ? 18.973 6.852 -11.913 1.00 90.00 324 ASP A N 1
ATOM 2624 C CA . ASP A 1 324 ? 19.675 7.115 -13.166 1.00 90.00 324 ASP A CA 1
ATOM 2625 C C . ASP A 1 324 ? 20.884 6.183 -13.320 1.00 90.00 324 ASP A C 1
ATOM 2627 O O . ASP A 1 324 ? 21.114 5.665 -14.410 1.00 90.00 324 ASP A O 1
ATOM 2631 N N . GLN A 1 325 ? 21.625 5.900 -12.244 1.00 90.19 325 GLN A N 1
ATOM 2632 C CA . GLN A 1 325 ? 22.708 4.912 -12.257 1.00 90.19 325 GLN A CA 1
ATOM 2633 C C . GLN A 1 325 ? 22.190 3.512 -12.592 1.00 90.19 325 GLN A C 1
ATOM 2635 O O . GLN A 1 325 ? 22.740 2.871 -13.484 1.00 90.19 325 GLN A O 1
ATOM 2640 N N . ILE A 1 326 ? 21.108 3.062 -11.951 1.00 90.31 326 ILE A N 1
ATOM 2641 C CA . ILE A 1 326 ? 20.481 1.766 -12.247 1.00 90.31 326 ILE A CA 1
ATOM 2642 C C . ILE A 1 326 ? 20.069 1.700 -13.723 1.00 90.31 326 ILE A C 1
ATOM 2644 O O . ILE A 1 326 ? 20.439 0.760 -14.421 1.00 90.31 326 ILE A O 1
ATOM 2648 N N . LEU A 1 327 ? 19.392 2.728 -14.243 1.00 89.00 327 LEU A N 1
ATOM 2649 C CA . LEU A 1 327 ? 18.985 2.789 -15.651 1.00 89.00 327 LEU A CA 1
ATOM 2650 C C . LEU A 1 327 ? 20.189 2.775 -16.603 1.00 89.00 327 LEU A C 1
ATOM 2652 O O . LEU A 1 327 ? 20.165 2.086 -17.626 1.00 89.00 327 LEU A O 1
ATOM 2656 N N . GLN A 1 328 ? 21.263 3.493 -16.266 1.00 87.69 328 GLN A N 1
ATOM 2657 C CA . GLN A 1 328 ? 22.510 3.455 -17.031 1.00 87.69 328 GLN A CA 1
ATOM 2658 C C . GLN A 1 328 ? 23.106 2.046 -17.047 1.00 87.69 328 GLN A C 1
ATOM 2660 O O . GLN A 1 328 ? 23.491 1.559 -18.105 1.00 87.69 328 GLN A O 1
ATOM 2665 N N . GLU A 1 329 ? 23.136 1.359 -15.907 1.00 87.69 329 GLU A N 1
ATOM 2666 C CA . GLU A 1 329 ? 23.623 -0.018 -15.823 1.00 87.69 329 GLU A CA 1
ATOM 2667 C C . GLU A 1 329 ? 22.714 -1.024 -16.530 1.00 87.69 329 GLU A C 1
ATOM 2669 O O . GLU A 1 329 ? 23.206 -2.036 -17.032 1.00 87.69 329 GLU A O 1
ATOM 2674 N N . MET A 1 330 ? 21.407 -0.765 -16.598 1.00 86.19 330 MET A N 1
ATOM 2675 C CA . MET A 1 330 ? 20.445 -1.605 -17.308 1.00 86.19 330 MET A CA 1
ATOM 2676 C C . MET A 1 330 ? 20.645 -1.505 -18.817 1.00 86.19 330 MET A C 1
ATOM 2678 O O . MET A 1 330 ? 20.782 -2.543 -19.463 1.00 86.19 330 MET A O 1
ATOM 2682 N N . PHE A 1 331 ? 20.728 -0.288 -19.362 1.00 87.31 331 PHE A N 1
ATOM 2683 C CA . PHE A 1 331 ? 20.772 -0.065 -20.808 1.00 87.31 331 PHE A CA 1
ATOM 2684 C C . PHE A 1 331 ? 22.170 -0.042 -21.407 1.00 87.31 331 PHE A C 1
ATOM 2686 O O . PHE A 1 331 ? 22.325 -0.420 -22.565 1.00 87.31 331 PHE A O 1
ATOM 2693 N N . PHE A 1 332 ? 23.190 0.392 -20.669 1.00 87.50 332 PHE A N 1
ATOM 2694 C CA . PHE A 1 332 ? 24.530 0.600 -21.208 1.00 87.50 332 PHE A CA 1
ATOM 2695 C C . PHE A 1 332 ? 25.534 -0.415 -20.661 1.00 87.50 332 PHE A C 1
ATOM 2697 O O . PHE A 1 332 ? 25.509 -0.843 -19.508 1.00 87.50 332 PHE A O 1
ATOM 2704 N N . SER A 1 333 ? 26.466 -0.810 -21.519 1.00 84.38 333 SER A N 1
ATOM 2705 C CA . SER A 1 333 ? 27.596 -1.652 -21.150 1.00 84.38 333 SER A CA 1
ATOM 2706 C C . SER A 1 333 ? 28.642 -0.830 -20.393 1.00 84.38 333 SER A C 1
ATOM 2708 O O . SER A 1 333 ? 29.161 0.171 -20.902 1.00 84.38 333 SER A O 1
ATOM 2710 N N . LYS A 1 334 ? 29.028 -1.313 -19.202 1.00 80.94 334 LYS A N 1
ATOM 2711 C CA . LYS A 1 334 ? 30.059 -0.693 -18.347 1.00 80.94 334 LYS A CA 1
ATOM 2712 C C . LYS A 1 334 ? 31.405 -0.515 -19.065 1.00 80.94 334 LYS A C 1
ATOM 2714 O O . LYS A 1 334 ? 32.158 0.394 -18.736 1.00 80.94 334 LYS A O 1
ATOM 2719 N N . ARG A 1 335 ? 31.713 -1.358 -20.060 1.00 79.81 335 ARG A N 1
ATOM 2720 C CA . ARG A 1 335 ? 33.026 -1.390 -20.728 1.00 79.81 335 ARG A CA 1
ATOM 2721 C C . ARG A 1 335 ? 33.201 -0.317 -21.801 1.00 79.81 335 ARG A C 1
ATOM 2723 O O . ARG A 1 335 ? 34.301 0.192 -21.973 1.00 79.81 335 ARG A O 1
ATOM 2730 N N . ASN A 1 336 ? 32.151 -0.023 -22.562 1.00 83.06 336 ASN A N 1
ATOM 2731 C CA . ASN A 1 336 ? 32.245 0.814 -23.765 1.00 83.06 336 ASN A CA 1
ATOM 2732 C C . ASN A 1 336 ? 31.206 1.941 -23.815 1.00 83.06 336 ASN A C 1
ATOM 2734 O O . ASN A 1 336 ? 31.184 2.669 -24.803 1.00 83.06 336 ASN A O 1
ATOM 2738 N N . LYS A 1 337 ? 30.359 2.085 -22.781 1.00 85.06 337 LYS A N 1
ATOM 2739 C CA . LYS A 1 337 ? 29.266 3.073 -22.711 1.00 85.06 337 LYS A CA 1
ATOM 2740 C C . LYS A 1 337 ? 28.316 3.026 -23.918 1.00 85.06 337 LYS A C 1
ATOM 2742 O O . LYS A 1 337 ? 27.631 4.000 -24.209 1.00 85.06 337 LYS A O 1
ATOM 2747 N N . LYS A 1 338 ? 28.280 1.895 -24.628 1.00 88.81 338 LYS A N 1
ATOM 2748 C CA . LYS A 1 338 ? 27.323 1.619 -25.703 1.00 88.81 338 LYS A CA 1
ATOM 2749 C C . LYS A 1 338 ? 26.098 0.935 -25.123 1.00 88.81 338 LYS A C 1
ATOM 2751 O O . LYS A 1 338 ? 26.205 0.285 -24.082 1.00 88.81 338 LYS A O 1
ATOM 2756 N N . ILE A 1 339 ? 24.964 1.045 -25.803 1.00 87.94 339 ILE A N 1
ATOM 2757 C CA . ILE A 1 339 ? 23.767 0.292 -25.435 1.00 87.94 339 ILE A CA 1
ATOM 2758 C C . ILE A 1 339 ? 24.102 -1.200 -25.485 1.00 87.94 339 ILE A C 1
ATOM 2760 O O . ILE A 1 339 ? 24.830 -1.650 -26.381 1.00 87.94 339 ILE A O 1
ATOM 2764 N N . LYS A 1 340 ? 23.657 -1.950 -24.475 1.00 90.44 340 LYS A N 1
ATOM 2765 C CA . LYS A 1 340 ? 23.876 -3.392 -24.394 1.00 90.44 340 LYS A CA 1
ATOM 2766 C C . LYS A 1 340 ? 23.322 -4.053 -25.645 1.00 90.44 340 LYS A C 1
ATOM 2768 O O . LYS A 1 340 ? 22.231 -3.728 -26.103 1.00 90.44 340 LYS A O 1
ATOM 2773 N N . LYS A 1 341 ? 24.117 -4.967 -26.189 1.00 88.75 341 LYS A N 1
ATOM 2774 C CA . LYS A 1 341 ? 23.685 -5.821 -27.284 1.00 88.75 341 LYS A CA 1
ATOM 2775 C C . LYS A 1 341 ? 22.593 -6.751 -26.758 1.00 88.75 341 LYS A C 1
ATOM 2777 O O . LYS A 1 341 ? 22.734 -7.248 -25.642 1.00 88.75 341 LYS A O 1
ATOM 2782 N N . ILE A 1 342 ? 21.555 -6.987 -27.548 1.00 89.81 342 ILE A N 1
ATOM 2783 C CA . ILE A 1 342 ? 20.561 -8.011 -27.217 1.00 89.81 342 ILE A CA 1
ATOM 2784 C C . ILE A 1 342 ? 21.200 -9.374 -27.481 1.00 89.81 342 ILE A C 1
ATOM 2786 O O . ILE A 1 342 ? 21.640 -9.650 -28.601 1.00 89.81 342 ILE A O 1
ATOM 2790 N N . ASP A 1 343 ? 21.315 -10.195 -26.437 1.00 88.88 343 ASP A N 1
ATOM 2791 C CA . ASP A 1 343 ? 21.876 -11.539 -26.544 1.00 88.88 343 ASP A CA 1
ATOM 2792 C C . ASP A 1 343 ? 20.774 -12.521 -26.977 1.00 88.88 343 ASP A C 1
ATOM 2794 O O . ASP A 1 343 ? 19.767 -12.649 -26.277 1.00 88.88 343 ASP A O 1
ATOM 2798 N N . PRO A 1 344 ? 20.926 -13.237 -28.107 1.00 88.50 344 PRO A N 1
ATOM 2799 C CA . PRO A 1 344 ? 19.995 -14.296 -28.490 1.00 88.50 344 PRO A CA 1
ATOM 2800 C C . PRO A 1 344 ? 19.787 -15.348 -27.392 1.00 88.50 344 PRO A C 1
ATOM 2802 O O . PRO A 1 344 ? 18.685 -15.876 -27.265 1.00 88.50 344 PRO A O 1
ATOM 2805 N N . LEU A 1 345 ? 20.802 -15.606 -26.557 1.00 89.69 345 LEU A N 1
ATOM 2806 C CA . LEU A 1 345 ? 20.675 -16.533 -25.431 1.00 89.69 345 LEU A CA 1
ATOM 2807 C C . LEU A 1 345 ? 19.643 -16.060 -24.402 1.00 89.69 345 LEU A C 1
ATOM 2809 O O . LEU A 1 345 ? 18.940 -16.892 -23.829 1.00 89.69 345 LEU A O 1
ATOM 2813 N N . ASP A 1 346 ? 19.507 -14.748 -24.187 1.00 89.56 346 ASP A N 1
ATOM 2814 C CA . ASP A 1 346 ? 18.494 -14.204 -23.278 1.00 89.56 346 ASP A CA 1
ATOM 2815 C C . ASP A 1 346 ? 17.082 -14.457 -23.828 1.00 89.56 346 ASP A C 1
ATOM 2817 O O . ASP A 1 346 ? 16.174 -14.817 -23.076 1.00 89.56 346 ASP A O 1
ATOM 2821 N N . LEU A 1 347 ? 16.897 -14.320 -25.147 1.00 92.25 347 LEU A N 1
ATOM 2822 C CA . LEU A 1 347 ? 15.625 -14.604 -25.821 1.00 92.25 347 LEU A CA 1
ATOM 2823 C C . LEU A 1 347 ? 15.277 -16.098 -25.750 1.00 92.25 347 LEU A C 1
ATOM 2825 O O . LEU A 1 347 ? 14.135 -16.456 -25.452 1.00 92.25 347 LEU A O 1
ATOM 2829 N N . ASP A 1 348 ? 16.267 -16.970 -25.946 1.00 90.94 348 ASP A N 1
ATOM 2830 C CA . ASP A 1 348 ? 16.109 -18.418 -25.790 1.00 90.94 348 ASP A CA 1
ATOM 2831 C C . ASP A 1 348 ? 15.740 -18.794 -24.349 1.00 90.94 348 ASP A C 1
ATOM 2833 O O . ASP A 1 348 ? 14.829 -19.596 -24.126 1.00 90.94 348 ASP A O 1
ATOM 2837 N N . CYS A 1 349 ? 16.385 -18.171 -23.356 1.00 91.50 349 CYS A N 1
ATOM 2838 C CA . CYS A 1 349 ? 16.048 -18.368 -21.948 1.00 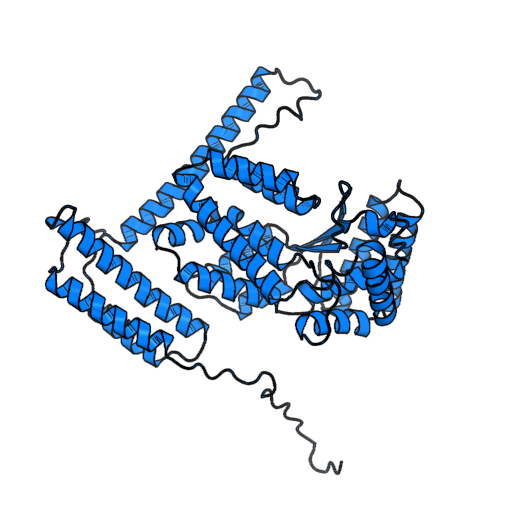91.50 349 CYS A CA 1
ATOM 2839 C C . CYS A 1 349 ? 14.600 -17.959 -21.661 1.00 91.50 349 CYS A C 1
ATOM 2841 O O . CYS A 1 349 ? 13.866 -18.727 -21.042 1.00 91.50 349 CYS A O 1
ATOM 2843 N N . ILE A 1 350 ? 14.153 -16.801 -22.157 1.00 93.44 350 ILE A N 1
ATOM 2844 C CA . ILE A 1 350 ? 12.759 -16.359 -22.007 1.00 93.44 350 ILE A CA 1
ATOM 2845 C C . ILE A 1 350 ? 11.798 -17.372 -22.635 1.00 93.44 350 ILE A C 1
ATOM 2847 O O . ILE A 1 350 ? 10.804 -17.739 -22.010 1.00 93.44 350 ILE A O 1
ATOM 2851 N N . ASN A 1 351 ? 12.092 -17.864 -23.841 1.00 91.88 351 ASN A N 1
ATOM 2852 C CA . ASN A 1 351 ? 11.279 -18.888 -24.498 1.00 91.88 351 ASN A CA 1
ATOM 2853 C C . ASN A 1 351 ? 11.139 -20.158 -23.647 1.00 91.88 351 ASN A C 1
ATOM 2855 O O . ASN A 1 351 ? 10.037 -20.700 -23.548 1.00 91.88 351 ASN A O 1
ATOM 2859 N N . ILE A 1 352 ? 12.230 -20.607 -23.024 1.00 91.88 352 ILE A N 1
ATOM 2860 C CA . ILE A 1 352 ? 12.230 -21.761 -22.118 1.00 91.88 352 ILE A CA 1
ATOM 2861 C C . ILE A 1 352 ? 11.396 -21.471 -20.864 1.00 91.88 352 ILE A C 1
ATOM 2863 O O . ILE A 1 352 ? 10.629 -22.327 -20.427 1.00 91.88 352 ILE A O 1
ATOM 2867 N N . GLU A 1 353 ? 11.515 -20.277 -20.282 1.00 92.19 353 GLU A N 1
ATOM 2868 C CA . GLU A 1 353 ? 10.746 -19.901 -19.092 1.00 92.19 353 GLU A CA 1
ATOM 2869 C C . GLU A 1 353 ? 9.240 -19.783 -19.380 1.00 92.19 353 GLU A C 1
ATOM 2871 O O . GLU A 1 353 ? 8.432 -20.162 -18.534 1.00 92.19 353 GLU A O 1
ATOM 2876 N N . ILE A 1 354 ? 8.833 -19.378 -20.592 1.00 93.44 354 ILE A N 1
ATOM 2877 C CA . ILE A 1 354 ? 7.417 -19.399 -21.012 1.00 93.44 354 ILE A CA 1
ATOM 2878 C C . ILE A 1 354 ? 6.819 -20.806 -20.890 1.00 93.44 354 ILE A C 1
ATOM 2880 O O . ILE A 1 354 ? 5.676 -20.951 -20.451 1.00 93.44 354 ILE A O 1
ATOM 2884 N N . ASP A 1 355 ? 7.577 -21.840 -21.256 1.00 91.88 355 ASP A N 1
ATOM 2885 C CA . ASP A 1 355 ? 7.122 -23.233 -21.181 1.00 91.88 355 ASP A CA 1
ATOM 2886 C C . ASP A 1 355 ? 7.063 -23.776 -19.751 1.00 91.88 355 ASP A C 1
ATOM 2888 O O . ASP A 1 355 ? 6.369 -24.760 -19.488 1.00 91.88 355 ASP A O 1
ATOM 2892 N N . LYS A 1 356 ? 7.752 -23.119 -18.814 1.00 91.38 356 LYS A N 1
ATOM 2893 C CA . LYS A 1 356 ? 7.765 -23.469 -17.391 1.00 91.38 356 LYS A CA 1
ATOM 2894 C C . LYS A 1 356 ? 6.707 -22.733 -16.570 1.00 91.38 356 LYS A C 1
ATOM 2896 O O . LYS A 1 356 ? 6.643 -22.959 -15.367 1.00 91.38 356 LYS A O 1
ATOM 2901 N N . ILE A 1 357 ? 5.876 -21.878 -17.172 1.00 91.06 357 ILE A N 1
ATOM 2902 C CA . ILE A 1 357 ? 4.837 -21.144 -16.436 1.00 91.06 357 ILE A CA 1
ATOM 2903 C C . ILE A 1 357 ? 3.827 -22.131 -15.836 1.00 91.06 357 ILE A C 1
ATOM 2905 O O . ILE A 1 357 ? 3.038 -22.751 -16.557 1.00 91.06 357 ILE A O 1
ATOM 2909 N N . VAL A 1 358 ? 3.804 -22.227 -14.504 1.00 89.25 358 VAL A N 1
ATOM 2910 C CA . VAL A 1 358 ? 2.825 -23.035 -13.761 1.00 89.25 358 VAL A CA 1
ATOM 2911 C C . VAL A 1 358 ? 1.888 -22.153 -12.941 1.00 89.25 358 VAL A C 1
ATOM 2913 O O . VAL A 1 358 ? 0.698 -22.457 -12.840 1.00 89.25 358 VAL A O 1
ATOM 2916 N N . THR A 1 359 ? 2.401 -21.063 -12.372 1.00 85.69 359 THR A N 1
ATOM 2917 C CA . THR A 1 359 ? 1.690 -20.179 -11.440 1.00 85.69 359 THR A CA 1
ATOM 2918 C C . THR A 1 359 ? 1.493 -18.765 -11.998 1.00 85.69 359 THR A C 1
ATOM 2920 O O . THR A 1 359 ? 2.099 -18.382 -13.002 1.00 85.69 359 THR A O 1
ATOM 2923 N N . ASP A 1 360 ? 0.625 -17.974 -11.353 1.00 83.25 360 ASP A N 1
ATOM 2924 C CA . ASP A 1 360 ? 0.441 -16.553 -11.699 1.00 83.25 360 ASP A CA 1
ATOM 2925 C C . ASP A 1 360 ? 1.735 -15.754 -11.458 1.00 83.25 360 ASP A C 1
ATOM 2927 O O . ASP A 1 360 ? 2.060 -14.870 -12.250 1.00 83.25 360 ASP A O 1
ATOM 2931 N N . ASP A 1 361 ? 2.513 -16.114 -10.433 1.00 80.38 361 ASP A N 1
ATOM 2932 C CA . ASP A 1 361 ? 3.794 -15.472 -10.124 1.00 80.38 361 ASP A CA 1
ATOM 2933 C C . ASP A 1 361 ? 4.851 -15.778 -11.207 1.00 80.38 361 ASP A C 1
ATOM 2935 O O . ASP A 1 361 ? 5.515 -14.853 -11.678 1.00 80.38 361 ASP A O 1
ATOM 2939 N N . ASP A 1 362 ? 4.932 -17.024 -11.701 1.00 84.69 362 ASP A N 1
ATOM 2940 C CA . ASP A 1 362 ? 5.812 -17.383 -12.832 1.00 84.69 362 ASP A CA 1
ATOM 2941 C C . ASP A 1 362 ? 5.448 -16.580 -14.083 1.00 84.69 362 ASP A C 1
ATOM 2943 O O . ASP A 1 362 ? 6.306 -16.057 -14.793 1.00 84.69 362 ASP A O 1
ATOM 2947 N N . LYS A 1 363 ? 4.145 -16.449 -14.354 1.00 88.94 363 LYS A N 1
ATOM 2948 C CA . LYS A 1 363 ? 3.649 -15.700 -15.509 1.00 88.94 363 LYS A CA 1
ATOM 2949 C C . LYS A 1 363 ? 4.019 -14.225 -15.425 1.00 88.94 363 LYS A C 1
ATOM 2951 O O . LYS A 1 363 ? 4.428 -13.645 -16.429 1.00 88.94 363 LYS A O 1
ATOM 2956 N N . ILE A 1 364 ? 3.866 -13.625 -14.246 1.00 85.50 364 ILE A N 1
ATOM 2957 C CA . ILE A 1 364 ? 4.264 -12.242 -13.977 1.00 85.50 364 ILE A CA 1
ATOM 2958 C C . ILE A 1 364 ? 5.772 -12.085 -14.194 1.00 85.50 364 ILE A C 1
ATOM 2960 O O . ILE A 1 364 ? 6.172 -11.170 -14.906 1.00 85.50 364 ILE A O 1
ATOM 2964 N N . TYR A 1 365 ? 6.589 -12.989 -13.649 1.00 87.94 365 TYR A N 1
ATOM 2965 C CA . TYR A 1 365 ? 8.044 -12.978 -13.816 1.00 87.94 365 TYR A CA 1
ATOM 2966 C C . TYR A 1 365 ? 8.466 -13.049 -15.291 1.00 87.94 365 TYR A C 1
ATOM 2968 O O . TYR A 1 365 ? 9.249 -12.227 -15.760 1.00 87.94 365 TYR A O 1
ATOM 2976 N N . VAL A 1 366 ? 7.899 -13.979 -16.062 1.00 90.56 366 VAL A N 1
ATOM 2977 C CA . VAL A 1 366 ? 8.229 -14.126 -17.488 1.00 90.56 366 VAL A CA 1
ATOM 2978 C C . VAL A 1 366 ? 7.800 -12.905 -18.301 1.00 90.56 366 VAL A C 1
ATOM 2980 O O . VAL A 1 366 ? 8.541 -12.447 -19.172 1.00 90.56 366 VAL A O 1
ATOM 2983 N N . LEU A 1 367 ? 6.618 -12.348 -18.022 1.00 90.44 367 LEU A N 1
ATOM 2984 C CA . LEU A 1 367 ? 6.179 -11.110 -18.666 1.00 90.44 367 LEU A CA 1
ATOM 2985 C C . LEU A 1 367 ? 7.127 -9.950 -18.351 1.00 90.44 367 LEU A C 1
ATOM 2987 O O . LEU A 1 367 ? 7.413 -9.155 -19.244 1.00 90.44 367 LEU A O 1
ATOM 2991 N N . ASP A 1 368 ? 7.640 -9.881 -17.126 1.00 86.81 368 ASP A N 1
ATOM 2992 C CA . ASP A 1 368 ? 8.600 -8.865 -16.703 1.00 86.81 368 ASP A CA 1
ATOM 2993 C C . ASP A 1 368 ? 9.907 -8.932 -17.511 1.00 86.81 368 ASP A C 1
ATOM 2995 O O . ASP A 1 368 ? 10.346 -7.921 -18.063 1.00 86.81 368 ASP A O 1
ATOM 2999 N N . LEU A 1 369 ? 10.459 -10.140 -17.699 1.00 90.06 369 LEU A N 1
ATOM 3000 C CA . LEU A 1 369 ? 11.635 -10.373 -18.552 1.00 90.06 369 LEU A CA 1
ATOM 3001 C C . LEU A 1 369 ? 11.398 -9.932 -20.005 1.00 90.06 369 LEU A C 1
ATOM 3003 O O . LEU A 1 369 ? 12.258 -9.299 -20.623 1.00 90.06 369 LEU A O 1
ATOM 3007 N N . ILE A 1 370 ? 10.219 -10.243 -20.555 1.00 92.38 370 ILE A N 1
ATOM 3008 C CA . ILE A 1 370 ? 9.848 -9.852 -21.921 1.00 92.38 370 ILE A CA 1
ATOM 3009 C C . ILE A 1 370 ? 9.770 -8.327 -22.042 1.00 92.38 370 ILE A C 1
ATOM 3011 O O . ILE A 1 370 ? 10.263 -7.765 -23.025 1.00 92.38 370 ILE A O 1
ATOM 3015 N N . TYR A 1 371 ? 9.161 -7.644 -21.069 1.00 90.25 371 TYR A N 1
ATOM 3016 C CA . TYR A 1 371 ? 9.080 -6.183 -21.072 1.00 90.25 371 TYR A CA 1
ATOM 3017 C C . TYR A 1 371 ? 10.458 -5.541 -20.947 1.00 90.25 371 TYR A C 1
ATOM 3019 O O . TYR A 1 371 ? 10.759 -4.641 -21.727 1.00 90.25 371 TYR A O 1
ATOM 3027 N N . TYR A 1 372 ? 11.320 -6.054 -20.066 1.00 88.88 372 TYR A N 1
ATOM 3028 C CA . TYR A 1 372 ? 12.700 -5.588 -19.936 1.00 88.88 372 TYR A CA 1
ATOM 3029 C C . TYR A 1 372 ? 13.443 -5.613 -21.282 1.00 88.88 372 TYR A C 1
ATOM 3031 O O . TYR A 1 372 ? 13.979 -4.593 -21.721 1.00 88.88 372 TYR A O 1
ATOM 3039 N N . GLN A 1 373 ? 13.413 -6.752 -21.983 1.00 92.06 373 GLN A N 1
ATOM 3040 C CA . GLN A 1 373 ? 14.063 -6.875 -23.292 1.00 92.06 373 GLN A CA 1
ATOM 3041 C C . GLN A 1 373 ? 13.395 -5.995 -24.358 1.00 92.06 373 GLN A C 1
ATOM 3043 O O . GLN A 1 373 ? 14.074 -5.409 -25.200 1.00 92.06 373 GLN A O 1
ATOM 3048 N N . THR A 1 374 ? 12.068 -5.839 -24.304 1.00 92.50 374 THR A N 1
ATOM 3049 C CA . THR A 1 374 ? 11.331 -4.963 -25.230 1.00 92.50 374 THR A CA 1
ATOM 3050 C C . THR A 1 374 ? 11.764 -3.506 -25.074 1.00 92.50 374 THR A C 1
ATOM 3052 O O . THR A 1 374 ? 11.993 -2.825 -26.071 1.00 92.50 374 THR A O 1
ATOM 3055 N N . GLU A 1 375 ? 11.933 -3.029 -23.841 1.00 90.75 375 GLU A N 1
ATOM 3056 C CA . GLU A 1 375 ? 12.375 -1.659 -23.577 1.00 90.75 375 GLU A CA 1
ATOM 3057 C C . GLU A 1 375 ? 13.838 -1.426 -23.983 1.00 90.75 375 GLU A C 1
ATOM 3059 O O . GLU A 1 375 ? 14.160 -0.363 -24.516 1.00 90.75 375 GLU A O 1
ATOM 3064 N N . LEU A 1 376 ? 14.722 -2.422 -23.830 1.00 91.12 376 LEU A N 1
ATOM 3065 C CA . LEU A 1 376 ? 16.097 -2.357 -24.351 1.00 91.12 376 LEU A CA 1
ATOM 3066 C C . LEU A 1 376 ? 16.122 -2.250 -25.884 1.00 91.12 376 LEU A C 1
ATOM 3068 O O . LEU A 1 376 ? 16.866 -1.433 -26.441 1.00 91.12 376 LEU A O 1
ATOM 3072 N N . VAL A 1 377 ? 15.285 -3.034 -26.570 1.00 93.31 377 VAL A N 1
ATOM 3073 C CA . VAL A 1 377 ? 15.116 -2.966 -28.029 1.00 93.31 377 VAL A CA 1
ATOM 3074 C C . VAL A 1 377 ? 14.600 -1.592 -28.446 1.00 93.31 377 VAL A C 1
ATOM 3076 O O . VAL A 1 377 ? 15.173 -0.964 -29.336 1.00 93.31 377 VAL A O 1
ATOM 3079 N N . ASP A 1 378 ? 13.557 -1.093 -27.788 1.00 92.75 378 ASP A N 1
ATOM 3080 C CA . ASP A 1 378 ? 12.963 0.205 -28.105 1.00 92.75 378 ASP A CA 1
ATOM 3081 C C . ASP A 1 378 ? 13.949 1.351 -27.868 1.00 92.75 378 ASP A C 1
ATOM 3083 O O . ASP A 1 378 ? 14.091 2.224 -28.728 1.00 92.75 378 ASP A O 1
ATOM 3087 N N . LYS A 1 379 ? 14.724 1.302 -26.778 1.00 90.12 379 LYS A N 1
ATOM 3088 C CA . LYS A 1 379 ? 15.794 2.269 -26.512 1.00 90.12 379 LYS A CA 1
ATOM 3089 C C . LYS A 1 379 ? 16.895 2.227 -27.571 1.00 90.12 379 LYS A C 1
ATOM 3091 O O . LYS A 1 379 ? 17.394 3.279 -27.981 1.00 90.12 379 LYS A O 1
ATOM 3096 N N . SER A 1 380 ? 17.262 1.032 -28.032 1.00 91.06 380 SER A N 1
ATOM 3097 C CA . SER A 1 380 ? 18.238 0.842 -29.110 1.00 91.06 380 SER A CA 1
ATOM 3098 C C . SER A 1 380 ? 17.735 1.428 -30.430 1.00 91.06 380 SER A C 1
ATOM 3100 O O . SER A 1 380 ? 18.468 2.155 -31.100 1.00 91.06 380 SER A O 1
ATOM 3102 N N . ILE A 1 381 ? 16.471 1.174 -30.785 1.00 92.31 381 ILE A N 1
ATOM 3103 C CA . ILE A 1 381 ? 15.837 1.711 -31.997 1.00 92.31 381 ILE A CA 1
ATOM 3104 C C . ILE A 1 381 ? 15.757 3.239 -31.940 1.00 92.31 381 ILE A C 1
ATOM 3106 O O . ILE A 1 381 ? 16.105 3.903 -32.920 1.00 92.31 381 ILE A O 1
ATOM 3110 N N . ASP A 1 382 ? 15.322 3.799 -30.810 1.00 91.56 382 ASP A N 1
ATOM 3111 C CA . ASP A 1 382 ? 15.234 5.247 -30.609 1.00 91.56 382 ASP A CA 1
ATOM 3112 C C . ASP A 1 382 ? 16.614 5.905 -30.729 1.00 91.56 382 ASP A C 1
ATOM 3114 O O . ASP A 1 382 ? 16.790 6.847 -31.499 1.00 91.56 382 ASP A O 1
ATOM 3118 N N . THR A 1 383 ? 17.634 5.336 -30.084 1.00 89.88 383 THR A N 1
ATOM 3119 C CA . THR A 1 383 ? 19.010 5.853 -30.153 1.00 89.88 383 THR A CA 1
ATOM 3120 C C . THR A 1 383 ? 19.598 5.745 -31.563 1.00 89.88 383 THR A C 1
ATOM 3122 O O . THR A 1 383 ? 20.297 6.652 -32.003 1.00 89.88 383 THR A O 1
ATOM 3125 N N . TYR A 1 384 ? 19.280 4.686 -32.315 1.00 91.25 384 TYR A N 1
ATOM 3126 C CA . TYR A 1 384 ? 19.698 4.548 -33.715 1.00 91.25 384 TYR A CA 1
ATOM 3127 C C . TYR A 1 384 ? 19.014 5.575 -34.638 1.00 91.25 384 TYR A C 1
ATOM 3129 O O . TYR A 1 384 ? 19.610 6.078 -35.596 1.00 91.25 384 TYR A O 1
ATOM 3137 N N . THR A 1 385 ? 17.736 5.859 -34.385 1.00 90.12 385 THR A N 1
ATOM 3138 C CA . THR A 1 385 ? 16.902 6.676 -35.280 1.00 90.12 385 THR A CA 1
ATOM 3139 C C . THR A 1 385 ? 17.048 8.168 -34.989 1.00 90.12 385 THR A C 1
ATOM 3141 O O . THR A 1 385 ? 17.225 8.950 -35.921 1.00 90.12 385 THR A O 1
ATOM 3144 N N . ASN A 1 386 ? 17.010 8.540 -33.709 1.00 89.00 386 ASN A N 1
ATOM 3145 C CA . ASN A 1 386 ? 16.936 9.917 -33.221 1.00 89.00 386 ASN A CA 1
ATOM 3146 C C . ASN A 1 386 ? 18.212 10.379 -32.490 1.00 89.00 386 ASN A C 1
ATOM 3148 O O . ASN A 1 386 ? 18.347 11.567 -32.207 1.00 89.00 386 ASN A O 1
ATOM 3152 N N . GLY A 1 387 ? 19.132 9.463 -32.165 1.00 87.44 387 GLY A N 1
ATOM 3153 C CA . GLY A 1 387 ? 20.347 9.736 -31.391 1.00 87.44 387 GLY A CA 1
ATOM 3154 C C . GLY A 1 387 ? 21.647 9.381 -32.121 1.00 87.44 387 GLY A C 1
ATOM 3155 O O . GLY A 1 387 ? 21.731 9.405 -33.351 1.00 87.44 387 GLY A O 1
ATOM 3156 N N . ASP A 1 388 ? 22.688 9.060 -31.346 1.00 86.44 388 ASP A N 1
ATOM 3157 C CA . ASP A 1 388 ? 23.979 8.629 -31.889 1.00 86.44 388 ASP A CA 1
ATOM 3158 C C . ASP A 1 388 ? 23.973 7.130 -32.215 1.00 86.44 388 ASP A C 1
ATOM 3160 O O . ASP A 1 388 ? 24.088 6.264 -31.342 1.00 86.44 388 ASP A O 1
ATOM 3164 N N . ARG A 1 389 ? 23.916 6.831 -33.515 1.00 87.19 389 ARG A N 1
ATOM 3165 C CA . ARG A 1 389 ? 23.976 5.470 -34.067 1.00 87.19 389 ARG A CA 1
ATOM 3166 C C . ARG A 1 389 ? 25.189 4.675 -33.599 1.00 87.19 389 ARG A C 1
ATOM 3168 O O . ARG A 1 389 ? 25.092 3.459 -33.482 1.00 87.19 389 ARG A O 1
ATOM 3175 N N . ASN A 1 390 ? 26.316 5.327 -33.310 1.00 87.56 390 ASN A N 1
ATOM 3176 C CA . ASN A 1 390 ? 27.546 4.639 -32.908 1.00 87.56 390 ASN A CA 1
ATOM 3177 C C . ASN A 1 390 ? 27.444 3.988 -31.521 1.00 87.56 390 ASN A C 1
ATOM 3179 O O . ASN A 1 390 ? 28.268 3.124 -31.183 1.00 87.56 390 ASN A O 1
ATOM 3183 N N . LEU A 1 391 ? 26.446 4.393 -30.729 1.00 88.19 391 LEU A N 1
ATOM 3184 C CA . LEU A 1 391 ? 26.138 3.821 -29.422 1.00 88.19 391 LEU A CA 1
ATOM 3185 C C . LEU A 1 391 ? 25.358 2.508 -29.519 1.00 88.19 391 LEU A C 1
ATOM 3187 O O . LEU A 1 391 ? 25.284 1.790 -28.524 1.00 88.19 391 LEU A O 1
ATOM 3191 N N . VAL A 1 392 ? 24.803 2.174 -30.685 1.00 90.06 392 VAL A N 1
ATOM 3192 C CA . VAL A 1 392 ? 24.011 0.959 -30.904 1.00 90.06 392 VAL A CA 1
ATOM 3193 C C . VAL A 1 392 ? 24.889 -0.110 -31.550 1.00 90.06 392 VAL A C 1
ATOM 3195 O O . VAL A 1 392 ? 25.648 0.171 -32.476 1.00 90.06 392 VAL A O 1
ATOM 3198 N N . GLN A 1 393 ? 24.831 -1.332 -31.019 1.00 89.31 393 GLN A N 1
ATOM 3199 C CA . GLN A 1 393 ? 25.677 -2.443 -31.472 1.00 89.31 393 GLN A CA 1
ATOM 3200 C C . GLN A 1 393 ? 24.972 -3.359 -32.481 1.00 89.31 393 GLN A C 1
ATOM 3202 O O . GLN A 1 393 ? 25.637 -3.917 -33.350 1.00 89.31 393 GLN A O 1
ATOM 3207 N N . ASP A 1 394 ? 23.650 -3.497 -32.376 1.00 90.50 394 ASP A N 1
ATOM 3208 C CA . ASP A 1 394 ? 22.834 -4.323 -33.268 1.00 90.50 394 ASP A CA 1
ATOM 3209 C C . ASP A 1 394 ? 22.364 -3.546 -34.504 1.00 90.50 394 ASP A C 1
ATOM 3211 O O . ASP A 1 394 ? 22.209 -2.320 -34.478 1.00 90.50 394 ASP A O 1
ATOM 3215 N N . SER A 1 395 ? 22.112 -4.258 -35.606 1.00 90.81 395 SER A N 1
ATOM 3216 C CA . SER A 1 395 ? 21.553 -3.629 -36.800 1.00 90.81 395 SER A CA 1
ATOM 3217 C C . SER A 1 395 ? 20.069 -3.302 -36.602 1.00 90.81 395 SER A C 1
ATOM 3219 O O . SER A 1 395 ? 19.346 -3.985 -35.878 1.00 90.81 395 SER A O 1
ATOM 3221 N N . ILE A 1 396 ? 19.564 -2.277 -37.296 1.00 91.50 396 ILE A N 1
ATOM 3222 C CA . ILE A 1 396 ? 18.139 -1.913 -37.219 1.00 91.50 396 ILE A CA 1
ATOM 3223 C C . ILE A 1 396 ? 17.208 -3.039 -37.701 1.00 91.50 396 ILE A C 1
ATOM 3225 O O . ILE A 1 396 ? 16.059 -3.117 -37.268 1.00 91.50 396 ILE A O 1
ATOM 3229 N N . ALA A 1 397 ? 17.686 -3.902 -38.604 1.00 92.75 397 ALA A N 1
ATOM 3230 C CA . ALA A 1 397 ? 16.937 -5.064 -39.070 1.00 92.75 397 ALA A CA 1
ATOM 3231 C C . ALA A 1 397 ? 16.809 -6.110 -37.954 1.00 92.75 397 ALA A C 1
ATOM 3233 O O . ALA A 1 397 ? 15.699 -6.574 -37.691 1.00 92.75 397 ALA A O 1
ATOM 3234 N N . ASP A 1 398 ? 17.907 -6.388 -37.246 1.00 93.00 398 ASP A N 1
ATOM 3235 C CA . ASP A 1 398 ? 17.924 -7.314 -36.109 1.00 93.00 398 ASP A CA 1
ATOM 3236 C C . ASP A 1 398 ? 17.033 -6.797 -34.978 1.00 93.00 398 ASP A C 1
ATOM 3238 O O . ASP A 1 398 ? 16.162 -7.517 -34.502 1.00 93.00 398 ASP A O 1
ATOM 3242 N N . LEU A 1 399 ? 17.143 -5.508 -34.629 1.00 93.75 399 LEU A N 1
ATOM 3243 C CA . LEU A 1 399 ? 16.303 -4.875 -33.605 1.00 93.75 399 LEU A CA 1
ATOM 3244 C C . LEU A 1 399 ? 14.803 -5.002 -33.910 1.00 93.75 399 LEU A C 1
ATOM 3246 O O . LEU A 1 399 ? 14.002 -5.297 -33.022 1.00 93.75 399 LEU A O 1
ATOM 3250 N N . LYS A 1 400 ? 14.402 -4.811 -35.173 1.00 93.69 400 LYS A N 1
ATOM 3251 C CA . LYS A 1 400 ? 13.007 -5.011 -35.597 1.00 93.69 400 LYS A CA 1
ATOM 3252 C C . LYS A 1 400 ? 12.584 -6.478 -35.511 1.00 93.69 400 LYS A C 1
ATOM 3254 O O . LYS A 1 400 ? 11.439 -6.742 -35.147 1.00 93.69 400 LYS A O 1
ATOM 3259 N N . SER A 1 401 ? 13.487 -7.408 -35.825 1.00 94.81 401 SER A N 1
ATOM 3260 C CA . SER A 1 401 ? 13.243 -8.846 -35.685 1.00 94.81 401 SER A CA 1
ATOM 3261 C C . SER A 1 401 ? 13.029 -9.232 -34.221 1.00 94.81 401 SER A C 1
ATOM 3263 O O . SER A 1 401 ? 11.995 -9.815 -33.895 1.00 94.81 401 SER A O 1
ATOM 3265 N N . TYR A 1 402 ? 13.932 -8.817 -33.325 1.00 95.62 402 TYR A N 1
ATOM 3266 C CA . TYR A 1 402 ? 13.824 -9.066 -31.885 1.00 95.62 402 TYR A CA 1
ATOM 3267 C C . TYR A 1 402 ? 12.532 -8.492 -31.301 1.00 95.62 402 TYR A C 1
ATOM 3269 O O . TYR A 1 402 ? 11.845 -9.164 -30.534 1.00 95.62 402 TYR A O 1
ATOM 3277 N N . LYS A 1 403 ? 12.136 -7.280 -31.715 1.00 95.12 403 LYS A N 1
ATOM 3278 C CA . LYS A 1 403 ? 10.870 -6.669 -31.281 1.00 95.12 403 LYS A CA 1
ATOM 3279 C C . LYS A 1 403 ? 9.657 -7.530 -31.633 1.00 95.12 403 LYS A C 1
ATOM 3281 O O . LYS A 1 403 ? 8.750 -7.697 -30.817 1.00 95.12 403 LYS A O 1
ATOM 3286 N N . GLU A 1 404 ? 9.617 -8.061 -32.851 1.00 95.56 404 GLU A N 1
ATOM 3287 C CA . GLU A 1 404 ? 8.514 -8.912 -33.296 1.00 95.56 404 GLU A CA 1
ATOM 3288 C C . GLU A 1 404 ? 8.525 -10.275 -32.594 1.00 95.56 404 GLU A C 1
ATOM 3290 O O . GLU A 1 404 ? 7.466 -10.807 -32.256 1.00 95.56 404 GLU A O 1
ATOM 3295 N N . GLU A 1 405 ? 9.706 -10.828 -32.325 1.00 95.31 405 GLU A N 1
ATOM 3296 C CA . GLU A 1 405 ? 9.856 -12.063 -31.560 1.00 95.31 405 GLU A CA 1
ATOM 3297 C C . GLU A 1 405 ? 9.354 -11.906 -30.118 1.00 95.31 405 GLU A C 1
ATOM 3299 O O . GLU A 1 405 ? 8.469 -12.650 -29.691 1.00 95.31 405 GLU A O 1
ATOM 3304 N N . LEU A 1 406 ? 9.802 -10.867 -29.409 1.00 95.81 406 LEU A N 1
ATOM 3305 C CA . LEU A 1 406 ? 9.336 -10.530 -28.061 1.00 95.81 406 LEU A CA 1
ATOM 3306 C C . LEU A 1 406 ? 7.825 -10.276 -28.024 1.00 95.81 406 LEU A C 1
ATOM 3308 O O . LEU A 1 406 ? 7.134 -10.697 -27.093 1.00 95.81 406 LEU A O 1
ATOM 3312 N N . ARG A 1 407 ? 7.260 -9.656 -29.069 1.00 95.25 407 ARG A N 1
ATOM 3313 C CA . ARG A 1 407 ? 5.806 -9.478 -29.194 1.00 95.25 407 ARG A CA 1
ATOM 3314 C C . ARG A 1 407 ? 5.074 -10.821 -29.260 1.00 95.25 407 ARG A C 1
ATOM 3316 O O . ARG A 1 407 ? 4.031 -10.971 -28.617 1.00 95.25 407 ARG A O 1
ATOM 3323 N N . LYS A 1 408 ? 5.598 -11.794 -30.013 1.00 95.94 408 LYS A N 1
ATOM 3324 C CA . LYS A 1 408 ? 5.037 -13.156 -30.092 1.00 95.94 408 LYS A CA 1
ATOM 3325 C C . LYS A 1 408 ? 5.167 -13.885 -28.757 1.00 95.94 408 LYS A C 1
ATOM 3327 O O . LYS A 1 408 ? 4.179 -14.453 -28.290 1.00 95.94 408 LYS A O 1
ATOM 3332 N N . MET A 1 409 ? 6.336 -13.806 -28.120 1.00 96.56 409 MET A N 1
ATOM 3333 C CA . MET A 1 409 ? 6.584 -14.350 -26.782 1.00 96.56 409 MET A CA 1
ATOM 3334 C C . MET A 1 409 ? 5.586 -13.798 -25.763 1.00 96.56 409 MET A C 1
ATOM 3336 O O . MET A 1 409 ? 4.958 -14.569 -25.044 1.00 96.56 409 MET A O 1
ATOM 3340 N N . ARG A 1 410 ? 5.342 -12.481 -25.767 1.00 94.62 410 ARG A N 1
ATOM 3341 C CA . ARG A 1 410 ? 4.366 -11.829 -24.882 1.00 94.62 410 ARG A CA 1
ATOM 3342 C C . ARG A 1 410 ? 2.960 -12.390 -25.053 1.00 94.62 410 ARG A C 1
ATOM 3344 O O . ARG A 1 410 ? 2.289 -12.679 -24.067 1.00 94.62 410 ARG A O 1
ATOM 3351 N N . VAL A 1 411 ? 2.499 -12.530 -26.298 1.00 95.00 411 VAL A N 1
ATOM 3352 C CA . VAL A 1 411 ? 1.165 -13.081 -26.597 1.00 95.00 411 VAL A CA 1
ATOM 3353 C C . VAL A 1 411 ? 1.062 -14.528 -26.115 1.00 95.00 411 VAL A C 1
ATOM 3355 O O . VAL A 1 411 ? 0.060 -14.894 -25.502 1.00 95.00 411 VAL A O 1
ATOM 3358 N N . ARG A 1 412 ? 2.105 -15.333 -26.340 1.00 95.62 412 ARG A N 1
ATOM 3359 C CA . ARG A 1 412 ? 2.175 -16.725 -25.882 1.00 95.62 412 ARG A CA 1
ATOM 3360 C C . ARG A 1 412 ? 2.153 -16.814 -24.355 1.00 95.62 412 ARG A C 1
ATOM 3362 O O . ARG A 1 412 ? 1.290 -17.504 -23.823 1.00 95.62 412 ARG A O 1
ATOM 3369 N N . ALA A 1 413 ? 3.016 -16.065 -23.666 1.00 93.62 413 ALA A N 1
ATOM 3370 C CA . ALA A 1 413 ? 3.083 -16.002 -22.207 1.00 93.62 413 ALA A CA 1
ATOM 3371 C C . ALA A 1 413 ? 1.741 -15.566 -21.599 1.00 93.62 413 ALA A C 1
ATOM 3373 O O . ALA A 1 413 ? 1.195 -16.247 -20.734 1.00 93.62 413 ALA A O 1
ATOM 3374 N N . ALA A 1 414 ? 1.143 -14.482 -22.107 1.00 90.25 414 ALA A N 1
ATOM 3375 C CA . ALA A 1 414 ? -0.165 -14.001 -21.662 1.00 90.25 414 ALA A CA 1
ATOM 3376 C C . ALA A 1 414 ? -1.282 -15.038 -21.891 1.00 90.25 414 ALA A C 1
ATOM 3378 O O . ALA A 1 414 ? -2.182 -15.176 -21.058 1.00 90.25 414 ALA A O 1
ATOM 3379 N N . GLY A 1 415 ? -1.200 -15.800 -22.985 1.00 91.19 415 GLY A N 1
ATOM 3380 C CA . GLY A 1 415 ? -2.153 -16.847 -23.350 1.00 91.19 415 GLY A CA 1
ATOM 3381 C C . GLY A 1 415 ? -2.067 -18.135 -22.522 1.00 91.19 415 GLY A C 1
ATOM 3382 O O . GLY A 1 415 ? -3.003 -18.935 -22.582 1.00 91.19 415 GLY A O 1
ATOM 3383 N N . VAL A 1 416 ? -1.005 -18.346 -21.732 1.00 92.25 416 VAL A N 1
ATOM 3384 C CA . VAL A 1 416 ? -0.865 -19.549 -20.891 1.00 92.25 416 VAL A CA 1
ATOM 3385 C C . VAL A 1 416 ? -2.008 -19.620 -19.874 1.00 92.25 416 VAL A C 1
ATOM 3387 O O . VAL A 1 416 ? -2.184 -18.727 -19.040 1.00 92.25 416 VAL A O 1
ATOM 3390 N N . LYS A 1 417 ? -2.809 -20.689 -19.932 1.00 88.00 417 LYS A N 1
ATOM 3391 C CA . LYS A 1 417 ? -3.893 -20.931 -18.972 1.00 88.00 417 LYS A CA 1
ATOM 3392 C C . LYS A 1 417 ? -3.327 -21.576 -17.713 1.00 88.00 417 LYS A C 1
ATOM 3394 O O . LYS A 1 417 ? -2.960 -22.748 -17.729 1.00 88.00 417 LYS A O 1
ATOM 3399 N N . ILE A 1 418 ? -3.317 -20.826 -16.619 1.00 85.00 418 ILE A N 1
ATOM 3400 C CA . ILE A 1 418 ? -2.920 -21.342 -15.310 1.00 85.00 418 ILE A CA 1
ATOM 3401 C C . ILE A 1 418 ? -4.074 -22.161 -14.743 1.00 85.00 418 ILE A C 1
ATOM 3403 O O . ILE A 1 418 ? -5.202 -21.675 -14.616 1.00 85.00 418 ILE A O 1
ATOM 3407 N N . LYS A 1 419 ? -3.799 -23.425 -14.415 1.00 74.12 419 LYS A N 1
ATOM 3408 C CA . LYS A 1 419 ? -4.758 -24.285 -13.722 1.00 74.12 419 LYS A CA 1
ATOM 3409 C C . LYS A 1 419 ? -4.885 -23.790 -12.284 1.00 74.12 419 LYS A C 1
ATOM 3411 O O . LYS A 1 419 ? -4.123 -24.199 -11.414 1.00 74.12 419 LYS A O 1
ATOM 3416 N N . ARG A 1 420 ? -5.848 -22.903 -12.032 1.00 59.47 420 ARG A N 1
ATOM 3417 C CA . ARG A 1 420 ? -6.237 -22.548 -10.665 1.00 59.47 420 ARG A CA 1
ATOM 3418 C C . ARG A 1 420 ? -6.742 -23.822 -9.996 1.00 59.47 420 ARG A C 1
ATOM 3420 O O . ARG A 1 420 ? -7.743 -24.380 -10.440 1.00 59.47 420 ARG A O 1
ATOM 3427 N N . ARG A 1 421 ? -6.039 -24.310 -8.969 1.00 51.06 421 ARG A N 1
ATOM 3428 C CA . ARG A 1 421 ? -6.618 -25.325 -8.083 1.00 51.06 421 ARG A CA 1
ATOM 3429 C C . ARG A 1 421 ? -7.884 -24.716 -7.496 1.00 51.06 421 ARG A C 1
ATOM 3431 O O . ARG A 1 421 ? -7.850 -23.575 -7.032 1.00 51.06 421 ARG A O 1
ATOM 3438 N N . ASN A 1 422 ? -8.997 -25.435 -7.570 1.00 42.88 422 ASN A N 1
ATOM 3439 C CA . ASN A 1 422 ? -10.204 -25.007 -6.886 1.00 42.88 422 ASN A CA 1
ATOM 3440 C C . ASN A 1 422 ? -9.847 -24.908 -5.389 1.00 42.88 422 ASN A C 1
ATOM 3442 O O . ASN A 1 422 ? -9.251 -25.852 -4.870 1.00 42.88 422 ASN A O 1
ATOM 3446 N N . PRO A 1 423 ? -10.159 -23.819 -4.667 1.00 47.16 423 PRO A N 1
ATOM 3447 C CA . PRO A 1 423 ? -9.922 -23.753 -3.221 1.00 47.16 423 PRO A CA 1
ATOM 3448 C C . PRO A 1 423 ? -10.597 -24.906 -2.453 1.00 47.16 423 PRO A C 1
ATOM 3450 O O . PRO A 1 423 ? -10.192 -25.237 -1.344 1.00 47.16 423 PRO A O 1
ATOM 3453 N N . LEU A 1 424 ? -11.606 -25.532 -3.071 1.00 42.09 424 LEU A N 1
ATOM 3454 C CA . LEU A 1 424 ? -12.318 -26.716 -2.591 1.00 42.09 424 LEU A CA 1
ATOM 3455 C C . LEU A 1 424 ? -11.605 -28.054 -2.889 1.00 42.09 424 LEU A C 1
ATOM 3457 O O . LEU A 1 424 ? -11.994 -29.067 -2.320 1.00 42.09 424 LEU A O 1
ATOM 3461 N N . ASP A 1 425 ? -10.561 -28.076 -3.729 1.00 38.09 425 ASP A N 1
ATOM 3462 C CA . ASP A 1 425 ? -9.758 -29.277 -4.041 1.00 38.09 425 ASP A CA 1
ATOM 3463 C C . ASP A 1 425 ? -8.659 -29.546 -2.994 1.00 38.09 425 ASP A C 1
ATOM 3465 O O . ASP A 1 425 ? -7.824 -30.437 -3.172 1.00 38.09 425 ASP A O 1
ATOM 3469 N N . ILE A 1 426 ? -8.655 -28.819 -1.869 1.00 40.72 426 ILE A N 1
ATOM 3470 C CA . ILE A 1 426 ? -8.030 -29.323 -0.642 1.00 40.72 426 ILE A CA 1
ATOM 3471 C C . ILE A 1 426 ? -8.926 -30.468 -0.168 1.00 40.72 426 ILE A C 1
ATOM 3473 O O . ILE A 1 426 ? -9.801 -30.292 0.676 1.00 40.72 426 ILE A O 1
ATOM 3477 N N . SER A 1 427 ? -8.743 -31.649 -0.756 1.00 36.44 427 SER A N 1
ATOM 3478 C CA . SER A 1 427 ? -9.320 -32.874 -0.229 1.00 36.44 427 SER A CA 1
ATOM 3479 C C . SER A 1 427 ? -8.807 -33.020 1.201 1.00 36.44 427 SER A C 1
ATOM 3481 O O . SER A 1 427 ? -7.641 -33.363 1.414 1.00 36.44 427 SER A O 1
ATOM 3483 N N . ILE A 1 428 ? -9.655 -32.723 2.183 1.00 38.31 428 ILE A N 1
ATOM 3484 C CA . ILE A 1 428 ? -9.451 -33.189 3.547 1.00 38.31 428 ILE A CA 1
ATOM 3485 C C . ILE A 1 428 ? -9.419 -34.712 3.420 1.00 38.31 428 ILE A C 1
ATOM 3487 O O . ILE A 1 428 ? -10.452 -35.340 3.198 1.00 38.31 428 ILE A O 1
ATOM 3491 N N . LYS A 1 429 ? -8.228 -35.311 3.477 1.00 36.66 429 LYS A N 1
ATOM 3492 C CA . LYS A 1 429 ? -8.117 -36.748 3.701 1.00 36.66 429 LYS A CA 1
ATOM 3493 C C . LYS A 1 429 ? -8.564 -36.986 5.134 1.00 36.66 429 LYS A C 1
ATOM 3495 O O . LYS A 1 429 ? -7.808 -36.751 6.071 1.00 36.66 429 LYS A O 1
ATOM 3500 N N . VAL A 1 430 ? -9.825 -37.365 5.293 1.00 46.72 430 VAL A N 1
ATOM 3501 C CA . VAL A 1 430 ? -10.292 -37.991 6.523 1.00 46.72 430 VAL A CA 1
ATOM 3502 C C . VAL A 1 430 ? -9.856 -39.447 6.420 1.00 46.72 430 VAL A C 1
ATOM 3504 O O . VAL A 1 430 ? -10.519 -40.251 5.770 1.00 46.72 430 VAL A O 1
ATOM 3507 N N . ASP A 1 431 ? -8.691 -39.763 6.980 1.00 42.22 431 ASP A N 1
ATOM 3508 C CA . ASP A 1 431 ? -8.290 -41.154 7.162 1.00 42.22 431 ASP A CA 1
ATOM 3509 C C . ASP A 1 431 ? -9.092 -41.701 8.349 1.00 42.22 431 ASP A C 1
ATOM 3511 O O . ASP A 1 431 ? -8.885 -41.311 9.500 1.00 42.22 431 ASP A O 1
ATOM 3515 N N . TYR A 1 432 ? -10.061 -42.567 8.055 1.00 51.19 432 TYR A N 1
ATOM 3516 C CA . TYR A 1 432 ? -10.791 -43.303 9.079 1.00 51.19 432 TYR A CA 1
ATOM 3517 C C . TYR A 1 432 ? -9.939 -44.489 9.558 1.00 51.19 432 TYR A C 1
ATOM 3519 O O . TYR A 1 432 ? -9.327 -45.166 8.727 1.00 51.19 432 TYR A O 1
ATOM 3527 N N . PRO A 1 433 ? -9.884 -44.772 10.872 1.00 58.22 433 PRO A N 1
ATOM 3528 C CA . PRO A 1 433 ? -9.236 -45.976 11.383 1.00 58.22 433 PRO A CA 1
ATOM 3529 C C . PRO A 1 433 ? -9.876 -47.243 10.795 1.00 58.22 433 PRO A C 1
ATOM 3531 O O . PRO A 1 433 ? -11.087 -47.275 10.563 1.00 58.22 433 PRO A O 1
ATOM 3534 N N . GLU A 1 434 ? -9.084 -48.302 10.595 1.00 47.31 434 GLU A N 1
ATOM 3535 C CA . GLU A 1 434 ? -9.608 -49.622 10.215 1.00 47.31 434 GLU A CA 1
ATOM 3536 C C . GLU A 1 434 ? -10.726 -50.052 11.185 1.00 47.31 434 GLU A C 1
ATOM 3538 O O . GLU A 1 434 ? -10.506 -50.151 12.392 1.00 47.31 434 GLU A O 1
ATOM 3543 N N . GLY A 1 435 ? -11.929 -50.291 10.649 1.00 68.88 435 GLY A N 1
ATOM 3544 C CA . GLY A 1 435 ? -13.106 -50.733 11.410 1.00 68.88 435 GLY A CA 1
ATOM 3545 C C . GLY A 1 435 ? -14.165 -49.663 11.709 1.00 68.88 435 GLY A C 1
ATOM 3546 O O . GLY A 1 435 ? -15.109 -49.953 12.440 1.00 68.88 435 GLY A O 1
ATOM 3547 N N . PHE A 1 436 ? -14.050 -48.446 11.171 1.00 61.91 436 PHE A N 1
ATOM 3548 C CA . PHE A 1 436 ? -15.088 -47.425 11.339 1.00 61.91 436 PHE A CA 1
ATOM 3549 C C . PHE A 1 436 ? -16.278 -47.647 10.381 1.00 61.91 436 PHE A C 1
ATOM 3551 O O . PHE A 1 436 ? -16.167 -47.420 9.177 1.00 61.91 436 PHE A O 1
ATOM 3558 N N . GLU A 1 437 ? -17.421 -48.081 10.919 1.00 55.06 437 GLU A N 1
ATOM 3559 C CA . GLU A 1 437 ? -18.717 -48.144 10.223 1.00 55.06 437 GLU A CA 1
ATOM 3560 C C . GLU A 1 437 ? -19.583 -46.917 10.579 1.00 55.06 437 GLU A C 1
ATOM 3562 O O . GLU A 1 437 ? -20.551 -47.038 11.330 1.00 55.06 437 GLU A O 1
ATOM 3567 N N . GLY A 1 438 ? -19.251 -45.730 10.056 1.00 51.56 438 GLY A N 1
ATOM 3568 C CA . GLY A 1 438 ? -20.176 -44.578 10.055 1.00 51.56 438 GLY A CA 1
ATOM 3569 C C . GLY A 1 438 ? -19.617 -43.264 10.555 1.00 51.56 438 GLY A C 1
ATOM 3570 O O . GLY A 1 438 ? -19.693 -43.025 11.781 1.00 51.56 438 GLY A O 1
#

Secondary structure (DSSP, 8-state):
--HHHHHHHHHHHHHHHHH-GGGHHHHHHHHHHHHHHHHHHHHS---EEEEEEE---TT----EEEEE-HHHHHHHHHHHTSSS--HHHHHHHHHT--EEEEEEETHHHH-TTT---HHHHHHHHHHHHHHHTS-SHHHHHHHHHHHHHHHHS-HHHHHHHHSTTTGGGGHHHHHHHH-------SS-HHHHHHHHHHHHTT-HHHHHHHHHHHHHHH-GGGG---HHHHHHHHHHHHHHHHHHHHHHHH-HHHHHHHHHHHHHH---HHHHHHHHHHHHHHH----SS---SSS--HHHHHHHHHHHHHHHHHHHHHHHHHHHHHHHHHHB-TTTSSBPPPPHHHHHHHHHHHHT--SHHHHHHHHHHHHHHHHHHHHHHHHHHHS-GGG--S-HHHHHHHHHHHHHHHHHHHH-------GGG------PPTT---

Sequence (438 aa):
MTNTDILKDIEESFSKIKMKRGSIDSNLNDISKSLSTFMLKEYKTTYEFTLSVSENIPHDFFGMTLYPTEESMQDVLNIILDDKVDTNNLIEKWNGGTSWHIEIDNKLFFDKNLNANPSEIVAVLLHEIGHVLGTNSIPLRLKNKFRDKLLKMNIETRVRVQNAKFRPILYPAIIEACSTKMYRYVGRSNELAADKYAKKLGYGEELNSFLNKVIVSYGNRLTQVTENEAEKDIDIMIDWCAEAIDELKYRKTKLKKSLITQSLKTPCKYVKGVLNKIKDSFFGFSSTKDFDDKFGTLESSIFQAYDRIQVAQELYEDGFRECDQILQEMFFSKRNKKIKKIDPLDLDCINIEIDKIVTDDDKIYVLDLIYYQTELVDKSIDTYTNGDRNLVQDSIADLKSYKEELRKMRVRAAGVKIKRRNPLDISIKVDYPEGFEG